Protein 4TWL (pdb70)

Sequence (475 aa):
DEFSYIDGNPNGPENWGNLKPEWETCGKGMEQSPIQLRDNRVIFDQTLGKLRRNYRAVDARLRNSGHDVLVDFKGNAGSLSINRVEYQLKRIHFHSPSEHEMNGERFDLEAQLVHESQDQKRAVVSILFRFGRADPFLSDLEDFIKQFSNSQKNEINAGVVDPNQLQIDDSAYYRYMGSFTAPPCTEGISWTVMRKVATVSPRQVLLLKQAVNENAINNARPLQPTNFRSVFYFEQLKSEFSYIDGNPNGPENWGNLKPEWETCGKGMEQSPIQLRDNRVIFDQTLGKLRRNYRAVDARLRNSGHDVLVDFKGNAGSLSINRVEYQLKRIHFHSPSEHEMNGERFDLEAQLVHESQDQKRAVVSILFRFGRADPFLSDLEDFIKQFSNSQKNEINAGVVDPNQLQIDDSAYYRYMGSFTAPPCTEGISWTVMRKVATVSPRQVLLLKQAVNENAINNARPLQPTNFRSVFYFEQL

Organism: Dioscorea japonica (NCBI:txid4673)

Nearest PDB structures (foldseek):
  4twl-assembly1_A  TM=1.004E+00  e=1.923E-56  Dioscorea japonica
  4x5s-assembly1_B  TM=9.244E-01  e=1.332E-27  Sulfurihydrogenibium azorense
  1kop-assembly1_A  TM=9.402E-01  e=3.321E-26  Neisseria gonorrhoeae
  5hpj-assembly1_A-2  TM=9.102E-01  e=9.899E-25  Photobacterium profundum SS9
  5tt3-assembly1_A  TM=9.065E-01  e=1.161E-22  Helicobacter pylori 26695

CATH classification: 3.10.200.10

Structure (mmCIF, N/CA/C/O backbone):
data_4TWL
#
_entry.id   4TWL
#
_cell.length_a   83.505
_cell.length_b   157.103
_cell.length_c   83.485
_cell.angle_alpha   90.00
_cell.angle_beta   90.00
_cell.angle_gamma   90.00
#
_symmetry.space_group_name_H-M   'C 2 2 21'
#
loop_
_entity.id
_entity.type
_entity.pdbx_description
1 polymer 'Dioscorin 5'
2 non-polymer 'SULFATE ION'
3 non-polymer 'ASCORBIC ACID'
4 water water
#
loop_
_atom_site.group_PDB
_atom_site.id
_atom_site.type_symbol
_atom_site.label_atom_id
_atom_site.label_alt_id
_atom_site.label_comp_id
_atom_site.label_asym_id
_atom_site.label_entity_id
_atom_site.label_seq_id
_atom_site.pdbx_PDB_ins_code
_atom_site.Cartn_x
_atom_site.Cartn_y
_atom_site.Cartn_z
_atom_site.occupancy
_atom_site.B_iso_or_equiv
_atom_site.auth_seq_id
_atom_site.auth_comp_id
_atom_site.auth_asym_id
_atom_site.auth_atom_id
_atom_site.pdbx_PDB_model_num
ATOM 1 N N . ASP A 1 3 ? -2.540 12.305 -14.772 1.00 68.66 3 ASP A N 1
ATOM 2 C CA . ASP A 1 3 ? -1.103 12.664 -14.585 1.00 76.34 3 ASP A CA 1
ATOM 3 C C . ASP A 1 3 ? -0.664 13.236 -13.192 1.00 75.12 3 ASP A C 1
ATOM 4 O O . ASP A 1 3 ? 0.397 13.853 -13.103 1.00 74.27 3 ASP A O 1
ATOM 9 N N . GLU A 1 4 ? -1.443 13.047 -12.123 1.00 67.82 4 GLU A N 1
ATOM 10 C CA . GLU A 1 4 ? -0.955 13.380 -10.783 1.00 59.66 4 GLU A CA 1
ATOM 11 C C . GLU A 1 4 ? 0.010 12.311 -10.313 1.00 51.99 4 GLU A C 1
ATOM 12 O O . GLU A 1 4 ? -0.380 11.181 -10.011 1.00 50.10 4 GLU A O 1
ATOM 18 N N . PHE A 1 5 ? 1.287 12.656 -10.234 1.00 44.17 5 PHE A N 1
ATOM 19 C CA . PHE A 1 5 ? 2.216 11.783 -9.491 1.00 39.42 5 PHE A CA 1
ATOM 20 C C . PHE A 1 5 ? 3.175 12.669 -8.777 1.00 37.63 5 PHE A C 1
ATOM 21 O O . PHE A 1 5 ? 3.340 13.830 -9.172 1.00 37.37 5 PHE A O 1
ATOM 29 N N . SER A 1 6 ? 3.744 12.175 -7.680 1.00 33.39 6 SER A N 1
ATOM 30 C CA . SER A 1 6 ? 4.563 13.043 -6.828 1.00 33.17 6 SER A CA 1
ATOM 31 C C . SER A 1 6 ? 5.952 12.373 -6.567 1.00 30.33 6 SER A C 1
ATOM 32 O O . SER A 1 6 ? 6.058 11.175 -6.630 1.00 31.40 6 SER A O 1
ATOM 35 N N . TYR A 1 7 ? 6.956 13.169 -6.241 1.00 29.23 7 TYR A N 1
ATOM 36 C CA . TYR A 1 7 ? 8.275 12.691 -5.834 1.00 30.36 7 TYR A CA 1
ATOM 37 C C . TYR A 1 7 ? 8.459 12.695 -4.318 1.00 36.17 7 TYR A C 1
ATOM 38 O O . TYR A 1 7 ? 9.575 12.445 -3.828 1.00 30.97 7 TYR A O 1
ATOM 47 N N . ILE A 1 8 ? 7.352 12.869 -3.572 1.00 33.04 8 ILE A N 1
ATOM 48 C CA . ILE A 1 8 ? 7.402 12.917 -2.103 1.00 38.03 8 ILE A CA 1
ATOM 49 C C . ILE A 1 8 ? 7.219 11.538 -1.517 1.00 36.31 8 ILE A C 1
ATOM 50 O O . ILE A 1 8 ? 6.130 10.967 -1.601 1.00 36.26 8 ILE A O 1
ATOM 55 N N . ASP A 1 9 ? 8.315 10.990 -0.992 1.00 34.87 9 ASP A N 1
ATOM 56 C CA . ASP A 1 9 ? 8.367 9.650 -0.396 1.00 43.12 9 ASP A CA 1
ATOM 57 C C . ASP A 1 9 ? 7.367 9.637 0.711 1.00 44.70 9 ASP A C 1
ATOM 58 O O . ASP A 1 9 ? 7.225 10.609 1.406 1.00 48.52 9 ASP A O 1
ATOM 63 N N . GLY A 1 10 ? 6.645 8.561 0.874 1.00 42.54 10 GLY A N 1
ATOM 64 C CA . GLY A 1 10 ? 5.657 8.539 1.942 1.00 48.37 10 GLY A CA 1
ATOM 65 C C . GLY A 1 10 ? 4.298 9.055 1.557 1.00 52.68 10 GLY A C 1
ATOM 66 O O . GLY A 1 10 ? 3.323 8.616 2.135 1.00 57.80 10 GLY A O 1
ATOM 67 N N . ASN A 1 11 ? 4.198 9.965 0.585 1.00 54.78 11 ASN A N 1
ATOM 68 C CA . ASN A 1 11 ? 2.866 10.404 0.136 1.00 49.99 11 ASN A CA 1
ATOM 69 C C . ASN A 1 11 ? 2.162 9.349 -0.684 1.00 47.69 11 ASN A C 1
ATOM 70 O O . ASN A 1 11 ? 2.821 8.475 -1.248 1.00 47.54 11 ASN A O 1
ATOM 75 N N . PRO A 1 12 ? 0.799 9.391 -0.705 1.00 50.81 12 PRO A N 1
ATOM 76 C CA . PRO A 1 12 ? -0.029 8.398 -1.414 1.00 43.27 12 PRO A CA 1
ATOM 77 C C . PRO A 1 12 ? 0.293 8.243 -2.912 1.00 36.58 12 PRO A C 1
ATOM 78 O O . PRO A 1 12 ? 0.157 7.139 -3.441 1.00 39.46 12 PRO A O 1
ATOM 82 N N . ASN A 1 13 ? 0.653 9.352 -3.549 1.00 35.99 13 ASN A N 1
ATOM 83 C CA . ASN A 1 13 ? 1.035 9.480 -4.962 1.00 39.68 13 ASN A CA 1
ATOM 84 C C . ASN A 1 13 ? 2.579 9.444 -5.224 1.00 40.74 13 ASN A C 1
ATOM 85 O O . ASN A 1 13 ? 3.071 9.873 -6.297 1.00 35.85 13 ASN A O 1
ATOM 90 N N . GLY A 1 14 ? 3.338 9.041 -4.220 1.00 39.30 14 GLY A N 1
ATOM 91 C CA . GLY A 1 14 ? 4.796 9.175 -4.280 1.00 37.39 14 GLY A CA 1
ATOM 92 C C . GLY A 1 14 ? 5.391 7.936 -4.931 1.00 31.21 14 GLY A C 1
ATOM 93 O O . GLY A 1 14 ? 4.666 6.968 -5.181 1.00 32.44 14 GLY A O 1
ATOM 94 N N . PRO A 1 15 ? 6.742 7.927 -5.131 1.00 33.45 15 PRO A N 1
ATOM 95 C CA . PRO A 1 15 ? 7.350 7.033 -6.096 1.00 31.38 15 PRO A CA 1
ATOM 96 C C . PRO A 1 15 ? 7.131 5.604 -5.804 1.00 31.06 15 PRO A C 1
ATOM 97 O O . PRO A 1 15 ? 6.886 4.836 -6.741 1.00 32.88 15 PRO A O 1
ATOM 101 N N . GLU A 1 16 ? 7.153 5.221 -4.537 1.00 32.81 16 GLU A N 1
ATOM 102 C CA . GLU A 1 16 ? 6.824 3.843 -4.142 1.00 39.22 16 GLU A CA 1
ATOM 103 C C . GLU A 1 16 ? 5.386 3.381 -4.545 1.00 34.44 16 GLU A C 1
ATOM 104 O O . GLU A 1 16 ? 5.132 2.173 -4.768 1.00 35.09 16 GLU A O 1
ATOM 110 N N . ASN A 1 17 ? 4.479 4.341 -4.713 1.00 33.36 17 ASN A N 1
ATOM 111 C CA . ASN A 1 17 ? 3.064 4.037 -5.043 1.00 35.80 17 ASN A CA 1
ATOM 112 C C . ASN A 1 17 ? 2.657 4.257 -6.504 1.00 36.64 17 ASN A C 1
ATOM 113 O O . ASN A 1 17 ? 1.513 3.950 -6.881 1.00 41.84 17 ASN A O 1
ATOM 118 N N . TRP A 1 18 ? 3.556 4.822 -7.314 1.00 38.62 18 TRP A N 1
ATOM 119 C CA . TRP A 1 18 ? 3.248 5.145 -8.715 1.00 31.79 18 TRP A CA 1
ATOM 120 C C . TRP A 1 18 ? 2.509 4.063 -9.374 1.00 31.80 18 TRP A C 1
ATOM 121 O O . TRP A 1 18 ? 1.511 4.300 -10.050 1.00 32.57 18 TRP A O 1
ATOM 132 N N . GLY A 1 19 ? 3.013 2.864 -9.217 1.00 32.10 19 GLY A N 1
ATOM 133 C CA . GLY A 1 19 ? 2.504 1.741 -9.937 1.00 32.24 19 GLY A CA 1
ATOM 134 C C . GLY A 1 19 ? 1.085 1.299 -9.490 1.00 37.44 19 GLY A C 1
ATOM 135 O O . GLY A 1 19 ? 0.464 0.528 -10.198 1.00 32.02 19 GLY A O 1
ATOM 136 N N . ASN A 1 20 ? 0.591 1.768 -8.347 1.00 34.16 20 ASN A N 1
ATOM 137 C CA . ASN A 1 20 ? -0.789 1.480 -7.933 1.00 36.53 20 ASN A CA 1
ATOM 138 C C . ASN A 1 20 ? -1.722 2.631 -8.220 1.00 40.13 20 ASN A C 1
ATOM 139 O O . ASN A 1 20 ? -2.916 2.515 -7.941 1.00 43.64 20 ASN A O 1
ATOM 144 N N . LEU A 1 21 ? -1.230 3.737 -8.797 1.00 35.77 21 LEU A N 1
ATOM 145 C CA . LEU A 1 21 ? -2.106 4.883 -9.017 1.00 37.99 21 LEU A CA 1
ATOM 146 C C . LEU A 1 21 ? -3.171 4.673 -10.139 1.00 42.83 21 LEU A C 1
ATOM 147 O O . LEU A 1 21 ? -4.301 5.126 -9.996 1.00 39.24 21 LEU A O 1
ATOM 152 N N . LYS A 1 22 ? -2.835 3.989 -11.222 1.00 34.85 22 LYS A N 1
ATOM 153 C CA . LYS A 1 22 ? -3.783 3.796 -12.277 1.00 36.85 22 LYS A CA 1
ATOM 154 C C . LYS A 1 22 ? -3.183 2.699 -13.082 1.00 38.41 22 LYS A C 1
ATOM 155 O O . LYS A 1 22 ? -1.974 2.540 -13.033 1.00 39.51 22 LYS A O 1
ATOM 161 N N . PRO A 1 23 ? -4.011 1.878 -13.755 1.00 37.60 23 PRO A N 1
ATOM 162 C CA . PRO A 1 23 ? -3.604 0.712 -14.503 1.00 32.08 23 PRO A CA 1
ATOM 163 C C . PRO A 1 23 ? -2.548 0.984 -15.524 1.00 31.05 23 PRO A C 1
ATOM 164 O O . PRO A 1 23 ? -1.719 0.116 -15.774 1.00 35.56 23 PRO A O 1
ATOM 168 N N . GLU A 1 24 ? -2.573 2.157 -16.141 1.00 31.27 24 GLU A N 1
ATOM 169 C CA . GLU A 1 24 ? -1.598 2.481 -17.172 1.00 33.45 24 GLU A CA 1
ATOM 170 C C . GLU A 1 24 ? -0.125 2.586 -16.613 1.00 36.08 24 GLU A C 1
ATOM 171 O O . GLU A 1 24 ? 0.812 2.622 -17.374 1.00 31.04 24 GLU A O 1
ATOM 177 N N . TRP A 1 25 ? 0.029 2.619 -15.293 1.00 33.65 25 TRP A N 1
ATOM 178 C CA . TRP A 1 25 ? 1.296 2.926 -14.642 1.00 34.12 25 TRP A CA 1
ATOM 179 C C . TRP A 1 25 ? 1.861 1.706 -13.913 1.00 34.36 25 TRP A C 1
ATOM 180 O O . TRP A 1 25 ? 2.865 1.808 -13.134 1.00 30.77 25 TRP A O 1
ATOM 191 N N . GLU A 1 26 ? 1.256 0.545 -14.189 1.00 31.20 26 GLU A N 1
ATOM 192 C CA . GLU A 1 26 ? 1.570 -0.659 -13.430 1.00 35.16 26 GLU A CA 1
ATOM 193 C C . GLU A 1 26 ? 3.039 -1.124 -13.536 1.00 32.74 26 GLU A C 1
ATOM 194 O O . GLU A 1 26 ? 3.599 -1.670 -12.566 1.00 31.60 26 GLU A O 1
ATOM 200 N N . THR A 1 27 ? 3.642 -0.977 -14.701 1.00 32.01 27 THR A N 1
ATOM 201 C CA . THR A 1 27 ? 5.028 -1.420 -14.878 1.00 31.77 27 THR A CA 1
ATOM 202 C C . THR A 1 27 ? 5.986 -0.665 -13.894 1.00 32.22 27 THR A C 1
ATOM 203 O O . THR A 1 27 ? 7.074 -1.183 -13.537 1.00 34.67 27 THR A O 1
ATOM 207 N N . CYS A 1 28 ? 5.587 0.525 -13.472 1.00 30.52 28 CYS A N 1
ATOM 208 C CA . CYS A 1 28 ? 6.368 1.285 -12.526 1.00 33.91 28 CYS A CA 1
ATOM 209 C C . CYS A 1 28 ? 6.577 0.440 -11.269 1.00 39.77 28 CYS A C 1
ATOM 210 O O . CYS A 1 28 ? 7.634 0.478 -10.653 1.00 31.82 28 CYS A O 1
ATOM 213 N N . GLY A 1 29 ? 5.528 -0.268 -10.864 1.00 35.18 29 GLY A N 1
ATOM 214 C CA . GLY A 1 29 ? 5.586 -1.123 -9.695 1.00 38.26 29 GLY A CA 1
ATOM 215 C C . GLY A 1 29 ? 6.034 -2.527 -10.023 1.00 35.13 29 GLY A C 1
ATOM 216 O O . GLY A 1 29 ? 6.679 -3.145 -9.222 1.00 38.89 29 GLY A O 1
ATOM 217 N N . LYS A 1 30 ? 5.699 -3.077 -11.180 1.00 34.87 30 LYS A N 1
ATOM 218 C CA . LYS A 1 30 ? 5.978 -4.485 -11.374 1.00 37.49 30 LYS A CA 1
ATOM 219 C C . LYS A 1 30 ? 7.136 -4.775 -12.303 1.00 35.45 30 LYS A C 1
ATOM 220 O O . LYS A 1 30 ? 7.546 -5.902 -12.369 1.00 32.88 30 LYS A O 1
ATOM 226 N N . GLY A 1 31 ? 7.586 -3.823 -13.101 1.00 32.63 31 GLY A N 1
ATOM 227 C CA . GLY A 1 31 ? 8.653 -4.146 -14.094 1.00 29.09 31 GLY A CA 1
ATOM 228 C C . GLY A 1 31 ? 9.941 -4.496 -13.353 1.00 31.78 31 GLY A C 1
ATOM 229 O O . GLY A 1 31 ? 10.179 -4.075 -12.214 1.00 26.79 31 GLY A O 1
ATOM 230 N N . MET A 1 32 ? 10.794 -5.257 -14.002 1.00 35.71 32 MET A N 1
ATOM 231 C CA . MET A 1 32 ? 12.037 -5.638 -13.398 1.00 39.15 32 MET A CA 1
ATOM 232 C C . MET A 1 32 ? 13.257 -5.066 -14.086 1.00 36.68 32 MET A C 1
ATOM 233 O O . MET A 1 32 ? 14.374 -5.395 -13.683 1.00 35.93 32 MET A O 1
ATOM 238 N N . GLU A 1 33 ? 13.055 -4.211 -15.103 1.00 32.78 33 GLU A N 1
ATOM 239 C CA . GLU A 1 33 ? 14.164 -3.429 -15.710 1.00 30.02 33 GLU A CA 1
ATOM 240 C C . GLU A 1 33 ? 13.896 -1.949 -15.639 1.00 25.44 33 GLU A C 1
ATOM 241 O O . GLU A 1 33 ? 13.863 -1.229 -16.632 1.00 25.93 33 GLU A O 1
ATOM 247 N N . GLN A 1 34 ? 13.637 -1.499 -14.435 1.00 26.04 34 GLN A N 1
ATOM 248 C CA . GLN A 1 34 ? 13.278 -0.122 -14.228 1.00 26.10 34 GLN A CA 1
ATOM 249 C C . GLN A 1 34 ? 14.582 0.739 -14.141 1.00 25.37 34 GLN A C 1
ATOM 250 O O . GLN A 1 34 ? 15.657 0.248 -13.737 1.00 22.54 34 GLN A O 1
ATOM 256 N N . SER A 1 35 ? 14.455 2.016 -14.502 1.00 23.59 35 SER A N 1
ATOM 257 C CA . SER A 1 35 ? 15.521 3.026 -14.297 1.00 22.27 35 SER A CA 1
ATOM 258 C C . SER A 1 35 ? 15.048 4.093 -13.306 1.00 24.36 35 SER A C 1
ATOM 259 O O . SER A 1 35 ? 13.813 4.261 -13.090 1.00 22.70 35 SER A O 1
ATOM 262 N N . PRO A 1 36 ? 15.958 4.842 -12.682 1.00 22.78 36 PRO A N 1
ATOM 263 C CA . PRO A 1 36 ? 17.417 4.750 -12.799 1.00 22.88 36 PRO A CA 1
ATOM 264 C C . PRO A 1 36 ? 18.014 3.599 -11.917 1.00 23.24 36 PRO A C 1
ATOM 265 O O . PRO A 1 36 ? 17.309 3.012 -11.079 1.00 21.10 36 PRO A O 1
ATOM 269 N N . ILE A 1 37 ? 19.288 3.268 -12.187 1.00 21.97 37 ILE A N 1
ATOM 270 C CA . ILE A 1 37 ? 20.051 2.329 -11.360 1.00 21.55 37 ILE A CA 1
ATOM 271 C C . ILE A 1 37 ? 21.359 2.958 -10.920 1.00 23.57 37 ILE A C 1
ATOM 272 O O . ILE A 1 37 ? 21.778 4.015 -11.428 1.00 22.52 37 ILE A O 1
ATOM 277 N N . GLN A 1 38 ? 22.027 2.211 -10.030 1.00 24.81 38 GLN A N 1
ATOM 278 C CA . GLN A 1 38 ? 23.350 2.470 -9.569 1.00 23.59 38 GLN A CA 1
ATOM 279 C C . GLN A 1 38 ? 24.282 2.052 -10.663 1.00 23.67 38 GLN A C 1
ATOM 280 O O . GLN A 1 38 ? 24.126 0.979 -11.227 1.00 22.07 38 GLN A O 1
ATOM 286 N N . LEU A 1 39 ? 25.230 2.889 -11.033 1.00 23.58 39 LEU A N 1
ATOM 287 C CA . LEU A 1 39 ? 26.261 2.439 -11.987 1.00 25.31 39 LEU A CA 1
ATOM 288 C C . LEU A 1 39 ? 27.579 2.210 -11.233 1.00 27.35 39 LEU A C 1
ATOM 289 O O . LEU A 1 39 ? 28.155 3.150 -10.703 1.00 24.61 39 LEU A O 1
ATOM 294 N N . ARG A 1 40 ? 28.076 0.978 -11.234 1.00 27.77 40 ARG A N 1
ATOM 295 C CA . ARG A 1 40 ? 29.268 0.603 -10.460 1.00 30.02 40 ARG A CA 1
ATOM 296 C C . ARG A 1 40 ? 30.326 0.089 -11.327 1.00 25.26 40 ARG A C 1
ATOM 297 O O . ARG A 1 40 ? 30.147 -0.912 -11.915 1.00 26.79 40 ARG A O 1
ATOM 305 N N . ASP A 1 41 ? 31.459 0.737 -11.369 1.00 28.05 41 ASP A N 1
ATOM 306 C CA . ASP A 1 41 ? 32.593 0.329 -12.175 1.00 29.04 41 ASP A CA 1
ATOM 307 C C . ASP A 1 41 ? 32.958 -1.144 -11.883 1.00 27.23 41 ASP A C 1
ATOM 308 O O . ASP A 1 41 ? 33.270 -1.892 -12.827 1.00 25.50 41 ASP A O 1
ATOM 313 N N . ASN A 1 42 ? 32.875 -1.591 -10.647 1.00 24.25 42 ASN A N 1
ATOM 314 C CA . ASN A 1 42 ? 33.279 -2.965 -10.363 1.00 29.12 42 ASN A CA 1
ATOM 315 C C . ASN A 1 42 ? 32.286 -4.063 -10.791 1.00 31.01 42 ASN A C 1
ATOM 316 O O . ASN A 1 42 ? 32.558 -5.236 -10.526 1.00 29.41 42 ASN A O 1
ATOM 321 N N . ARG A 1 43 ? 31.189 -3.701 -11.514 1.00 27.58 43 ARG A N 1
ATOM 322 C CA . ARG A 1 43 ? 30.239 -4.683 -12.022 1.00 27.02 43 ARG A CA 1
ATOM 323 C C . ARG A 1 43 ? 29.977 -4.573 -13.559 1.00 31.28 43 ARG A C 1
ATOM 324 O O . ARG A 1 43 ? 29.208 -5.310 -14.132 1.00 37.63 43 ARG A O 1
ATOM 332 N N . VAL A 1 44 ? 30.697 -3.701 -14.227 1.00 25.78 44 VAL A N 1
ATOM 333 C CA . VAL A 1 44 ? 30.505 -3.405 -15.626 1.00 26.35 44 VAL A CA 1
ATOM 334 C C . VAL A 1 44 ? 31.100 -4.548 -16.463 1.00 24.90 44 VAL A C 1
ATOM 335 O O . VAL A 1 44 ? 32.113 -5.166 -16.089 1.00 25.90 44 VAL A O 1
ATOM 339 N N . ILE A 1 45 ? 30.508 -4.803 -17.612 1.00 23.34 45 ILE A N 1
ATOM 340 C CA . ILE A 1 45 ? 31.089 -5.652 -18.647 1.00 25.16 45 ILE A CA 1
ATOM 341 C C . ILE A 1 45 ? 31.754 -4.700 -19.648 1.00 26.05 45 ILE A C 1
ATOM 342 O O . ILE A 1 45 ? 31.079 -3.758 -20.149 1.00 25.88 45 ILE A O 1
ATOM 347 N N . PHE A 1 46 ? 33.063 -4.856 -19.882 1.00 24.78 46 PHE A N 1
ATOM 348 C CA . PHE A 1 46 ? 33.749 -3.961 -20.885 1.00 29.79 46 PHE A CA 1
ATOM 349 C C . PHE A 1 46 ? 33.407 -4.368 -22.306 1.00 30.41 46 PHE A C 1
ATOM 350 O O . PHE A 1 46 ? 33.366 -5.524 -22.621 1.00 36.37 46 PHE A O 1
ATOM 358 N N . ASP A 1 47 ? 33.143 -3.419 -23.187 1.00 31.36 47 ASP A N 1
ATOM 359 C CA . ASP A 1 47 ? 32.863 -3.786 -24.573 1.00 32.70 47 ASP A CA 1
ATOM 360 C C . ASP A 1 47 ? 33.459 -2.721 -25.457 1.00 38.39 47 ASP A C 1
ATOM 361 O O . ASP A 1 47 ? 32.756 -1.735 -25.824 1.00 27.54 47 ASP A O 1
ATOM 366 N N . GLN A 1 48 ? 34.739 -2.953 -25.819 1.00 37.59 48 GLN A N 1
ATOM 367 C CA . GLN A 1 48 ? 35.540 -2.060 -26.694 1.00 42.39 48 GLN A CA 1
ATOM 368 C C . GLN A 1 48 ? 34.838 -1.873 -28.040 1.00 41.37 48 GLN A C 1
ATOM 369 O O . GLN A 1 48 ? 34.935 -0.847 -28.674 1.00 41.39 48 GLN A O 1
ATOM 375 N N . THR A 1 49 ? 34.083 -2.888 -28.415 1.00 42.35 49 THR A N 1
ATOM 376 C CA . THR A 1 49 ? 33.288 -2.918 -29.631 1.00 44.04 49 THR A CA 1
ATOM 377 C C . THR A 1 49 ? 32.162 -1.875 -29.736 1.00 45.72 49 THR A C 1
ATOM 378 O O . THR A 1 49 ? 31.663 -1.639 -30.817 1.00 44.54 49 THR A O 1
ATOM 382 N N . LEU A 1 50 ? 31.751 -1.249 -28.635 1.00 41.14 50 LEU A N 1
ATOM 383 C CA . LEU A 1 50 ? 30.679 -0.253 -28.725 1.00 42.74 50 LEU A CA 1
ATOM 384 C C . LEU A 1 50 ? 31.079 1.017 -29.459 1.00 38.84 50 LEU A C 1
ATOM 385 O O . LEU A 1 50 ? 30.256 1.640 -30.114 1.00 38.51 50 LEU A O 1
ATOM 390 N N . GLY A 1 51 ? 32.324 1.426 -29.279 1.00 36.57 51 GLY A N 1
ATOM 391 C CA . GLY A 1 51 ? 32.875 2.582 -29.955 1.00 34.45 51 GLY A CA 1
ATOM 392 C C . GLY A 1 51 ? 32.527 3.891 -29.279 1.00 36.26 51 GLY A C 1
ATOM 393 O O . GLY A 1 51 ? 31.607 3.950 -28.433 1.00 30.75 51 GLY A O 1
ATOM 394 N N . LYS A 1 52 ? 33.257 4.955 -29.633 1.00 35.52 52 LYS A N 1
ATOM 395 C CA . LYS A 1 52 ? 32.814 6.333 -29.286 1.00 39.69 52 LYS A CA 1
ATOM 396 C C . LYS A 1 52 ? 31.346 6.543 -29.641 1.00 35.38 52 LYS A C 1
ATOM 397 O O . LYS A 1 52 ? 30.880 6.101 -30.672 1.00 38.63 52 LYS A O 1
ATOM 403 N N . LEU A 1 53 ? 30.645 7.260 -28.787 1.00 33.47 53 LEU A N 1
ATOM 404 C CA . LEU A 1 53 ? 29.242 7.552 -29.028 1.00 31.65 53 LEU A CA 1
ATOM 405 C C . LEU A 1 53 ? 29.118 8.302 -30.375 1.00 32.11 53 LEU A C 1
ATOM 406 O O . LEU A 1 53 ? 29.790 9.297 -30.555 1.00 31.61 53 LEU A O 1
ATOM 411 N N . ARG A 1 54 ? 28.224 7.853 -31.257 1.00 38.37 54 ARG A N 1
ATOM 412 C CA . ARG A 1 54 ? 28.093 8.375 -32.647 1.00 37.26 54 ARG A CA 1
ATOM 413 C C . ARG A 1 54 ? 26.867 9.288 -32.756 1.00 32.95 54 ARG A C 1
ATOM 414 O O . ARG A 1 54 ? 25.736 8.854 -32.832 1.00 31.99 54 ARG A O 1
ATOM 422 N N . ARG A 1 55 ? 27.085 10.575 -32.649 1.00 30.78 55 ARG A N 1
ATOM 423 C CA . ARG A 1 55 ? 25.982 11.509 -32.732 1.00 35.74 55 ARG A CA 1
ATOM 424 C C . ARG A 1 55 ? 26.103 12.411 -33.980 1.00 38.18 55 ARG A C 1
ATOM 425 O O . ARG A 1 55 ? 27.190 12.841 -34.341 1.00 28.86 55 ARG A O 1
ATOM 433 N N . ASN A 1 56 ? 24.969 12.767 -34.569 1.00 41.62 56 ASN A N 1
ATOM 434 C CA . ASN A 1 56 ? 24.945 13.870 -35.544 1.00 44.34 56 ASN A CA 1
ATOM 435 C C . ASN A 1 56 ? 23.765 14.840 -35.289 1.00 41.15 56 ASN A C 1
ATOM 436 O O . ASN A 1 56 ? 22.692 14.704 -35.834 1.00 32.86 56 ASN A O 1
ATOM 441 N N . TYR A 1 57 ? 23.952 15.807 -34.411 1.00 39.38 57 TYR A N 1
ATOM 442 C CA . TYR A 1 57 ? 22.805 16.549 -33.939 1.00 37.21 57 TYR A CA 1
ATOM 443 C C . TYR A 1 57 ? 22.758 17.842 -34.739 1.00 39.30 57 TYR A C 1
ATOM 444 O O . TYR A 1 57 ? 23.804 18.324 -35.163 1.00 39.83 57 TYR A O 1
ATOM 453 N N . ARG A 1 58 ? 21.577 18.439 -34.829 1.00 42.98 58 ARG A N 1
ATOM 454 C CA . ARG A 1 58 ? 21.356 19.695 -35.559 1.00 51.96 58 ARG A CA 1
ATOM 455 C C . ARG A 1 58 ? 20.602 20.732 -34.704 1.00 43.09 58 ARG A C 1
ATOM 456 O O . ARG A 1 58 ? 19.599 20.429 -34.045 1.00 42.54 58 ARG A O 1
ATOM 464 N N . ALA A 1 59 ? 21.124 21.949 -34.724 1.00 40.86 59 ALA A N 1
ATOM 465 C CA . ALA A 1 59 ? 20.451 23.146 -34.190 1.00 44.00 59 ALA A CA 1
ATOM 466 C C . ALA A 1 59 ? 19.114 23.307 -34.882 1.00 46.64 59 ALA A C 1
ATOM 467 O O . ALA A 1 59 ? 19.006 23.066 -36.070 1.00 47.75 59 ALA A O 1
ATOM 469 N N . VAL A 1 60 ? 18.077 23.596 -34.120 1.00 49.23 60 VAL A N 1
ATOM 470 C CA . VAL A 1 60 ? 16.740 23.604 -34.650 1.00 49.85 60 VAL A CA 1
ATOM 471 C C . VAL A 1 60 ? 15.850 24.350 -33.711 1.00 48.71 60 VAL A C 1
ATOM 472 O O . VAL A 1 60 ? 16.165 24.559 -32.527 1.00 46.47 60 VAL A O 1
ATOM 476 N N . ASP A 1 61 ? 14.752 24.789 -34.287 1.00 41.66 61 ASP A N 1
ATOM 477 C CA . ASP A 1 61 ? 13.655 25.392 -33.576 1.00 46.28 61 ASP A CA 1
ATOM 478 C C . ASP A 1 61 ? 13.108 24.552 -32.406 1.00 39.34 61 ASP A C 1
ATOM 479 O O . ASP A 1 61 ? 12.744 23.413 -32.585 1.00 38.50 61 ASP A O 1
ATOM 484 N N . ALA A 1 62 ? 12.930 25.152 -31.237 1.00 42.04 62 ALA A N 1
ATOM 485 C CA . ALA A 1 62 ? 12.414 24.370 -30.096 1.00 47.65 62 ALA A CA 1
ATOM 486 C C . ALA A 1 62 ? 11.438 25.098 -29.210 1.00 46.06 62 ALA A C 1
ATOM 487 O O . ALA A 1 62 ? 11.443 26.340 -29.119 1.00 47.32 62 ALA A O 1
ATOM 489 N N . ARG A 1 63 ? 10.641 24.302 -28.520 1.00 46.18 63 ARG A N 1
ATOM 490 C CA . ARG A 1 63 ? 9.828 24.755 -27.394 1.00 52.57 63 ARG A CA 1
ATOM 491 C C . ARG A 1 63 ? 10.362 24.200 -26.064 1.00 52.19 63 ARG A C 1
ATOM 492 O O . ARG A 1 63 ? 10.793 23.052 -25.980 1.00 49.12 63 ARG A O 1
ATOM 500 N N . LEU A 1 64 ? 10.331 25.057 -25.059 1.00 43.58 64 LEU A N 1
ATOM 501 C CA . LEU A 1 64 ? 10.509 24.707 -23.684 1.00 46.86 64 LEU A CA 1
ATOM 502 C C . LEU A 1 64 ? 9.158 24.443 -23.096 1.00 48.41 64 LEU A C 1
ATOM 503 O O . LEU A 1 64 ? 8.248 25.283 -23.253 1.00 42.31 64 LEU A O 1
ATOM 508 N N . ARG A 1 65 ? 9.011 23.305 -22.409 1.00 41.30 65 ARG A N 1
ATOM 509 C CA . ARG A 1 65 ? 7.777 22.958 -21.700 1.00 43.35 65 ARG A CA 1
ATOM 510 C C . ARG A 1 65 ? 7.946 22.662 -20.217 1.00 45.39 65 ARG A C 1
ATOM 511 O O . ARG A 1 65 ? 8.859 21.929 -19.804 1.00 41.19 65 ARG A O 1
ATOM 519 N N . ASN A 1 66 ? 7.049 23.221 -19.416 1.00 42.93 66 ASN A N 1
ATOM 520 C CA . ASN A 1 66 ? 6.954 22.872 -18.028 1.00 38.75 66 ASN A CA 1
ATOM 521 C C . ASN A 1 66 ? 5.790 21.919 -17.843 1.00 43.35 66 ASN A C 1
ATOM 522 O O . ASN A 1 66 ? 4.645 22.323 -17.973 1.00 39.17 66 ASN A O 1
ATOM 527 N N . SER A 1 67 ? 6.107 20.639 -17.590 1.00 36.84 67 SER A N 1
ATOM 528 C CA . SER A 1 67 ? 5.123 19.589 -17.412 1.00 36.05 67 SER A CA 1
ATOM 529 C C . SER A 1 67 ? 4.508 19.693 -16.036 1.00 33.32 67 SER A C 1
ATOM 530 O O . SER A 1 67 ? 3.645 18.950 -15.726 1.00 33.97 67 SER A O 1
ATOM 533 N N . GLY A 1 68 ? 5.022 20.547 -15.172 1.00 37.22 68 GLY A N 1
ATOM 534 C CA . GLY A 1 68 ? 4.608 20.541 -13.782 1.00 40.73 68 GLY A CA 1
ATOM 535 C C . GLY A 1 68 ? 5.569 19.718 -12.921 1.00 42.68 68 GLY A C 1
ATOM 536 O O . GLY A 1 68 ? 5.789 20.040 -11.769 1.00 42.16 68 GLY A O 1
ATOM 537 N N . HIS A 1 69 ? 6.121 18.647 -13.469 1.00 40.43 69 HIS A N 1
ATOM 538 C CA . HIS A 1 69 ? 7.103 17.863 -12.711 1.00 43.10 69 HIS A CA 1
ATOM 539 C C . HIS A 1 69 ? 8.553 17.885 -13.248 1.00 38.39 69 HIS A C 1
ATOM 540 O O . HIS A 1 69 ? 9.492 17.405 -12.569 1.00 33.50 69 HIS A O 1
ATOM 547 N N . ASP A 1 70 ? 8.732 18.458 -14.432 1.00 37.79 70 ASP A N 1
ATOM 548 C CA . ASP A 1 70 ? 10.037 18.734 -15.007 1.00 32.35 70 ASP A CA 1
ATOM 549 C C . ASP A 1 70 ? 9.931 19.811 -16.077 1.00 35.61 70 ASP A C 1
ATOM 550 O O . ASP A 1 70 ? 8.842 20.143 -16.589 1.00 33.56 70 ASP A O 1
ATOM 555 N N . VAL A 1 71 ? 11.082 20.365 -16.393 1.00 32.47 71 VAL A N 1
ATOM 556 C CA . VAL A 1 71 ? 11.254 21.141 -17.519 1.00 33.54 71 VAL A CA 1
ATOM 557 C C . VAL A 1 71 ? 11.966 20.326 -18.549 1.00 34.42 71 VAL A C 1
ATOM 558 O O . VAL A 1 71 ? 12.999 19.697 -18.248 1.00 31.85 71 VAL A O 1
ATOM 562 N N . LEU A 1 72 ? 11.454 20.399 -19.776 1.00 31.18 72 LEU A N 1
ATOM 563 C CA . LEU A 1 72 ? 12.070 19.806 -20.923 1.00 32.64 72 LEU A CA 1
ATOM 564 C C . LEU A 1 72 ? 12.220 20.725 -22.104 1.00 36.57 72 LEU A C 1
ATOM 565 O O . LEU A 1 72 ? 11.530 21.736 -22.248 1.00 38.47 72 LEU A O 1
ATOM 570 N N . VAL A 1 73 ? 13.132 20.356 -22.975 1.00 37.43 73 VAL A N 1
ATOM 571 C CA . VAL A 1 73 ? 13.263 20.960 -24.289 1.00 38.21 73 VAL A CA 1
ATOM 572 C C . VAL A 1 73 ? 12.565 20.029 -25.247 1.00 42.37 73 VAL A C 1
ATOM 573 O O . VAL A 1 73 ? 12.784 18.822 -25.209 1.00 40.69 73 VAL A O 1
ATOM 577 N N . ASP A 1 74 ? 11.681 20.592 -26.076 1.00 43.24 74 ASP A N 1
ATOM 578 C CA . ASP A 1 74 ? 10.918 19.832 -27.085 1.00 42.92 74 ASP A CA 1
ATOM 579 C C . ASP A 1 74 ? 11.263 20.402 -28.477 1.00 46.71 74 ASP A C 1
ATOM 580 O O . ASP A 1 74 ? 10.939 21.556 -28.795 1.00 42.22 74 ASP A O 1
ATOM 585 N N . PHE A 1 75 ? 11.964 19.621 -29.286 1.00 44.76 75 PHE A N 1
ATOM 586 C CA . PHE A 1 75 ? 12.425 20.133 -30.585 1.00 45.86 75 PHE A CA 1
ATOM 587 C C . PHE A 1 75 ? 11.317 20.099 -31.661 1.00 49.95 75 PHE A C 1
ATOM 588 O O . PHE A 1 75 ? 10.619 19.109 -31.800 1.00 41.97 75 PHE A O 1
ATOM 596 N N . LYS A 1 76 ? 11.189 21.172 -32.446 1.00 55.16 76 LYS A N 1
ATOM 597 C CA . LYS A 1 76 ? 10.149 21.219 -33.493 1.00 56.26 76 LYS A CA 1
ATOM 598 C C . LYS A 1 76 ? 10.693 20.636 -34.780 1.00 55.07 76 LYS A C 1
ATOM 599 O O . LYS A 1 76 ? 10.165 19.672 -35.295 1.00 56.84 76 LYS A O 1
ATOM 605 N N . GLY A 1 77 ? 11.779 21.183 -35.286 1.00 59.72 77 GLY A N 1
ATOM 606 C CA . GLY A 1 77 ? 12.442 20.549 -36.429 1.00 59.77 77 GLY A CA 1
ATOM 607 C C . GLY A 1 77 ? 13.180 19.253 -36.132 1.00 54.34 77 GLY A C 1
ATOM 608 O O . GLY A 1 77 ? 13.147 18.726 -35.029 1.00 57.70 77 GLY A O 1
ATOM 609 N N . ASN A 1 78 ? 13.828 18.732 -37.152 1.00 54.56 78 ASN A N 1
ATOM 610 C CA . ASN A 1 78 ? 14.668 17.561 -37.040 1.00 50.58 78 ASN A CA 1
ATOM 611 C C . ASN A 1 78 ? 15.998 17.971 -36.376 1.00 51.68 78 ASN A C 1
ATOM 612 O O . ASN A 1 78 ? 16.814 18.709 -36.945 1.00 49.66 78 ASN A O 1
ATOM 617 N N . ALA A 1 79 ? 16.207 17.515 -35.138 1.00 48.52 79 ALA A N 1
ATOM 618 C CA . ALA A 1 79 ? 17.390 17.905 -34.360 1.00 44.91 79 ALA A CA 1
ATOM 619 C C . ALA A 1 79 ? 18.581 16.965 -34.543 1.00 45.49 79 ALA A C 1
ATOM 620 O O . ALA A 1 79 ? 19.568 17.020 -33.764 1.00 42.14 79 ALA A O 1
ATOM 622 N N . GLY A 1 80 ? 18.521 16.117 -35.566 1.00 40.13 80 GLY A N 1
ATOM 623 C CA . GLY A 1 80 ? 19.607 15.193 -35.843 1.00 38.28 80 GLY A CA 1
ATOM 624 C C . GLY A 1 80 ? 19.370 13.893 -35.104 1.00 41.43 80 GLY A C 1
ATOM 625 O O . GLY A 1 80 ? 18.235 13.591 -34.695 1.00 39.20 80 GLY A O 1
ATOM 626 N N . SER A 1 81 ? 20.408 13.087 -34.944 1.00 33.33 81 SER A N 1
ATOM 627 C CA . SER A 1 81 ? 20.133 11.722 -34.585 1.00 37.32 81 SER A CA 1
ATOM 628 C C . SER A 1 81 ? 21.308 11.096 -33.868 1.00 36.62 81 SER A C 1
ATOM 629 O O . SER A 1 81 ? 22.384 11.649 -33.868 1.00 36.40 81 SER A O 1
ATOM 632 N N . LEU A 1 82 ? 21.069 9.930 -33.286 1.00 34.73 82 LEU A N 1
ATOM 633 C CA . LEU A 1 82 ? 22.093 9.174 -32.567 1.00 34.77 82 LEU A CA 1
ATOM 634 C C . LEU A 1 82 ? 22.136 7.842 -33.290 1.00 31.49 82 LEU A C 1
ATOM 635 O O . LEU A 1 82 ? 21.101 7.257 -33.616 1.00 33.85 82 LEU A O 1
ATOM 640 N N . SER A 1 83 ? 23.322 7.340 -33.505 1.00 35.16 83 SER A N 1
ATOM 641 C CA . SER A 1 83 ? 23.498 6.051 -34.124 1.00 36.61 83 SER A CA 1
ATOM 642 C C . SER A 1 83 ? 24.006 5.000 -33.142 1.00 37.84 83 SER A C 1
ATOM 643 O O . SER A 1 83 ? 25.043 5.233 -32.491 1.00 39.36 83 SER A O 1
ATOM 646 N N . ILE A 1 84 ? 23.259 3.896 -32.983 1.00 35.80 84 ILE A N 1
ATOM 647 C CA . ILE A 1 84 ? 23.657 2.718 -32.185 1.00 40.03 84 ILE A CA 1
ATOM 648 C C . ILE A 1 84 ? 23.476 1.460 -33.045 1.00 45.66 84 ILE A C 1
ATOM 649 O O . ILE A 1 84 ? 22.336 1.133 -33.376 1.00 47.63 84 ILE A O 1
ATOM 654 N N . ASN A 1 85 ? 24.575 0.785 -33.418 1.00 47.15 85 ASN A N 1
ATOM 655 C CA . ASN A 1 85 ? 24.502 -0.429 -34.232 1.00 51.50 85 ASN A CA 1
ATOM 656 C C . ASN A 1 85 ? 23.940 -0.099 -35.620 1.00 52.65 85 ASN A C 1
ATOM 657 O O . ASN A 1 85 ? 23.118 -0.827 -36.169 1.00 56.86 85 ASN A O 1
ATOM 662 N N . ARG A 1 86 ? 24.356 1.036 -36.150 1.00 56.22 86 ARG A N 1
ATOM 663 C CA . ARG A 1 86 ? 23.811 1.577 -37.391 1.00 66.73 86 ARG A CA 1
ATOM 664 C C . ARG A 1 86 ? 22.280 1.813 -37.395 1.00 66.76 86 ARG A C 1
ATOM 665 O O . ARG A 1 86 ? 21.741 2.290 -38.393 1.00 70.68 86 ARG A O 1
ATOM 673 N N . VAL A 1 87 ? 21.579 1.500 -36.301 1.00 61.49 87 VAL A N 1
ATOM 674 C CA . VAL A 1 87 ? 20.201 1.979 -36.135 1.00 54.19 87 VAL A CA 1
ATOM 675 C C . VAL A 1 87 ? 20.244 3.476 -35.738 1.00 55.78 87 VAL A C 1
ATOM 676 O O . VAL A 1 87 ? 21.114 3.942 -34.955 1.00 48.24 87 VAL A O 1
ATOM 680 N N . GLU A 1 88 ? 19.327 4.246 -36.300 1.00 49.90 88 GLU A N 1
ATOM 681 C CA . GLU A 1 88 ? 19.372 5.682 -36.159 1.00 49.80 88 GLU A CA 1
ATOM 682 C C . GLU A 1 88 ? 18.185 6.111 -35.283 1.00 41.46 88 GLU A C 1
ATOM 683 O O . GLU A 1 88 ? 17.100 5.608 -35.412 1.00 40.12 88 GLU A O 1
ATOM 689 N N . TYR A 1 89 ? 18.443 6.963 -34.322 1.00 32.45 89 TYR A N 1
ATOM 690 C CA . TYR A 1 89 ? 17.407 7.384 -33.358 1.00 34.95 89 TYR A CA 1
ATOM 691 C C . TYR A 1 89 ? 17.358 8.860 -33.422 1.00 31.27 89 TYR A C 1
ATOM 692 O O . TYR A 1 89 ? 18.377 9.492 -33.220 1.00 35.36 89 TYR A O 1
ATOM 701 N N . GLN A 1 90 ? 16.210 9.447 -33.725 1.00 35.11 90 GLN A N 1
ATOM 702 C CA . GLN A 1 90 ? 16.118 10.914 -33.779 1.00 33.71 90 GLN A CA 1
ATOM 703 C C . GLN A 1 90 ? 15.998 11.511 -32.408 1.00 29.69 90 GLN A C 1
ATOM 704 O O . GLN A 1 90 ? 15.122 11.096 -31.606 1.00 29.91 90 GLN A O 1
ATOM 710 N N . LEU A 1 91 ? 16.707 12.597 -32.196 1.00 29.55 91 LEU A N 1
ATOM 711 C CA . LEU A 1 91 ? 16.572 13.366 -30.975 1.00 30.94 91 LEU A CA 1
ATOM 712 C C . LEU A 1 91 ? 15.266 14.109 -30.922 1.00 34.50 91 LEU A C 1
ATOM 713 O O . LEU A 1 91 ? 15.055 14.982 -31.718 1.00 36.48 91 LEU A O 1
ATOM 718 N N . LYS A 1 92 ? 14.431 13.836 -29.925 1.00 33.97 92 LYS A N 1
ATOM 719 C CA . LYS A 1 92 ? 13.094 14.466 -29.796 1.00 30.72 92 LYS A CA 1
ATOM 720 C C . LYS A 1 92 ? 13.027 15.485 -28.657 1.00 37.62 92 LYS A C 1
ATOM 721 O O . LYS A 1 92 ? 12.508 16.591 -28.858 1.00 32.50 92 LYS A O 1
ATOM 727 N N . ARG A 1 93 ? 13.579 15.135 -27.470 1.00 32.36 93 ARG A N 1
ATOM 728 C CA . ARG A 1 93 ? 13.343 15.911 -26.261 1.00 31.04 93 ARG A CA 1
ATOM 729 C C . ARG A 1 93 ? 14.553 15.819 -25.323 1.00 31.00 93 ARG A C 1
ATOM 730 O O . ARG A 1 93 ? 15.322 14.875 -25.404 1.00 31.57 93 ARG A O 1
ATOM 738 N N . ILE A 1 94 ? 14.663 16.771 -24.410 1.00 32.36 94 ILE A N 1
ATOM 739 C CA . ILE A 1 94 ? 15.629 16.709 -23.283 1.00 33.19 94 ILE A CA 1
ATOM 740 C C . ILE A 1 94 ? 14.901 17.093 -22.013 1.00 33.72 94 ILE A C 1
ATOM 741 O O . ILE A 1 94 ? 14.442 18.228 -21.918 1.00 30.96 94 ILE A O 1
ATOM 746 N N . HIS A 1 95 ? 14.806 16.136 -21.071 1.00 26.82 95 HIS A N 1
ATOM 747 C CA . HIS A 1 95 ? 14.315 16.327 -19.736 1.00 26.98 95 HIS A CA 1
ATOM 748 C C . HIS A 1 95 ? 15.378 16.691 -18.689 1.00 28.58 95 HIS A C 1
ATOM 749 O O . HIS A 1 95 ? 16.513 16.236 -18.770 1.00 28.21 95 HIS A O 1
ATOM 756 N N . PHE A 1 96 ? 15.022 17.510 -17.709 1.00 26.64 96 PHE A N 1
ATOM 757 C CA . PHE A 1 96 ? 15.986 17.903 -16.646 1.00 28.10 96 PHE A CA 1
ATOM 758 C C . PHE A 1 96 ? 15.540 17.421 -15.290 1.00 25.30 96 PHE A C 1
ATOM 759 O O . PHE A 1 96 ? 14.356 17.515 -14.929 1.00 27.68 96 PHE A O 1
ATOM 767 N N . HIS A 1 97 ? 16.470 16.827 -14.554 1.00 22.52 97 HIS A N 1
ATOM 768 C CA . HIS A 1 97 ? 16.155 16.278 -13.243 1.00 22.76 97 HIS A CA 1
ATOM 769 C C . HIS A 1 97 ? 17.177 16.809 -12.276 1.00 23.53 97 HIS A C 1
ATOM 770 O O . HIS A 1 97 ? 18.403 16.783 -12.603 1.00 23.90 97 HIS A O 1
ATOM 777 N N . SER A 1 98 ? 16.736 17.292 -11.098 1.00 24.50 98 SER A N 1
ATOM 778 C CA . SER A 1 98 ? 17.658 17.685 -10.063 1.00 25.26 98 SER A CA 1
ATOM 779 C C . SER A 1 98 ? 17.073 17.198 -8.768 1.00 27.41 98 SER A C 1
ATOM 780 O O . SER A 1 98 ? 15.858 17.375 -8.537 1.00 27.52 98 SER A O 1
ATOM 783 N N . PRO A 1 99 ? 17.853 16.504 -7.926 1.00 25.97 99 PRO A N 1
ATOM 784 C CA . PRO A 1 99 ? 19.185 16.015 -8.218 1.00 26.25 99 PRO A CA 1
ATOM 785 C C . PRO A 1 99 ? 19.191 14.919 -9.312 1.00 28.64 99 PRO A C 1
ATOM 786 O O . PRO A 1 99 ? 18.116 14.540 -9.876 1.00 23.14 99 PRO A O 1
ATOM 790 N N . SER A 1 100 ? 20.349 14.340 -9.558 1.00 24.13 100 SER A N 1
ATOM 791 C CA . SER A 1 100 ? 20.430 13.278 -10.544 1.00 21.13 100 SER A CA 1
ATOM 792 C C . SER A 1 100 ? 19.583 12.110 -10.159 1.00 22.07 100 SER A C 1
ATOM 793 O O . SER A 1 100 ? 19.268 11.942 -9.042 1.00 21.75 100 SER A O 1
ATOM 796 N N . GLU A 1 101 ? 19.244 11.266 -11.142 1.00 23.32 101 GLU A N 1
ATOM 797 C CA . GLU A 1 101 ? 18.501 10.055 -10.894 1.00 21.95 101 GLU A CA 1
ATOM 798 C C . GLU A 1 101 ? 19.509 8.890 -10.877 1.00 23.74 101 GLU A C 1
ATOM 799 O O . GLU A 1 101 ? 19.462 8.102 -9.974 1.00 24.69 101 GLU A O 1
ATOM 805 N N . HIS A 1 102 ? 20.374 8.795 -11.870 1.00 22.43 102 HIS A N 1
ATOM 806 C CA . HIS A 1 102 ? 21.483 7.827 -11.841 1.00 25.34 102 HIS A CA 1
ATOM 807 C C . HIS A 1 102 ? 22.503 8.239 -10.811 1.00 23.46 102 HIS A C 1
ATOM 808 O O . HIS A 1 102 ? 22.622 9.423 -10.504 1.00 22.20 102 HIS A O 1
ATOM 815 N N . GLU A 1 103 ? 23.133 7.224 -10.228 1.00 22.25 103 GLU A N 1
ATOM 816 C CA . GLU A 1 103 ? 24.350 7.381 -9.418 1.00 20.69 103 GLU A CA 1
ATOM 817 C C . GLU A 1 103 ? 25.549 6.699 -10.078 1.00 22.87 103 GLU A C 1
ATOM 818 O O . GLU A 1 103 ? 25.386 5.799 -10.821 1.00 22.05 103 GLU A O 1
ATOM 824 N N . MET A 1 104 ? 26.760 7.149 -9.772 1.00 22.32 104 MET A N 1
ATOM 825 C CA . MET A 1 104 ? 27.977 6.505 -10.281 1.00 24.51 104 MET A CA 1
ATOM 826 C C . MET A 1 104 ? 28.832 6.227 -9.076 1.00 21.92 104 MET A C 1
ATOM 827 O O . MET A 1 104 ? 29.215 7.146 -8.340 1.00 20.79 104 MET A O 1
ATOM 832 N N . ASN A 1 105 ? 29.099 4.948 -8.851 1.00 25.10 105 ASN A N 1
ATOM 833 C CA . ASN A 1 105 ? 29.818 4.505 -7.672 1.00 28.31 105 ASN A CA 1
ATOM 834 C C . ASN A 1 105 ? 29.263 5.097 -6.373 1.00 30.53 105 ASN A C 1
ATOM 835 O O . ASN A 1 105 ? 30.011 5.529 -5.507 1.00 28.92 105 ASN A O 1
ATOM 840 N N . GLY A 1 106 ? 27.950 5.153 -6.226 1.00 28.05 106 GLY A N 1
ATOM 841 C CA . GLY A 1 106 ? 27.379 5.705 -4.962 1.00 26.55 106 GLY A CA 1
ATOM 842 C C . GLY A 1 106 ? 27.270 7.228 -4.934 1.00 24.92 106 GLY A C 1
ATOM 843 O O . GLY A 1 106 ? 26.797 7.755 -3.982 1.00 27.24 106 GLY A O 1
ATOM 844 N N . GLU A 1 107 ? 27.734 7.957 -5.934 1.00 24.17 107 GLU A N 1
ATOM 845 C CA . GLU A 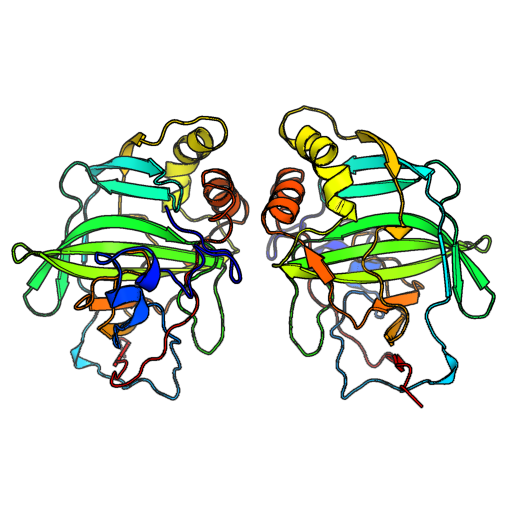1 107 ? 27.668 9.421 -5.885 1.00 27.13 107 GLU A CA 1
ATOM 846 C C . GLU A 1 107 ? 26.382 9.917 -6.675 1.00 23.85 107 GLU A C 1
ATOM 847 O O . GLU A 1 107 ? 26.122 9.456 -7.752 1.00 21.30 107 GLU A O 1
ATOM 853 N N . ARG A 1 108 ? 25.631 10.833 -6.097 1.00 24.10 108 ARG A N 1
ATOM 854 C CA . ARG A 1 108 ? 24.433 11.429 -6.710 1.00 27.25 108 ARG A CA 1
ATOM 855 C C . ARG A 1 108 ? 24.909 12.801 -7.135 1.00 27.64 108 ARG A C 1
ATOM 856 O O . ARG A 1 108 ? 25.698 13.446 -6.449 1.00 25.69 108 ARG A O 1
ATOM 864 N N . PHE A 1 109 ? 24.484 13.226 -8.298 1.00 26.69 109 PHE A N 1
ATOM 865 C CA . PHE A 1 109 ? 24.969 14.480 -8.846 1.00 23.47 109 PHE A CA 1
ATOM 866 C C . PHE A 1 109 ? 23.920 15.510 -8.744 1.00 22.68 109 PHE A C 1
ATOM 867 O O . PHE A 1 109 ? 22.759 15.245 -8.358 1.00 20.77 109 PHE A O 1
ATOM 875 N N . ASP A 1 110 ? 24.285 16.706 -9.136 1.00 26.23 110 ASP A N 1
ATOM 876 C CA . ASP A 1 110 ? 23.411 17.881 -8.902 1.00 26.13 110 ASP A CA 1
ATOM 877 C C . ASP A 1 110 ? 22.347 18.088 -9.956 1.00 26.63 110 ASP A C 1
ATOM 878 O O . ASP A 1 110 ? 21.310 18.685 -9.661 1.00 28.78 110 ASP A O 1
ATOM 883 N N . LEU A 1 111 ? 22.597 17.601 -11.153 1.00 25.73 111 LEU A N 1
ATOM 884 C CA . LEU A 1 111 ? 21.602 17.651 -12.235 1.00 25.71 111 LEU A CA 1
ATOM 885 C C . LEU A 1 111 ? 21.854 16.503 -13.178 1.00 25.98 111 LEU A C 1
ATOM 886 O O . LEU A 1 111 ? 23.012 15.986 -13.287 1.00 23.65 111 LEU A O 1
ATOM 891 N N . GLU A 1 112 ? 20.778 16.027 -13.802 1.00 24.50 112 GLU A N 1
ATOM 892 C CA . GLU A 1 112 ? 20.893 15.093 -14.932 1.00 24.14 112 GLU A CA 1
ATOM 893 C C . GLU A 1 112 ? 20.023 15.534 -16.109 1.00 25.98 112 GLU A C 1
ATOM 894 O O . GLU A 1 112 ? 18.839 15.804 -15.940 1.00 25.90 112 GLU A O 1
ATOM 900 N N . ALA A 1 113 ? 20.602 15.554 -17.291 1.00 25.99 113 ALA A N 1
ATOM 901 C CA . ALA A 1 113 ? 19.859 15.865 -18.505 1.00 26.28 113 ALA A CA 1
ATOM 902 C C . ALA A 1 113 ? 19.708 14.592 -19.302 1.00 26.89 113 ALA A C 1
ATOM 903 O O . ALA A 1 113 ? 20.665 13.833 -19.478 1.00 24.38 113 ALA A O 1
ATOM 905 N N . GLN A 1 114 ? 18.490 14.323 -19.750 1.00 22.74 114 GLN A N 1
ATOM 906 C CA . GLN A 1 114 ? 18.172 13.095 -20.461 1.00 23.74 114 GLN A CA 1
ATOM 907 C C . GLN A 1 114 ? 17.643 13.403 -21.886 1.00 24.51 114 GLN A C 1
ATOM 908 O O . GLN A 1 114 ? 16.536 13.946 -22.071 1.00 25.08 114 GLN A O 1
ATOM 914 N N . LEU A 1 115 ? 18.425 13.002 -22.869 1.00 25.43 115 LEU A N 1
ATOM 915 C CA . LEU A 1 115 ? 18.137 13.227 -24.266 1.00 26.52 115 LEU A CA 1
ATOM 916 C C . LEU A 1 115 ? 17.390 12.020 -24.729 1.00 26.80 115 LEU A C 1
ATOM 917 O O . LEU A 1 115 ? 17.955 10.917 -24.806 1.00 26.08 115 LEU A O 1
ATOM 922 N N . VAL A 1 116 ? 16.105 12.210 -25.015 1.00 24.30 116 VAL A N 1
ATOM 923 C CA . VAL A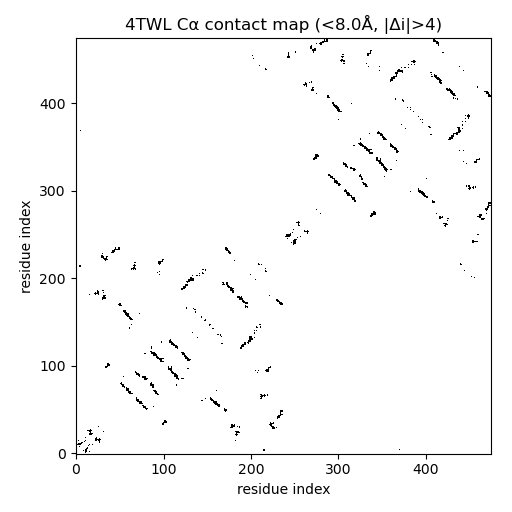 1 116 ? 15.266 11.098 -25.446 1.00 24.76 116 VAL A CA 1
ATOM 924 C C . VAL A 1 116 ? 15.265 11.050 -26.971 1.00 31.47 116 VAL A C 1
ATOM 925 O O . VAL A 1 116 ? 14.924 12.063 -27.647 1.00 31.26 116 VAL A O 1
ATOM 929 N N . HIS A 1 117 ? 15.550 9.875 -27.520 1.00 32.01 117 HIS A N 1
ATOM 930 C CA . HIS A 1 117 ? 15.526 9.678 -28.969 1.00 29.92 117 HIS A CA 1
ATOM 931 C C . HIS A 1 117 ? 14.586 8.523 -29.356 1.00 33.06 117 HIS A C 1
ATOM 932 O O . HIS A 1 117 ? 14.307 7.630 -28.543 1.00 27.88 117 HIS A O 1
ATOM 939 N N . GLU A 1 118 ? 14.192 8.482 -30.638 1.00 34.97 118 GLU A N 1
ATOM 940 C CA . GLU A 1 118 ? 13.192 7.524 -31.146 1.00 39.27 118 GLU A CA 1
ATOM 941 C C . GLU A 1 118 ? 13.600 7.124 -32.569 1.00 39.30 118 GLU A C 1
ATOM 942 O O . GLU A 1 118 ? 13.830 7.994 -33.391 1.00 38.33 118 GLU A O 1
ATOM 948 N N . SER A 1 119 ? 13.680 5.828 -32.839 1.00 38.19 119 SER A N 1
ATOM 949 C CA . SER A 1 119 ? 13.926 5.318 -34.180 1.00 44.33 119 SER A CA 1
ATOM 950 C C . SER A 1 119 ? 12.626 5.292 -35.006 1.00 45.85 119 SER A C 1
ATOM 951 O O . SER A 1 119 ? 11.498 5.579 -34.487 1.00 37.52 119 SER A O 1
ATOM 954 N N . GLN A 1 120 ? 12.793 5.021 -36.305 1.00 50.13 120 GLN A N 1
ATOM 955 C CA . GLN A 1 120 ? 11.638 5.012 -37.234 1.00 53.69 120 GLN A CA 1
ATOM 956 C C . GLN A 1 120 ? 10.877 3.789 -36.781 1.00 53.84 120 GLN A C 1
ATOM 957 O O . GLN A 1 120 ? 9.693 3.842 -36.587 1.00 54.99 120 GLN A O 1
ATOM 963 N N . ASP A 1 121 ? 11.607 2.717 -36.505 1.00 61.35 121 ASP A N 1
ATOM 964 C CA . ASP A 1 121 ? 11.042 1.553 -35.841 1.00 64.00 121 ASP A CA 1
ATOM 965 C C . ASP A 1 121 ? 10.385 1.833 -34.471 1.00 63.62 121 ASP A C 1
ATOM 966 O O . ASP A 1 121 ? 9.811 0.922 -33.870 1.00 63.56 121 ASP A O 1
ATOM 971 N N . GLN A 1 122 ? 10.493 3.065 -33.959 1.00 59.44 122 GLN A N 1
ATOM 972 C CA . GLN A 1 122 ? 9.940 3.441 -32.635 1.00 56.18 122 GLN A CA 1
ATOM 973 C C . GLN A 1 122 ? 10.672 2.795 -31.452 1.00 46.14 122 GLN A C 1
ATOM 974 O O . GLN A 1 122 ? 10.118 2.674 -30.386 1.00 43.97 122 GLN A O 1
ATOM 980 N N . LYS A 1 123 ? 11.913 2.371 -31.621 1.00 40.36 123 LYS A N 1
ATOM 981 C CA . LYS A 1 123 ? 12.687 2.011 -30.451 1.00 41.24 123 LYS A CA 1
ATOM 982 C C . LYS A 1 123 ? 13.245 3.287 -29.824 1.00 37.85 123 LYS A C 1
ATOM 983 O O . LYS A 1 123 ? 13.479 4.304 -30.504 1.00 44.45 123 LYS A O 1
ATOM 989 N N . ARG A 1 124 ? 13.460 3.220 -28.534 1.00 31.52 124 ARG A N 1
ATOM 990 C CA . ARG A 1 124 ? 13.829 4.365 -27.769 1.00 31.19 124 ARG A CA 1
ATOM 991 C C . ARG A 1 124 ? 15.245 4.245 -27.206 1.00 32.17 124 ARG A C 1
ATOM 992 O O . ARG A 1 124 ? 15.642 3.199 -26.711 1.00 27.32 124 ARG A O 1
ATOM 1000 N N . ALA A 1 125 ? 15.956 5.364 -27.221 1.00 31.89 125 ALA A N 1
ATOM 1001 C CA . ALA A 1 125 ? 17.266 5.443 -26.579 1.00 31.68 125 ALA A CA 1
ATOM 1002 C C . ALA A 1 125 ? 17.405 6.760 -25.920 1.00 30.43 125 ALA A C 1
ATOM 1003 O O . ALA A 1 125 ? 17.083 7.782 -26.509 1.00 29.81 125 ALA A O 1
ATOM 1005 N N . VAL A 1 126 ? 17.954 6.718 -24.714 1.00 25.31 126 VAL A N 1
ATOM 1006 C CA . VAL A 1 126 ? 18.143 7.894 -23.891 1.00 23.32 126 VAL A CA 1
ATOM 1007 C C . VAL A 1 126 ? 19.623 8.002 -23.616 1.00 24.44 126 VAL A C 1
ATOM 1008 O O . VAL A 1 126 ? 20.275 7.022 -23.179 1.00 24.23 126 VAL A O 1
ATOM 1012 N N . VAL A 1 127 ? 20.128 9.186 -23.833 1.00 24.08 127 VAL A N 1
ATOM 1013 C CA . VAL A 1 127 ? 21.490 9.541 -23.467 1.00 28.74 127 VAL A CA 1
ATOM 1014 C C . VAL A 1 127 ? 21.374 10.493 -22.315 1.00 30.03 127 VAL A C 1
ATOM 1015 O O . VAL A 1 127 ? 20.654 11.502 -22.408 1.00 29.56 127 VAL A O 1
ATOM 1019 N N . SER A 1 128 ? 22.062 10.132 -21.238 1.00 24.90 128 SER A N 1
ATOM 1020 C CA . SER A 1 128 ? 22.062 10.905 -20.010 1.00 25.50 128 SER A CA 1
ATOM 1021 C C . SER A 1 128 ? 23.436 11.612 -19.747 1.00 25.84 128 SER A C 1
ATOM 1022 O O . SER A 1 128 ? 24.527 11.028 -19.948 1.00 25.15 128 SER A O 1
ATOM 1025 N N . ILE A 1 129 ? 23.365 12.876 -19.331 1.00 23.22 129 ILE A N 1
ATOM 1026 C CA . ILE A 1 129 ? 24.508 13.640 -18.891 1.00 26.73 129 ILE A CA 1
ATOM 1027 C C . ILE A 1 129 ? 24.318 14.008 -17.425 1.00 27.12 129 ILE A C 1
ATOM 1028 O O . ILE A 1 129 ? 23.233 14.476 -17.050 1.00 26.71 129 ILE A O 1
ATOM 1033 N N . LEU A 1 130 ? 25.365 13.768 -16.622 1.00 24.35 130 LEU A N 1
ATOM 1034 C CA . LEU A 1 130 ? 25.398 14.049 -15.171 1.00 22.72 130 LEU A CA 1
ATOM 1035 C C . LEU A 1 130 ? 26.237 15.279 -14.891 1.00 21.88 130 LEU A C 1
ATOM 1036 O O . LEU A 1 130 ? 27.278 15.486 -15.568 1.00 26.03 130 LEU A O 1
ATOM 1041 N N . PHE A 1 131 ? 25.761 16.163 -14.000 1.00 24.07 131 PHE A N 1
ATOM 1042 C CA . PHE A 1 131 ? 26.430 17.426 -13.740 1.00 25.33 131 PHE A CA 1
ATOM 1043 C C . PHE A 1 131 ? 26.759 17.601 -12.252 1.00 29.92 131 PHE A C 1
ATOM 1044 O O . PHE A 1 131 ? 25.925 17.253 -11.398 1.00 31.10 131 PHE A O 1
ATOM 1052 N N . ARG A 1 132 ? 27.904 18.251 -11.963 1.00 28.23 132 ARG A N 1
ATOM 1053 C CA . ARG A 1 132 ? 28.180 18.795 -10.638 1.00 31.53 132 ARG A CA 1
ATOM 1054 C C . ARG A 1 132 ? 28.188 20.330 -10.724 1.00 30.79 132 ARG A C 1
ATOM 1055 O O . ARG A 1 132 ? 28.490 20.914 -11.756 1.00 31.25 132 ARG A O 1
ATOM 1063 N N . PHE A 1 133 ? 27.847 20.962 -9.638 1.00 29.15 133 PHE A N 1
ATOM 1064 C CA . PHE A 1 133 ? 27.965 22.404 -9.530 1.00 30.93 133 PHE A CA 1
ATOM 1065 C C . PHE A 1 133 ? 29.393 22.872 -9.861 1.00 33.31 133 PHE A C 1
ATOM 1066 O O . PHE A 1 133 ? 30.371 22.262 -9.455 1.00 32.17 133 PHE A O 1
ATOM 1074 N N . GLY A 1 134 ? 29.486 23.918 -10.673 1.00 36.68 134 GLY A N 1
ATOM 1075 C CA . GLY A 1 134 ? 30.761 24.462 -11.169 1.00 37.51 134 GLY A CA 1
ATOM 1076 C C . GLY A 1 134 ? 30.352 25.601 -12.063 1.00 40.04 134 GLY A C 1
ATOM 1077 O O . GLY A 1 134 ? 29.272 26.235 -11.846 1.00 40.18 134 GLY A O 1
ATOM 1078 N N . ARG A 1 135 ? 31.178 25.816 -13.076 1.00 41.36 135 ARG A N 1
ATOM 1079 C CA . ARG A 1 135 ? 30.903 26.697 -14.233 1.00 43.61 135 ARG A CA 1
ATOM 1080 C C . ARG A 1 135 ? 29.560 26.424 -14.958 1.00 42.34 135 ARG A C 1
ATOM 1081 O O . ARG A 1 135 ? 29.163 25.256 -15.268 1.00 34.67 135 ARG A O 1
ATOM 1089 N N . ALA A 1 136 ? 28.905 27.520 -15.327 1.00 37.80 136 ALA A N 1
ATOM 1090 C CA . ALA A 1 136 ? 27.630 27.433 -16.036 1.00 38.08 136 ALA A CA 1
ATOM 1091 C C . ALA A 1 136 ? 27.705 26.493 -17.249 1.00 36.63 136 ALA A C 1
ATOM 1092 O O . ALA A 1 136 ? 28.716 26.385 -17.923 1.00 37.90 136 ALA A O 1
ATOM 1094 N N . ASP A 1 137 ? 26.598 25.808 -17.510 1.00 36.30 137 ASP A N 1
ATOM 1095 C CA . ASP A 1 137 ? 26.437 24.995 -18.711 1.00 35.91 137 ASP A CA 1
ATOM 1096 C C . ASP A 1 137 ? 26.055 25.896 -19.886 1.00 36.71 137 ASP A C 1
ATOM 1097 O O . ASP A 1 137 ? 25.028 26.498 -19.857 1.00 30.59 137 ASP A O 1
ATOM 1102 N N . PRO A 1 138 ? 26.824 25.866 -20.972 1.00 40.54 138 PRO A N 1
ATOM 1103 C CA . PRO A 1 138 ? 26.536 26.739 -22.132 1.00 40.64 138 PRO A CA 1
ATOM 1104 C C . PRO A 1 138 ? 25.137 26.511 -22.681 1.00 40.23 138 PRO A C 1
ATOM 1105 O O . PRO A 1 138 ? 24.410 27.470 -22.923 1.00 43.60 138 PRO A O 1
ATOM 1109 N N . PHE A 1 139 ? 24.701 25.252 -22.734 1.00 39.72 139 PHE A N 1
ATOM 1110 C CA . PHE A 1 139 ? 23.360 24.946 -23.188 1.00 35.15 139 PHE A CA 1
ATOM 1111 C C . PHE A 1 139 ? 22.253 25.645 -22.403 1.00 41.27 139 PHE A C 1
ATOM 1112 O O . PHE A 1 139 ? 21.427 26.342 -22.983 1.00 43.75 139 PHE A O 1
ATOM 1120 N N . LEU A 1 140 ? 22.199 25.434 -21.085 1.00 37.18 140 LEU A N 1
ATOM 1121 C CA . LEU A 1 140 ? 21.228 26.129 -20.264 1.00 36.48 140 LEU A CA 1
ATOM 1122 C C . LEU A 1 140 ? 21.394 27.672 -20.269 1.00 38.91 140 LEU A C 1
ATOM 1123 O O . LEU A 1 140 ? 20.422 28.344 -20.047 1.00 36.55 140 LEU A O 1
ATOM 1128 N N . SER A 1 141 ? 22.606 28.212 -20.448 1.00 40.55 141 SER A N 1
ATOM 1129 C CA . SER A 1 141 ? 22.782 29.669 -20.500 1.00 46.44 141 SER A CA 1
ATOM 1130 C C . SER A 1 141 ? 21.877 30.287 -21.530 1.00 46.82 141 SER A C 1
ATOM 1131 O O . SER A 1 141 ? 21.285 31.316 -21.277 1.00 58.56 141 SER A O 1
ATOM 1134 N N . ASP A 1 142 ? 21.790 29.650 -22.690 1.00 45.83 142 ASP A N 1
ATOM 1135 C CA . ASP A 1 142 ? 21.033 30.176 -23.800 1.00 49.37 142 ASP A CA 1
ATOM 1136 C C . ASP A 1 142 ? 19.552 30.000 -23.579 1.00 47.85 142 ASP A C 1
ATOM 1137 O O . ASP A 1 142 ? 18.773 30.483 -24.373 1.00 45.21 142 ASP A O 1
ATOM 1142 N N . LEU A 1 143 ? 19.156 29.309 -22.515 1.00 42.24 143 LEU A N 1
ATOM 1143 C CA . LEU A 1 143 ? 17.774 29.134 -22.217 1.00 44.27 143 LEU A CA 1
ATOM 1144 C C . LEU A 1 143 ? 17.316 29.763 -20.913 1.00 39.33 143 LEU A C 1
ATOM 1145 O O . LEU A 1 143 ? 16.141 29.704 -20.587 1.00 40.90 143 LEU A O 1
ATOM 1150 N N . GLU A 1 144 ? 18.215 30.378 -20.173 1.00 41.37 144 GLU A N 1
ATOM 1151 C CA . GLU A 1 144 ? 17.853 30.850 -18.844 1.00 46.14 144 GLU A CA 1
ATOM 1152 C C . GLU A 1 144 ? 16.691 31.821 -18.858 1.00 48.55 144 GLU A C 1
ATOM 1153 O O . GLU A 1 144 ? 15.799 31.771 -17.994 1.00 44.57 144 GLU A O 1
ATOM 1159 N N . ASP A 1 145 ? 16.660 32.716 -19.837 1.00 51.68 145 ASP A N 1
ATOM 1160 C CA . ASP A 1 145 ? 15.660 33.764 -19.742 1.00 53.39 145 ASP A CA 1
ATOM 1161 C C . ASP A 1 145 ? 14.307 33.209 -20.121 1.00 50.04 145 ASP A C 1
ATOM 1162 O O . ASP A 1 145 ? 13.290 33.666 -19.599 1.00 48.10 145 ASP A O 1
ATOM 1167 N N . PHE A 1 146 ? 14.298 32.163 -20.945 1.00 45.02 146 PHE A N 1
ATOM 1168 C CA . PHE A 1 146 ? 13.048 31.473 -21.236 1.00 45.10 146 PHE A CA 1
ATOM 1169 C C . PHE A 1 146 ? 12.572 30.663 -20.015 1.00 46.76 146 PHE A C 1
ATOM 1170 O O . PHE A 1 146 ? 11.362 30.573 -19.724 1.00 43.67 146 PHE A O 1
ATOM 1178 N N . ILE A 1 147 ? 13.523 30.039 -19.313 1.00 46.05 147 ILE A N 1
ATOM 1179 C CA . ILE A 1 147 ? 13.189 29.201 -18.174 1.00 39.70 147 ILE A CA 1
ATOM 1180 C C . ILE A 1 147 ? 12.578 30.086 -17.088 1.00 39.36 147 ILE A C 1
ATOM 1181 O O . ILE A 1 147 ? 11.619 29.720 -16.468 1.00 36.73 147 ILE A O 1
ATOM 1186 N N . LYS A 1 148 ? 13.190 31.231 -16.833 1.00 46.87 148 LYS A N 1
ATOM 1187 C CA . LYS A 1 148 ? 12.656 32.238 -15.895 1.00 48.27 148 LYS A CA 1
ATOM 1188 C C . LYS A 1 148 ? 11.169 32.546 -16.012 1.00 47.15 148 LYS A C 1
ATOM 1189 O O . LYS A 1 148 ? 10.495 32.776 -14.982 1.00 52.88 148 LYS A O 1
ATOM 1195 N N . GLN A 1 149 ? 10.687 32.594 -17.254 1.00 46.84 149 GLN A N 1
ATOM 1196 C CA . GLN A 1 149 ? 9.304 32.963 -17.591 1.00 49.78 149 GLN A CA 1
ATOM 1197 C C . GLN A 1 149 ? 8.258 32.007 -17.026 1.00 54.03 149 GLN A C 1
ATOM 1198 O O . GLN A 1 149 ? 7.106 32.376 -16.849 1.00 59.55 149 GLN A O 1
ATOM 1204 N N . PHE A 1 150 ? 8.639 30.758 -16.777 1.00 53.85 150 PHE A N 1
ATOM 1205 C CA . PHE A 1 150 ? 7.738 29.837 -16.071 1.00 50.16 150 PHE A CA 1
ATOM 1206 C C . PHE A 1 150 ? 7.477 30.328 -14.655 1.00 49.10 150 PHE A C 1
ATOM 1207 O O . PHE A 1 150 ? 6.484 29.976 -14.052 1.00 57.49 150 PHE A O 1
ATOM 1215 N N . SER A 1 151 ? 8.407 31.107 -14.124 1.00 54.64 151 SER A N 1
ATOM 1216 C CA . SER A 1 151 ? 8.335 31.569 -12.755 1.00 61.77 151 SER A CA 1
ATOM 1217 C C . SER A 1 151 ? 7.766 32.979 -12.631 1.00 64.26 151 SER A C 1
ATOM 1218 O O . SER A 1 151 ? 7.103 33.273 -11.646 1.00 66.99 151 SER A O 1
ATOM 1221 N N . ASN A 1 152 ? 8.060 33.833 -13.614 1.00 65.57 152 ASN A N 1
ATOM 1222 C CA . ASN A 1 152 ? 7.559 35.208 -13.669 1.00 68.84 152 ASN A CA 1
ATOM 1223 C C . ASN A 1 152 ? 6.267 35.322 -14.446 1.00 72.96 152 ASN A C 1
ATOM 1224 O O . ASN A 1 152 ? 5.866 36.428 -14.778 1.00 62.35 152 ASN A O 1
ATOM 1229 N N . SER A 1 153 ? 5.635 34.190 -14.766 1.00 76.99 153 SER A N 1
ATOM 1230 C CA . SER A 1 153 ? 4.390 34.223 -15.506 1.00 75.36 153 SER A CA 1
ATOM 1231 C C . SER A 1 153 ? 3.572 32.957 -15.347 1.00 71.06 153 SER A C 1
ATOM 1232 O O . SER A 1 153 ? 3.955 31.993 -14.682 1.00 63.22 153 SER A O 1
ATOM 1235 N N . GLN A 1 154 ? 2.434 33.016 -16.023 1.00 76.72 154 GLN A N 1
ATOM 1236 C CA . GLN A 1 154 ? 1.365 32.028 -15.991 1.00 74.89 154 GLN A CA 1
ATOM 1237 C C . GLN A 1 154 ? 1.637 30.851 -16.969 1.00 69.76 154 GLN A C 1
ATOM 1238 O O . GLN A 1 154 ? 1.036 29.775 -16.854 1.00 72.55 154 GLN A O 1
ATOM 1244 N N . LYS A 1 155 ? 2.572 31.059 -17.901 1.00 64.98 155 LYS A N 1
ATOM 1245 C CA . LYS A 1 155 ? 2.748 30.181 -19.065 1.00 69.13 155 LYS A CA 1
ATOM 1246 C C . LYS A 1 155 ? 3.504 28.892 -18.770 1.00 64.74 155 LYS A C 1
ATOM 1247 O O . LYS A 1 155 ? 4.378 28.862 -17.911 1.00 58.90 155 LYS A O 1
ATOM 1253 N N . ASN A 1 156 ? 3.183 27.875 -19.561 1.00 61.43 156 ASN A N 1
ATOM 1254 C CA . ASN A 1 156 ? 3.710 26.499 -19.448 1.00 64.29 156 ASN A CA 1
ATOM 1255 C C . ASN A 1 156 ? 4.280 25.935 -20.777 1.00 56.40 156 ASN A C 1
ATOM 1256 O O . ASN A 1 156 ? 4.695 24.786 -20.852 1.00 53.31 156 ASN A O 1
ATOM 1261 N N . GLU A 1 157 ? 4.312 26.754 -21.818 1.00 55.19 157 GLU A N 1
ATOM 1262 C CA . GLU A 1 157 ? 5.167 26.521 -22.973 1.00 53.76 157 GLU A CA 1
ATOM 1263 C C . GLU A 1 157 ? 5.739 27.859 -23.396 1.00 56.59 157 GLU A C 1
ATOM 1264 O O . GLU A 1 157 ? 5.226 28.931 -23.036 1.00 61.12 157 GLU A O 1
ATOM 1270 N N . ILE A 1 158 ? 6.868 27.806 -24.071 1.00 52.11 158 ILE A N 1
ATOM 1271 C CA . ILE A 1 158 ? 7.550 28.998 -24.509 1.00 47.76 158 ILE A CA 1
ATOM 1272 C C . ILE A 1 158 ? 8.302 28.591 -25.728 1.00 54.49 158 ILE A C 1
ATOM 1273 O O . ILE A 1 158 ? 8.883 27.495 -25.741 1.00 48.61 158 ILE A O 1
ATOM 1278 N N . ASN A 1 159 ? 8.312 29.438 -26.764 1.00 56.32 159 ASN A N 1
ATOM 1279 C CA . ASN A 1 159 ? 9.115 29.117 -27.933 1.00 53.42 159 ASN A CA 1
ATOM 1280 C C . ASN A 1 159 ? 10.473 29.569 -27.588 1.00 55.38 159 ASN A C 1
ATOM 1281 O O . ASN A 1 159 ? 10.647 30.632 -27.033 1.00 57.25 159 ASN A O 1
ATOM 1286 N N . ALA A 1 160 ? 11.443 28.710 -27.802 1.00 54.19 160 ALA A N 1
ATOM 1287 C CA . ALA A 1 160 ? 12.776 29.031 -27.383 1.00 52.17 160 ALA A CA 1
ATOM 1288 C C . ALA A 1 160 ? 13.581 29.351 -28.608 1.00 48.56 160 ALA A C 1
ATOM 1289 O O . ALA A 1 160 ? 14.772 29.606 -28.509 1.00 45.14 160 ALA A O 1
ATOM 1291 N N . GLY A 1 161 ? 12.916 29.348 -29.762 1.00 51.18 161 GLY A N 1
ATOM 1292 C CA . GLY A 1 161 ? 13.575 29.613 -31.016 1.00 50.22 161 GLY A CA 1
ATOM 1293 C C . GLY A 1 161 ? 14.482 28.470 -31.364 1.00 50.75 161 GLY A C 1
ATOM 1294 O O . GLY A 1 161 ? 14.126 27.276 -31.186 1.00 45.50 161 GLY A O 1
ATOM 1295 N N . VAL A 1 162 ? 15.655 28.821 -31.862 1.00 47.64 162 VAL A N 1
ATOM 1296 C CA . VAL A 1 162 ? 16.571 27.808 -32.296 1.00 46.28 162 VAL A CA 1
ATOM 1297 C C . VAL A 1 162 ? 17.500 27.407 -31.145 1.00 46.19 162 VAL A C 1
ATOM 1298 O O . VAL A 1 162 ? 18.217 28.218 -30.546 1.00 40.91 162 VAL A O 1
ATOM 1302 N N . VAL A 1 163 ? 17.458 26.117 -30.852 1.00 49.74 163 VAL A N 1
ATOM 1303 C CA . VAL A 1 163 ? 18.195 25.544 -29.748 1.00 44.85 163 VAL A CA 1
ATOM 1304 C C . VAL A 1 163 ? 19.205 24.599 -30.363 1.00 42.43 163 VAL A C 1
ATOM 1305 O O . VAL A 1 163 ? 18.837 23.711 -31.120 1.00 36.93 163 VAL A O 1
ATOM 1309 N N . ASP A 1 164 ? 20.476 24.814 -30.036 1.00 40.94 164 ASP A N 1
ATOM 1310 C CA . ASP A 1 164 ? 21.587 23.986 -30.492 1.00 40.90 164 ASP A CA 1
ATOM 1311 C C . ASP A 1 164 ? 22.031 22.831 -29.499 1.00 43.56 164 ASP A C 1
ATOM 1312 O O . ASP A 1 164 ? 22.686 23.113 -28.505 1.00 40.80 164 ASP A O 1
ATOM 1317 N N . PRO A 1 165 ? 21.718 21.548 -29.817 1.00 46.18 165 PRO A N 1
ATOM 1318 C CA . PRO A 1 165 ? 22.141 20.423 -28.953 1.00 46.28 165 PRO A CA 1
ATOM 1319 C C . PRO A 1 165 ? 23.647 20.186 -28.948 1.00 46.85 165 PRO A C 1
ATOM 1320 O O . PRO A 1 165 ? 24.166 19.579 -27.995 1.00 43.63 165 PRO A O 1
ATOM 1324 N N . ASN A 1 166 ? 24.360 20.731 -29.922 1.00 42.34 166 ASN A N 1
ATOM 1325 C CA . ASN A 1 166 ? 25.821 20.650 -29.903 1.00 39.30 166 ASN A CA 1
ATOM 1326 C C . ASN A 1 166 ? 26.420 21.602 -28.879 1.00 38.83 166 ASN A C 1
ATOM 1327 O O . ASN A 1 166 ? 27.595 21.627 -28.684 1.00 38.82 166 ASN A O 1
ATOM 1332 N N . GLN A 1 167 ? 25.627 22.419 -28.209 1.00 44.32 167 GLN A N 1
ATOM 1333 C CA . GLN A 1 167 ? 26.123 23.060 -26.976 1.00 41.56 167 GLN A CA 1
ATOM 1334 C C . GLN A 1 167 ? 26.158 22.095 -25.736 1.00 41.21 167 GLN A C 1
ATOM 1335 O O . GLN A 1 167 ? 26.579 22.506 -24.649 1.00 36.69 167 GLN A O 1
ATOM 1341 N N . LEU A 1 168 ? 25.651 20.865 -25.854 1.00 40.11 168 LEU A N 1
ATOM 1342 C CA . LEU A 1 168 ? 25.558 19.992 -24.666 1.00 33.97 168 LEU A CA 1
ATOM 1343 C C . LEU A 1 168 ? 26.945 19.512 -24.252 1.00 30.88 168 LEU A C 1
ATOM 1344 O O . LEU A 1 168 ? 27.771 19.243 -25.107 1.00 31.24 168 LEU A O 1
ATOM 1349 N N . GLN A 1 169 ? 27.222 19.384 -22.952 1.00 29.98 169 GLN A N 1
ATOM 1350 C CA . GLN A 1 169 ? 28.528 18.862 -22.516 1.00 30.96 169 GLN A CA 1
ATOM 1351 C C . GLN A 1 169 ? 28.588 17.326 -22.644 1.00 33.30 169 GLN A C 1
ATOM 1352 O O . GLN A 1 169 ? 28.428 16.606 -21.689 1.00 33.95 169 GLN A O 1
ATOM 1358 N N . ILE A 1 170 ? 28.779 16.828 -23.849 1.00 33.35 170 ILE A N 1
ATOM 1359 C CA . ILE A 1 170 ? 28.834 15.393 -24.079 1.00 33.33 170 ILE A CA 1
ATOM 1360 C C . ILE A 1 170 ? 30.236 15.044 -24.494 1.00 34.44 170 ILE A C 1
ATOM 1361 O O . ILE A 1 170 ? 30.664 15.522 -25.500 1.00 34.69 170 ILE A O 1
ATOM 1366 N N . ASP A 1 171 ? 30.922 14.203 -23.725 1.00 32.75 171 ASP A N 1
ATOM 1367 C CA . ASP A 1 171 ? 32.204 13.639 -24.107 1.00 32.35 171 ASP A CA 1
ATOM 1368 C C . ASP A 1 171 ? 31.921 12.250 -24.609 1.00 29.39 171 ASP A C 1
ATOM 1369 O O . ASP A 1 171 ? 31.536 11.371 -23.828 1.00 30.94 171 ASP A O 1
ATOM 1374 N N . ASP A 1 172 ? 32.054 12.044 -25.906 1.00 28.57 172 ASP A N 1
ATOM 1375 C CA . ASP A 1 172 ? 31.663 10.783 -26.523 1.00 30.79 172 ASP A CA 1
ATOM 1376 C C . ASP A 1 172 ? 32.592 9.564 -26.226 1.00 30.35 172 ASP A C 1
ATOM 1377 O O . ASP A 1 172 ? 32.259 8.464 -26.642 1.00 29.27 172 ASP A O 1
ATOM 1382 N N . SER A 1 173 ? 33.730 9.763 -25.532 1.00 28.79 173 SER A N 1
ATOM 1383 C CA . SER A 1 173 ? 34.767 8.723 -25.396 1.00 28.88 173 SER A CA 1
ATOM 1384 C C . SER A 1 173 ? 34.532 7.618 -24.344 1.00 30.02 173 SER A C 1
ATOM 1385 O O . SER A 1 173 ? 35.324 6.638 -24.273 1.00 25.12 173 SER A O 1
ATOM 1388 N N . ALA A 1 174 ? 33.467 7.733 -23.527 1.00 26.89 174 ALA A N 1
ATOM 1389 C CA . ALA A 1 174 ? 33.294 6.794 -22.385 1.00 27.28 174 ALA A CA 1
ATOM 1390 C C . ALA A 1 174 ? 31.848 6.858 -21.865 1.00 25.16 174 ALA A C 1
ATOM 1391 O O . ALA A 1 174 ? 31.380 7.943 -21.568 1.00 25.09 174 ALA A O 1
ATOM 1393 N N . TYR A 1 175 ? 31.186 5.702 -21.714 1.00 22.91 175 TYR A N 1
ATOM 1394 C CA . TYR A 1 175 ? 29.863 5.682 -21.193 1.00 24.17 175 TYR A CA 1
ATOM 1395 C C . TYR A 1 175 ? 29.509 4.324 -20.749 1.00 26.33 175 TYR A C 1
ATOM 1396 O O . TYR A 1 175 ? 30.187 3.310 -21.143 1.00 25.70 175 TYR A O 1
ATOM 1405 N N . TYR A 1 176 ? 28.444 4.325 -19.927 1.00 24.45 176 TYR A N 1
ATOM 1406 C CA . TYR A 1 176 ? 27.744 3.141 -19.540 1.00 23.24 176 TYR A CA 1
ATOM 1407 C C . TYR A 1 176 ? 26.600 2.890 -20.502 1.00 26.28 176 TYR A C 1
ATOM 1408 O O . TYR A 1 176 ? 26.032 3.831 -21.071 1.00 22.85 176 TYR A O 1
ATOM 1417 N N . ARG A 1 177 ? 26.215 1.619 -20.621 1.00 24.54 177 ARG A N 1
ATOM 1418 C CA . ARG A 1 177 ? 25.119 1.213 -21.504 1.00 26.26 177 ARG A CA 1
ATOM 1419 C C . ARG A 1 177 ? 24.385 0.040 -20.873 1.00 25.31 177 ARG A C 1
ATOM 1420 O O . ARG A 1 177 ? 24.993 -0.930 -20.517 1.00 24.22 177 ARG A O 1
ATOM 1428 N N . TYR A 1 178 ? 23.061 0.145 -20.794 1.00 23.77 178 TYR A N 1
ATOM 1429 C CA . TYR A 1 178 ? 22.196 -0.893 -20.202 1.00 23.94 178 TYR A CA 1
ATOM 1430 C C . TYR A 1 178 ? 20.739 -0.700 -20.671 1.00 23.90 178 TYR A C 1
ATOM 1431 O O . TYR A 1 178 ? 20.368 0.329 -21.306 1.00 21.06 178 TYR A O 1
ATOM 1440 N N . MET A 1 179 ? 19.923 -1.700 -20.390 1.00 23.92 179 MET A N 1
ATOM 1441 C CA . MET A 1 179 ? 18.499 -1.647 -20.746 1.00 24.99 179 MET A CA 1
ATOM 1442 C C . MET A 1 179 ? 17.657 -1.286 -19.533 1.00 23.96 179 MET A C 1
ATOM 1443 O O . MET A 1 179 ? 17.820 -1.855 -18.460 1.00 21.52 179 MET A O 1
ATOM 1448 N N . GLY A 1 180 ? 16.736 -0.330 -19.727 1.00 23.12 180 GLY A N 1
ATOM 1449 C CA . GLY A 1 180 ? 16.001 0.226 -18.632 1.00 25.66 180 GLY A CA 1
ATOM 1450 C C . GLY A 1 180 ? 14.607 0.662 -19.030 1.00 25.12 180 GLY A C 1
ATOM 1451 O O . GLY A 1 180 ? 13.991 0.049 -19.881 1.00 24.92 180 GLY A O 1
ATOM 1452 N N . SER A 1 181 ? 14.194 1.774 -18.452 1.00 25.44 181 SER A N 1
ATOM 1453 C CA . SER A 1 181 ? 12.809 2.272 -18.507 1.00 26.31 181 SER A CA 1
ATOM 1454 C C . SER A 1 181 ? 12.784 3.797 -18.466 1.00 27.84 181 SER A C 1
ATOM 1455 O O . SER A 1 181 ? 13.757 4.455 -18.084 1.00 25.59 181 SER A O 1
ATOM 1458 N N . PHE A 1 182 ? 11.649 4.389 -18.813 1.00 24.60 182 PHE A N 1
ATOM 1459 C CA . PHE A 1 182 ? 11.440 5.746 -18.502 1.00 21.43 182 PHE A CA 1
ATOM 1460 C C . PHE A 1 182 ? 11.508 5.876 -17.007 1.00 21.07 182 PHE A C 1
ATOM 1461 O O . PHE A 1 182 ? 11.117 4.935 -16.289 1.00 23.84 182 PHE A O 1
ATOM 1469 N N . THR A 1 183 ? 11.884 7.049 -16.518 1.00 21.48 183 THR A N 1
ATOM 1470 C CA . THR A 1 183 ? 12.029 7.255 -15.092 1.00 24.37 183 THR A CA 1
ATOM 1471 C C . THR A 1 183 ? 10.820 7.972 -14.451 1.00 27.91 183 THR A C 1
ATOM 1472 O O . THR A 1 183 ? 10.816 8.253 -13.242 1.00 27.05 183 THR A O 1
ATOM 1476 N N . ALA A 1 184 ? 9.776 8.187 -15.252 1.00 24.19 184 ALA A N 1
ATOM 1477 C CA . ALA A 1 184 ? 8.501 8.672 -14.752 1.00 25.97 184 ALA A CA 1
ATOM 1478 C C . ALA A 1 184 ? 7.366 7.875 -15.383 1.00 24.50 184 ALA A C 1
ATOM 1479 O O . ALA A 1 184 ? 7.562 7.242 -16.444 1.00 24.73 184 ALA A O 1
ATOM 1481 N N . PRO A 1 185 ? 6.149 7.945 -14.791 1.00 26.27 185 PRO A N 1
ATOM 1482 C CA . PRO A 1 185 ? 5.113 7.112 -15.366 1.00 26.22 185 PRO A CA 1
ATOM 1483 C C . PRO A 1 185 ? 4.897 7.453 -16.819 1.00 22.34 185 PRO A C 1
ATOM 1484 O O . PRO A 1 185 ? 5.093 8.593 -17.202 1.00 25.08 185 PRO A O 1
ATOM 1488 N N . PRO A 1 186 ? 4.653 6.478 -17.673 1.00 25.00 186 PRO A N 1
ATOM 1489 C CA . PRO A 1 186 ? 4.293 5.105 -17.360 1.00 24.68 186 PRO A CA 1
ATOM 1490 C C . PRO A 1 186 ? 5.432 4.082 -17.152 1.00 23.57 186 PRO A C 1
ATOM 1491 O O . PRO A 1 186 ? 5.209 2.840 -17.007 1.00 22.31 186 PRO A O 1
ATOM 1495 N N . CYS A 1 187 ? 6.653 4.564 -17.052 1.00 28.86 187 CYS A N 1
ATOM 1496 C CA . CYS A 1 187 ? 7.787 3.685 -16.665 1.00 25.19 187 CYS A CA 1
ATOM 1497 C C . CYS A 1 187 ? 7.963 2.553 -17.613 1.00 24.69 187 CYS A C 1
ATOM 1498 O O . CYS A 1 187 ? 8.402 1.459 -17.219 1.00 25.42 187 CYS A O 1
ATOM 1501 N N . THR A 1 188 ? 7.663 2.805 -18.875 1.00 23.51 188 THR A N 1
ATOM 1502 C CA . THR A 1 188 ? 7.791 1.752 -19.898 1.00 25.00 188 THR A CA 1
ATOM 1503 C C . THR A 1 188 ? 9.260 1.284 -20.072 1.00 28.14 188 THR A C 1
ATOM 1504 O O . THR A 1 188 ? 10.160 2.123 -20.112 1.00 27.62 188 THR A O 1
ATOM 1508 N N . GLU A 1 189 ? 9.446 -0.028 -20.268 1.00 26.40 189 GLU A N 1
ATOM 1509 C CA . GLU A 1 189 ? 10.719 -0.679 -20.417 1.00 29.31 189 GLU A CA 1
ATOM 1510 C C . GLU A 1 189 ? 11.124 -0.768 -21.910 1.00 28.80 189 GLU A C 1
ATOM 1511 O O . GLU A 1 189 ? 10.507 -0.173 -22.759 1.00 30.87 189 GLU A O 1
ATOM 1517 N N . GLY A 1 190 ? 12.141 -1.509 -22.236 1.00 30.35 190 GLY A N 1
ATOM 1518 C CA . GLY A 1 190 ? 12.698 -1.485 -23.607 1.00 30.99 190 GLY A CA 1
ATOM 1519 C C . GLY A 1 190 ? 13.517 -0.255 -23.989 1.00 28.49 190 GLY A C 1
ATOM 1520 O O . GLY A 1 190 ? 13.834 -0.082 -25.125 1.00 27.85 190 GLY A O 1
ATOM 1521 N N . ILE A 1 191 ? 13.895 0.594 -23.043 1.00 27.93 191 ILE A N 1
ATOM 1522 C CA . ILE A 1 191 ? 14.642 1.782 -23.363 1.00 25.95 191 ILE A CA 1
ATOM 1523 C C . ILE A 1 191 ? 16.171 1.500 -23.220 1.00 28.69 191 ILE A C 1
ATOM 1524 O O . ILE A 1 191 ? 16.639 1.083 -22.168 1.00 24.37 191 ILE A O 1
ATOM 1529 N N . SER A 1 192 ? 16.944 1.792 -24.244 1.00 27.70 192 SER A N 1
ATOM 1530 C CA . SER A 1 192 ? 18.393 1.659 -24.137 1.00 24.81 192 SER A CA 1
ATOM 1531 C C . SER A 1 192 ? 18.862 2.912 -23.504 1.00 24.91 192 SER A C 1
ATOM 1532 O O . SER A 1 192 ? 18.509 4.029 -23.927 1.00 24.43 192 SER A O 1
ATOM 1535 N N . TRP A 1 193 ? 19.607 2.754 -22.412 1.00 25.60 193 TRP A N 1
ATOM 1536 C CA . TRP A 1 193 ? 20.214 3.894 -21.750 1.00 22.03 193 TRP A CA 1
ATOM 1537 C C . TRP A 1 193 ? 21.714 3.937 -22.041 1.00 22.98 193 TRP A C 1
ATOM 1538 O O . TRP A 1 193 ? 22.390 2.888 -21.968 1.00 22.80 193 TRP A O 1
ATOM 1549 N N . THR A 1 194 ? 22.208 5.134 -22.312 1.00 21.17 194 THR A N 1
ATOM 1550 C CA . THR A 1 194 ? 23.627 5.484 -22.369 1.00 22.94 194 THR A CA 1
ATOM 1551 C C . THR A 1 194 ? 23.831 6.588 -21.347 1.00 22.80 194 THR A C 1
ATOM 1552 O O . THR A 1 194 ? 23.085 7.602 -21.376 1.00 27.69 194 THR A O 1
ATOM 1556 N N . VAL A 1 195 ? 24.721 6.376 -20.366 1.00 19.51 195 VAL A N 1
ATOM 1557 C CA . VAL A 1 195 ? 25.016 7.387 -19.403 1.00 20.15 195 VAL A CA 1
ATOM 1558 C C . VAL A 1 195 ? 26.488 7.749 -19.533 1.00 26.24 195 VAL A C 1
ATOM 1559 O O . VAL A 1 195 ? 27.394 6.891 -19.429 1.00 22.11 195 VAL A O 1
ATOM 1563 N N . MET A 1 196 ? 26.721 9.034 -19.770 1.00 24.65 196 MET A N 1
ATOM 1564 C CA . MET A 1 196 ? 28.030 9.484 -20.154 1.00 24.32 196 MET A CA 1
ATOM 1565 C C . MET A 1 196 ? 28.958 9.436 -18.914 1.00 22.85 196 MET A C 1
ATOM 1566 O O . MET A 1 196 ? 28.610 9.896 -17.858 1.00 28.13 196 MET A O 1
ATOM 1571 N N . ARG A 1 197 ? 30.166 8.928 -19.057 1.00 23.33 197 ARG A N 1
ATOM 1572 C CA . ARG A 1 197 ? 31.108 8.884 -17.911 1.00 26.41 197 ARG A CA 1
ATOM 1573 C C . ARG A 1 197 ? 31.573 10.229 -17.461 1.00 27.49 197 ARG A C 1
ATOM 1574 O O . ARG A 1 197 ? 31.690 10.490 -16.262 1.00 26.32 197 ARG A O 1
ATOM 1582 N N . LYS A 1 198 ? 31.865 11.086 -18.407 1.00 27.41 198 LYS A N 1
ATOM 1583 C CA . LYS A 1 198 ? 32.378 12.437 -18.079 1.00 29.42 198 LYS A CA 1
ATOM 1584 C C . LYS A 1 198 ? 31.290 13.344 -17.471 1.00 27.90 198 LYS A C 1
ATOM 1585 O O . LYS A 1 198 ? 30.263 13.557 -18.048 1.00 24.33 198 LYS A O 1
ATOM 1591 N N . VAL A 1 199 ? 31.560 13.895 -16.300 1.00 28.42 199 VAL A N 1
ATOM 1592 C CA . VAL A 1 199 ? 30.602 14.634 -15.570 1.00 29.63 199 VAL A CA 1
ATOM 1593 C C . VAL A 1 199 ? 30.716 16.061 -16.026 1.00 33.19 199 VAL A C 1
ATOM 1594 O O . VAL A 1 199 ? 31.803 16.558 -16.091 1.00 33.42 199 VAL A O 1
ATOM 1598 N N . ALA A 1 200 ? 29.599 16.715 -16.321 1.00 31.36 200 ALA A N 1
ATOM 1599 C CA . ALA A 1 200 ? 29.586 18.105 -16.796 1.00 28.51 200 ALA A CA 1
ATOM 1600 C C . ALA A 1 200 ? 29.407 19.023 -15.583 1.00 29.38 200 ALA A C 1
ATOM 1601 O O . ALA A 1 200 ? 29.275 18.516 -14.457 1.00 27.06 200 ALA A O 1
ATOM 1603 N N . THR A 1 201 ? 29.439 20.350 -15.816 1.00 26.63 201 THR A N 1
ATOM 1604 C CA . THR A 1 201 ? 29.137 21.347 -14.867 1.00 27.89 201 THR A CA 1
ATOM 1605 C C . THR A 1 201 ? 27.935 22.232 -15.228 1.00 27.64 201 THR A C 1
ATOM 1606 O O . THR A 1 201 ? 27.602 22.458 -16.369 1.00 32.14 201 THR A O 1
ATOM 1610 N N . VAL A 1 202 ? 27.293 22.716 -14.195 1.00 28.56 202 VAL A N 1
ATOM 1611 C CA . VAL A 1 202 ? 26.101 23.566 -14.282 1.00 33.51 202 VAL A CA 1
ATOM 1612 C C . VAL A 1 202 ? 26.235 24.490 -13.066 1.00 35.78 202 VAL A C 1
ATOM 1613 O O . VAL A 1 202 ? 26.832 24.100 -12.034 1.00 31.75 202 VAL A O 1
ATOM 1617 N N . SER A 1 203 ? 25.717 25.719 -13.152 1.00 36.93 203 SER A N 1
ATOM 1618 C CA . SER A 1 203 ? 25.809 26.610 -12.023 1.00 33.74 203 SER A CA 1
ATOM 1619 C C . SER A 1 203 ? 24.600 26.426 -11.123 1.00 31.84 203 SER A C 1
ATOM 1620 O O . SER A 1 203 ? 23.520 26.042 -11.583 1.00 32.59 203 SER A O 1
ATOM 1623 N N . PRO A 1 204 ? 24.741 26.765 -9.850 1.00 30.83 204 PRO A N 1
ATOM 1624 C CA . PRO A 1 204 ? 23.630 26.714 -8.933 1.00 32.76 204 PRO A CA 1
ATOM 1625 C C . PRO A 1 204 ? 22.442 27.555 -9.346 1.00 31.48 204 PRO A C 1
ATOM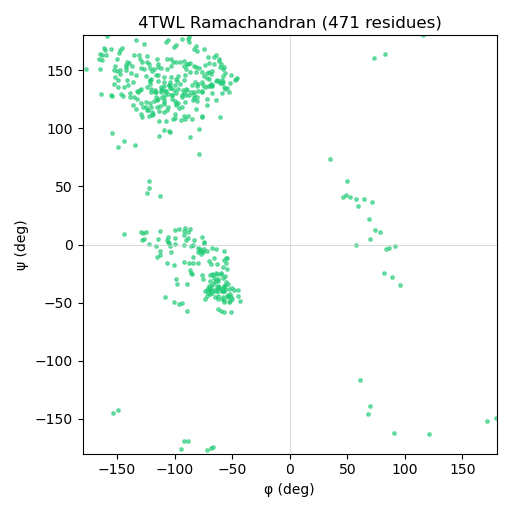 1626 O O . PRO A 1 204 ? 21.272 27.209 -9.119 1.00 29.73 204 PRO A O 1
ATOM 1630 N N . ARG A 1 205 ? 22.757 28.692 -9.919 1.00 31.72 205 ARG A N 1
ATOM 1631 C CA . ARG A 1 205 ? 21.758 29.578 -10.435 1.00 35.85 205 ARG A CA 1
ATOM 1632 C C . ARG A 1 205 ? 20.868 28.853 -11.483 1.00 29.64 205 ARG A C 1
ATOM 1633 O O . ARG A 1 205 ? 19.617 28.893 -11.439 1.00 32.63 205 ARG A O 1
ATOM 1641 N N . GLN A 1 206 ? 21.511 28.169 -12.407 1.00 31.91 206 GLN A N 1
ATOM 1642 C CA . GLN A 1 206 ? 20.784 27.382 -13.424 1.00 32.64 206 GLN A CA 1
ATOM 1643 C C . GLN A 1 206 ? 19.879 26.307 -12.890 1.00 31.49 206 GLN A C 1
ATOM 1644 O O . GLN A 1 206 ? 18.787 26.146 -13.406 1.00 27.16 206 GLN A O 1
ATOM 1650 N N . VAL A 1 207 ? 20.296 25.603 -11.827 1.00 33.38 207 VAL A N 1
ATOM 1651 C CA . VAL A 1 207 ? 19.451 24.559 -11.260 1.00 31.78 207 VAL A CA 1
ATOM 1652 C C . VAL A 1 207 ? 18.314 25.238 -10.515 1.00 32.38 207 VAL A C 1
ATOM 1653 O O . VAL A 1 207 ? 17.179 24.759 -10.503 1.00 30.32 207 VAL A O 1
ATOM 1657 N N . LEU A 1 208 ? 18.626 26.330 -9.815 1.00 35.72 208 LEU A N 1
ATOM 1658 C CA . LEU A 1 208 ? 17.586 27.023 -9.046 1.00 36.69 208 LEU A CA 1
ATOM 1659 C C . LEU A 1 208 ? 16.455 27.473 -10.018 1.00 35.76 208 LEU A C 1
ATOM 1660 O O . LEU A 1 208 ? 15.259 27.266 -9.751 1.00 32.10 208 LEU A O 1
ATOM 1665 N N . LEU A 1 209 ? 16.854 28.071 -11.140 1.00 38.34 209 LEU A N 1
ATOM 1666 C CA . LEU A 1 209 ? 15.892 28.485 -12.175 1.00 35.91 209 LEU A CA 1
ATOM 1667 C C . LEU A 1 209 ? 15.035 27.293 -12.530 1.00 34.66 209 LEU A C 1
ATOM 1668 O O . LEU A 1 209 ? 13.818 27.382 -12.514 1.00 35.86 209 LEU A O 1
ATOM 1673 N N . LEU A 1 210 ? 15.643 26.155 -12.811 1.00 31.09 210 LEU A N 1
ATOM 1674 C CA . LEU A 1 210 ? 14.831 24.966 -13.126 1.00 29.40 210 LEU A CA 1
ATOM 1675 C C . LEU A 1 210 ? 13.873 24.574 -12.039 1.00 30.25 210 LEU A C 1
ATOM 1676 O O . LEU A 1 210 ? 12.699 24.271 -12.313 1.00 32.99 210 LEU A O 1
ATOM 1681 N N . LYS A 1 211 ? 14.332 24.567 -10.795 1.00 34.87 211 LYS A N 1
ATOM 1682 C CA . LYS A 1 211 ? 13.492 24.115 -9.693 1.00 30.45 211 LYS A CA 1
ATOM 1683 C C . LYS A 1 211 ? 12.343 25.095 -9.413 1.00 36.91 211 LYS A C 1
ATOM 1684 O O . LYS A 1 211 ? 11.274 24.688 -8.916 1.00 31.41 211 LYS A O 1
ATOM 1690 N N . GLN A 1 212 ? 12.599 26.378 -9.663 1.00 33.31 212 GLN A N 1
ATOM 1691 C CA . GLN A 1 212 ? 11.548 27.396 -9.579 1.00 43.91 212 GLN A CA 1
ATOM 1692 C C . GLN A 1 212 ? 10.356 27.149 -10.484 1.00 38.95 212 GLN A C 1
ATOM 1693 O O . GLN A 1 212 ? 9.314 27.694 -10.291 1.00 43.53 212 GLN A O 1
ATOM 1699 N N . ALA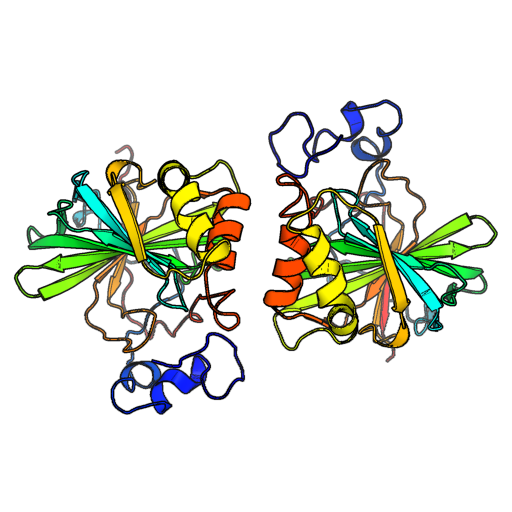 A 1 213 ? 10.533 26.343 -11.480 1.00 39.86 213 ALA A N 1
ATOM 1700 C CA . ALA A 1 213 ? 9.585 26.232 -12.536 1.00 37.80 213 ALA A CA 1
ATOM 1701 C C . ALA A 1 213 ? 8.489 25.236 -12.236 1.00 45.43 213 ALA A C 1
ATOM 1702 O O . ALA A 1 213 ? 7.409 25.329 -12.828 1.00 43.91 213 ALA A O 1
ATOM 1704 N N . VAL A 1 214 ? 8.723 24.291 -11.317 1.00 37.70 214 VAL A N 1
ATOM 1705 C CA . VAL A 1 214 ? 7.888 23.085 -11.320 1.00 34.47 214 VAL A CA 1
ATOM 1706 C C . VAL A 1 214 ? 6.969 23.153 -10.156 1.00 33.90 214 VAL A C 1
ATOM 1707 O O . VAL A 1 214 ? 7.090 24.032 -9.347 1.00 36.59 214 VAL A O 1
ATOM 1711 N N . ASN A 1 215 ? 6.066 22.204 -10.056 1.00 37.77 215 ASN A N 1
ATOM 1712 C CA . ASN A 1 215 ? 5.209 22.090 -8.893 1.00 39.15 215 ASN A CA 1
ATOM 1713 C C . ASN A 1 215 ? 6.027 21.780 -7.671 1.00 42.32 215 ASN A C 1
ATOM 1714 O O . ASN A 1 215 ? 7.189 21.362 -7.753 1.00 44.82 215 ASN A O 1
ATOM 1719 N N . GLU A 1 216 ? 5.396 22.013 -6.540 1.00 37.88 216 GLU A N 1
ATOM 1720 C CA . GLU A 1 216 ? 6.006 21.896 -5.243 1.00 42.00 216 GLU A CA 1
ATOM 1721 C C . GLU A 1 216 ? 6.397 20.469 -4.965 1.00 39.09 216 GLU A C 1
ATOM 1722 O O . GLU A 1 216 ? 7.407 20.230 -4.319 1.00 42.86 216 GLU A O 1
ATOM 1728 N N . ASN A 1 217 ? 5.566 19.518 -5.373 1.00 34.91 217 ASN A N 1
ATOM 1729 C CA . ASN A 1 217 ? 5.869 18.125 -5.103 1.00 35.66 217 ASN A CA 1
ATOM 1730 C C . ASN A 1 217 ? 6.995 17.550 -6.005 1.00 32.81 217 ASN A C 1
ATOM 1731 O O . ASN A 1 217 ? 7.292 16.376 -5.939 1.00 40.02 217 ASN A O 1
ATOM 1736 N N . ALA A 1 218 ? 7.562 18.391 -6.851 1.00 30.75 218 ALA A N 1
ATOM 1737 C CA . ALA A 1 218 ? 8.538 18.005 -7.825 1.00 33.77 218 ALA A CA 1
ATOM 1738 C C . ALA A 1 218 ? 9.778 18.873 -7.795 1.00 30.01 218 ALA A C 1
ATOM 1739 O O . ALA A 1 218 ? 10.599 18.815 -8.731 1.00 31.45 218 ALA A O 1
ATOM 1741 N N . ILE A 1 219 ? 9.920 19.704 -6.765 1.00 30.53 219 ILE A N 1
ATOM 1742 C CA . ILE A 1 219 ? 11.127 20.530 -6.613 1.00 32.00 219 ILE A CA 1
ATOM 1743 C C . ILE A 1 219 ? 12.413 19.677 -6.643 1.00 26.08 219 ILE A C 1
ATOM 1744 O O . ILE A 1 219 ? 13.404 20.068 -7.254 1.00 24.14 219 ILE A O 1
ATOM 1749 N N . ASN A 1 220 ? 12.404 18.567 -5.933 1.00 25.69 220 ASN A N 1
ATOM 1750 C CA . ASN A 1 220 ? 13.324 17.492 -6.262 1.00 27.99 220 ASN A CA 1
ATOM 1751 C C . ASN A 1 220 ? 12.579 16.470 -7.092 1.00 25.81 220 ASN A C 1
ATOM 1752 O O . ASN A 1 220 ? 11.606 15.918 -6.638 1.00 30.95 220 ASN A O 1
ATOM 1757 N N . ASN A 1 221 ? 13.027 16.217 -8.310 1.00 26.20 221 ASN A N 1
ATOM 1758 C CA . ASN A 1 221 ? 12.296 15.344 -9.260 1.00 28.23 221 ASN A CA 1
ATOM 1759 C C . ASN A 1 221 ? 13.133 14.170 -9.784 1.00 29.00 221 ASN A C 1
ATOM 1760 O O . ASN A 1 221 ? 13.071 13.806 -10.951 1.00 25.52 221 ASN A O 1
ATOM 1765 N N . ALA A 1 222 ? 13.844 13.522 -8.863 1.00 27.22 222 ALA A N 1
ATOM 1766 C CA . ALA A 1 222 ? 14.557 12.327 -9.175 1.00 27.46 222 ALA A CA 1
ATOM 1767 C C . ALA A 1 222 ? 13.770 11.146 -8.655 1.00 23.15 222 ALA A C 1
ATOM 1768 O O . ALA A 1 222 ? 13.418 11.079 -7.483 1.00 30.87 222 ALA A O 1
ATOM 1770 N N . ARG A 1 223 ? 13.540 10.175 -9.493 1.00 23.61 223 ARG A N 1
ATOM 1771 C CA . ARG A 1 223 ? 13.053 8.899 -9.026 1.00 25.20 223 ARG A CA 1
ATOM 1772 C C . ARG A 1 223 ? 14.144 8.181 -8.189 1.00 26.15 223 ARG A C 1
ATOM 1773 O O . ARG A 1 223 ? 15.277 8.089 -8.661 1.00 23.21 223 ARG A O 1
ATOM 1781 N N . PRO A 1 224 ? 13.764 7.566 -7.054 1.00 27.12 224 PRO A N 1
ATOM 1782 C CA . PRO A 1 224 ? 14.711 6.736 -6.331 1.00 26.40 224 PRO A CA 1
ATOM 1783 C C . PRO A 1 224 ? 15.284 5.611 -7.192 1.00 24.40 224 PRO A C 1
ATOM 1784 O O . PRO A 1 224 ? 14.711 5.182 -8.162 1.00 23.80 224 PRO A O 1
ATOM 1788 N N . LEU A 1 225 ? 16.490 5.203 -6.846 1.00 23.86 225 LEU A N 1
ATOM 1789 C CA . LEU A 1 225 ? 17.209 4.149 -7.545 1.00 21.47 225 LEU A CA 1
ATOM 1790 C C . LEU A 1 225 ? 16.394 2.873 -7.467 1.00 21.53 225 LEU A C 1
ATOM 1791 O O . LEU A 1 225 ? 15.817 2.601 -6.447 1.00 23.19 225 LEU A O 1
ATOM 1796 N N . GLN A 1 226 ? 16.335 2.134 -8.554 1.00 21.99 226 GLN A N 1
ATOM 1797 C CA . GLN A 1 226 ? 15.549 0.928 -8.669 1.00 21.96 226 GLN A CA 1
ATOM 1798 C C . GLN A 1 226 ? 16.490 -0.273 -8.660 1.00 24.47 226 GLN A C 1
ATOM 1799 O O . GLN A 1 226 ? 17.665 -0.147 -9.018 1.00 28.23 226 GLN A O 1
ATOM 1805 N N . PRO A 1 227 ? 15.958 -1.466 -8.343 1.00 27.99 227 PRO A N 1
ATOM 1806 C CA . PRO A 1 227 ? 16.871 -2.598 -8.266 1.00 27.23 227 PRO A CA 1
ATOM 1807 C C . PRO A 1 227 ? 17.414 -2.982 -9.647 1.00 26.69 227 PRO A C 1
ATOM 1808 O O . PRO A 1 227 ? 16.709 -3.002 -10.650 1.00 24.68 227 PRO A O 1
ATOM 1812 N N . THR A 1 228 ? 18.704 -3.253 -9.697 1.00 25.61 228 THR A N 1
ATOM 1813 C CA . THR A 1 228 ? 19.376 -3.700 -10.886 1.00 22.20 228 THR A CA 1
ATOM 1814 C C . THR A 1 228 ? 18.860 -5.008 -11.326 1.00 24.98 228 THR A C 1
ATOM 1815 O O . THR A 1 228 ? 18.744 -5.223 -12.508 1.00 23.97 228 THR A O 1
ATOM 1819 N N . ASN A 1 229 ? 18.517 -5.900 -10.370 1.00 27.02 229 ASN A N 1
ATOM 1820 C CA . ASN A 1 229 ? 18.038 -7.213 -10.737 1.00 26.91 229 ASN A CA 1
ATOM 1821 C C . ASN A 1 229 ? 18.904 -8.027 -11.705 1.00 26.63 229 ASN A C 1
ATOM 1822 O O . ASN A 1 229 ? 18.391 -8.752 -12.566 1.00 25.36 229 ASN A O 1
ATOM 1827 N N . PHE A 1 230 ? 20.220 -7.983 -11.516 1.00 28.98 230 PHE A N 1
ATOM 1828 C CA . PHE A 1 230 ? 21.107 -8.839 -12.260 1.00 30.74 230 PHE A CA 1
ATOM 1829 C C . PHE A 1 230 ? 21.245 -8.513 -13.732 1.00 33.02 230 PHE A C 1
ATOM 1830 O O . PHE A 1 230 ? 21.940 -9.251 -14.403 1.00 34.77 230 PHE A O 1
ATOM 1838 N N . ARG A 1 231 ? 20.634 -7.415 -14.219 1.00 30.54 231 ARG A N 1
ATOM 1839 C CA . ARG A 1 231 ? 20.704 -7.088 -15.630 1.00 28.21 231 ARG A CA 1
ATOM 1840 C C . ARG A 1 231 ? 22.174 -6.649 -15.882 1.00 25.89 231 ARG A C 1
ATOM 1841 O O . ARG A 1 231 ? 22.879 -6.223 -14.998 1.00 25.33 231 ARG A O 1
ATOM 1849 N N . SER A 1 232 ? 22.611 -6.760 -17.099 1.00 30.17 232 SER A N 1
ATOM 1850 C CA . SER A 1 232 ? 23.986 -6.379 -17.413 1.00 29.54 232 SER A CA 1
ATOM 1851 C C . SER A 1 232 ? 24.120 -4.875 -17.598 1.00 27.93 232 SER A C 1
ATOM 1852 O O . SER A 1 232 ? 23.169 -4.164 -18.020 1.00 26.34 232 SER A O 1
ATOM 1855 N N . VAL A 1 233 ? 25.300 -4.388 -17.229 1.00 23.92 233 VAL A N 1
ATOM 1856 C CA . VAL A 1 233 ? 25.681 -3.000 -17.498 1.00 26.29 233 VAL A CA 1
ATOM 1857 C C . VAL A 1 233 ? 27.005 -3.020 -18.267 1.00 26.04 233 VAL A C 1
ATOM 1858 O O . VAL A 1 233 ? 28.007 -3.526 -17.723 1.00 22.68 233 VAL A O 1
ATOM 1862 N N . PHE A 1 234 ? 26.985 -2.493 -19.494 1.00 24.09 234 PHE A N 1
ATOM 1863 C CA . PHE A 1 234 ? 28.167 -2.413 -20.334 1.00 26.27 234 PHE A CA 1
ATOM 1864 C C . PHE A 1 234 ? 28.871 -1.120 -20.143 1.00 28.56 234 PHE A C 1
ATOM 1865 O O . PHE A 1 234 ? 28.299 -0.143 -19.651 1.00 25.08 234 PHE A O 1
ATOM 1873 N N . TYR A 1 235 ? 30.147 -1.110 -20.489 1.00 26.51 235 TYR A N 1
ATOM 1874 C CA . TYR A 1 235 ? 30.946 0.108 -20.340 1.00 24.76 235 TYR A CA 1
ATOM 1875 C C . TYR A 1 235 ? 31.896 0.156 -21.485 1.00 26.13 235 TYR A C 1
ATOM 1876 O O . TYR A 1 235 ? 32.476 -0.889 -21.870 1.00 29.75 235 TYR A O 1
ATOM 1885 N N . PHE A 1 236 ? 31.998 1.339 -22.065 1.00 24.10 236 PHE A N 1
ATOM 1886 C CA . PHE A 1 236 ? 32.986 1.643 -23.135 1.00 28.30 236 PHE A CA 1
ATOM 1887 C C . PHE A 1 236 ? 33.845 2.779 -22.667 1.00 26.64 236 PHE A C 1
ATOM 1888 O O . PHE A 1 236 ? 33.339 3.711 -22.055 1.00 23.19 236 PHE A O 1
ATOM 1896 N N . GLU A 1 237 ? 35.129 2.724 -22.979 1.00 29.30 237 GLU A N 1
ATOM 1897 C CA . GLU A 1 237 ? 36.036 3.808 -22.731 1.00 31.88 237 GLU A CA 1
ATOM 1898 C C . GLU A 1 237 ? 37.185 3.700 -23.732 1.00 36.38 237 GLU A C 1
ATOM 1899 O O . GLU A 1 237 ? 37.842 2.644 -23.846 1.00 30.80 237 GLU A O 1
ATOM 1905 N N . GLN A 1 238 ? 37.426 4.812 -24.426 1.00 34.50 238 GLN A N 1
ATOM 1906 C CA . GLN A 1 238 ? 38.409 4.867 -25.498 1.00 36.68 238 GLN A CA 1
ATOM 1907 C C . GLN A 1 238 ? 39.744 5.088 -24.838 1.00 28.97 238 GLN A C 1
ATOM 1908 O O . GLN A 1 238 ? 39.875 5.938 -23.996 1.00 28.84 238 GLN A O 1
ATOM 1914 N N . LEU A 1 239 ? 40.708 4.281 -25.169 1.00 34.66 239 LEU A N 1
ATOM 1915 C CA . LEU A 1 239 ? 42.029 4.405 -24.578 1.00 40.85 239 LEU A CA 1
ATOM 1916 C C . LEU A 1 239 ? 42.811 5.401 -25.469 1.00 48.15 239 LEU A C 1
ATOM 1917 O O . LEU A 1 239 ? 42.467 5.594 -26.637 1.00 44.70 239 LEU A O 1
ATOM 1922 N N . LYS A 1 240 ? 43.814 6.067 -24.905 1.00 44.71 240 LYS A N 1
ATOM 1923 C CA . LYS A 1 240 ? 44.779 6.767 -25.728 1.00 52.87 240 LYS A CA 1
ATOM 1924 C C . LYS A 1 240 ? 45.441 5.808 -26.740 1.00 53.31 240 LYS A C 1
ATOM 1925 O O . LYS A 1 240 ? 45.869 6.234 -27.770 1.00 40.64 240 LYS A O 1
ATOM 1931 N N . SER A 1 241 ? 45.513 4.519 -26.401 1.00 61.92 241 SER A N 1
ATOM 1932 C CA . SER A 1 241 ? 45.826 3.415 -27.324 1.00 59.97 241 SER A CA 1
ATOM 1933 C C . SER A 1 241 ? 47.109 2.782 -26.845 1.00 61.36 241 SER A C 1
ATOM 1934 O O . SER A 1 241 ? 47.095 1.584 -26.554 1.00 51.39 241 SER A O 1
ATOM 1937 N N . GLU B 1 4 ? 30.537 41.627 -0.846 1.00 74.50 4 GLU B N 1
ATOM 1938 C CA . GLU B 1 4 ? 31.902 41.496 -0.197 1.00 70.13 4 GLU B CA 1
ATOM 1939 C C . GLU B 1 4 ? 32.569 40.114 -0.290 1.00 67.11 4 GLU B C 1
ATOM 1940 O O . GLU B 1 4 ? 33.780 40.052 -0.492 1.00 61.93 4 GLU B O 1
ATOM 1946 N N . PHE B 1 5 ? 31.796 39.016 -0.161 1.00 61.22 5 PHE B N 1
ATOM 1947 C CA . PHE B 1 5 ? 32.360 37.647 -0.180 1.00 50.56 5 PHE B CA 1
ATOM 1948 C C . PHE B 1 5 ? 31.477 36.597 -0.902 1.00 45.27 5 PHE B C 1
ATOM 1949 O O . PHE B 1 5 ? 30.258 36.752 -1.048 1.00 46.67 5 PHE B O 1
ATOM 1957 N N . SER B 1 6 ? 32.135 35.571 -1.434 1.00 42.67 6 SER B N 1
ATOM 1958 C CA . SER B 1 6 ? 31.472 34.575 -2.272 1.00 46.81 6 SER B CA 1
ATOM 1959 C C . SER B 1 6 ? 31.646 33.147 -1.772 1.00 42.28 6 SER B C 1
ATOM 1960 O O . SER B 1 6 ? 32.617 32.838 -1.116 1.00 41.44 6 SER B O 1
ATOM 1963 N N . TYR B 1 7 ? 30.731 32.271 -2.164 1.00 46.25 7 TYR B N 1
ATOM 1964 C CA . TYR B 1 7 ? 30.826 30.822 -1.870 1.00 38.95 7 TYR B CA 1
ATOM 1965 C C . TYR B 1 7 ? 31.204 30.047 -3.085 1.00 46.00 7 TYR B C 1
ATOM 1966 O O . TYR B 1 7 ? 31.355 28.832 -3.030 1.00 42.83 7 TYR B O 1
ATOM 1975 N N . ILE B 1 8 ? 31.441 30.747 -4.181 1.00 44.76 8 ILE B N 1
ATOM 1976 C CA . ILE B 1 8 ? 31.909 30.052 -5.367 1.00 49.84 8 ILE B CA 1
ATOM 1977 C C . ILE B 1 8 ? 33.410 29.781 -5.329 1.00 49.34 8 ILE B C 1
ATOM 1978 O O . ILE B 1 8 ? 34.226 30.720 -5.321 1.00 55.30 8 ILE B O 1
ATOM 1983 N N . ASP B 1 9 ? 33.769 28.496 -5.322 1.00 50.79 9 ASP B N 1
ATOM 1984 C CA . ASP B 1 9 ? 35.162 28.061 -5.264 1.00 51.06 9 ASP B CA 1
ATOM 1985 C C . ASP B 1 9 ? 35.753 28.449 -6.574 1.00 50.95 9 ASP B C 1
ATOM 1986 O O . ASP B 1 9 ? 35.063 28.434 -7.571 1.00 48.29 9 ASP B O 1
ATOM 1991 N N . GLY B 1 10 ? 37.031 28.793 -6.560 1.00 58.57 10 GLY B N 1
ATOM 1992 C CA . GLY B 1 10 ? 37.738 29.214 -7.767 1.00 58.59 10 GLY B CA 1
ATOM 1993 C C . GLY B 1 10 ? 37.626 30.679 -8.116 1.00 57.64 10 GLY B C 1
ATOM 1994 O O . GLY B 1 10 ? 38.220 31.116 -9.095 1.00 68.68 10 GLY B O 1
ATOM 1995 N N . ASN B 1 11 ? 36.868 31.454 -7.353 1.00 57.78 11 ASN B N 1
ATOM 1996 C CA . ASN B 1 11 ? 36.718 32.885 -7.657 1.00 57.81 11 ASN B CA 1
ATOM 1997 C C . ASN B 1 11 ? 37.607 33.711 -6.715 1.00 60.40 11 ASN B C 1
ATOM 1998 O O . ASN B 1 11 ? 37.954 33.227 -5.624 1.00 50.85 11 ASN B O 1
ATOM 2003 N N . PRO B 1 12 ? 37.974 34.959 -7.117 1.00 59.73 12 PRO B N 1
ATOM 2004 C CA . PRO B 1 12 ? 38.783 35.801 -6.213 1.00 57.19 12 PRO B CA 1
ATOM 2005 C C . PRO B 1 12 ? 38.203 35.893 -4.798 1.00 55.56 12 PRO B C 1
ATOM 2006 O O . PRO B 1 12 ? 38.963 35.721 -3.849 1.00 66.38 12 PRO B O 1
ATOM 2010 N N . ASN B 1 13 ? 36.895 36.146 -4.657 1.00 44.94 13 ASN B N 1
ATOM 2011 C CA . ASN B 1 13 ? 36.240 36.256 -3.341 1.00 44.26 13 ASN B CA 1
ATOM 2012 C C . ASN B 1 13 ? 35.728 34.945 -2.702 1.00 46.46 13 ASN B C 1
ATOM 2013 O O . ASN B 1 13 ? 34.940 34.989 -1.726 1.00 41.67 13 ASN B O 1
ATOM 2018 N N . GLY B 1 14 ? 36.151 33.810 -3.246 1.00 43.38 14 GLY B N 1
ATOM 2019 C CA . GLY B 1 14 ? 35.648 32.509 -2.825 1.00 50.16 14 GLY B CA 1
ATOM 2020 C C . GLY B 1 14 ? 36.190 32.043 -1.476 1.00 50.43 14 GLY B C 1
ATOM 2021 O O . GLY B 1 14 ? 37.181 32.583 -0.967 1.00 44.43 14 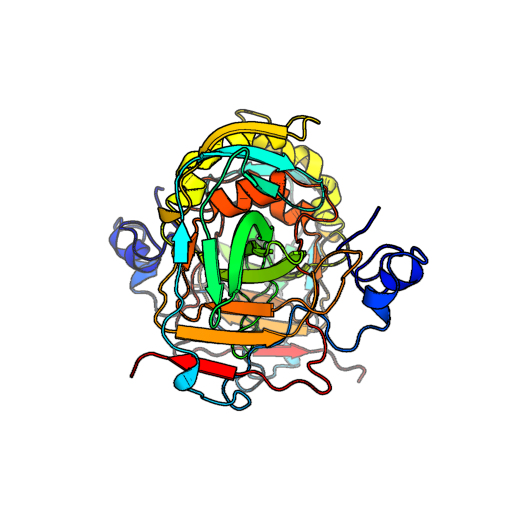GLY B O 1
ATOM 2022 N N . PRO B 1 15 ? 35.584 30.975 -0.931 1.00 53.56 15 PRO B N 1
ATOM 2023 C CA . PRO B 1 15 ? 35.898 30.584 0.443 1.00 45.25 15 PRO B CA 1
ATOM 2024 C C . PRO B 1 15 ? 37.387 30.450 0.729 1.00 44.98 15 PRO B C 1
ATOM 2025 O O . PRO B 1 15 ? 37.859 30.924 1.750 1.00 34.70 15 PRO B O 1
ATOM 2029 N N . GLU B 1 16 ? 38.120 29.808 -0.173 1.00 44.97 16 GLU B N 1
ATOM 2030 C CA . GLU B 1 16 ? 39.513 29.527 0.043 1.00 49.44 16 GLU B CA 1
ATOM 2031 C C . GLU B 1 16 ? 40.419 30.789 0.067 1.00 50.69 16 GLU B C 1
ATOM 2032 O O . GLU B 1 16 ? 41.626 30.635 0.313 1.00 47.27 16 GLU B O 1
ATOM 2038 N N . ASN B 1 17 ? 39.851 31.994 -0.169 1.00 43.87 17 ASN B N 1
ATOM 2039 C CA . ASN B 1 17 ? 40.595 33.283 -0.138 1.00 47.66 17 ASN B CA 1
ATOM 2040 C C . ASN B 1 17 ? 40.088 34.313 0.825 1.00 52.73 17 ASN B C 1
ATOM 2041 O O . ASN B 1 17 ? 40.595 35.446 0.863 1.00 46.56 17 ASN B O 1
ATOM 2046 N N . TRP B 1 18 ? 39.030 33.976 1.557 1.00 53.15 18 TRP B N 1
ATOM 2047 C CA . TRP B 1 18 ? 38.417 34.955 2.421 1.00 53.61 18 TRP B CA 1
ATOM 2048 C C . TRP B 1 18 ? 39.435 35.681 3.330 1.00 55.36 18 TRP B C 1
ATOM 2049 O O . TRP B 1 18 ? 39.275 36.877 3.628 1.00 50.51 18 TRP B O 1
ATOM 2060 N N . GLY B 1 19 ? 40.435 34.942 3.812 1.00 54.42 19 GLY B N 1
ATOM 2061 C CA . GLY B 1 19 ? 41.444 35.504 4.723 1.00 61.75 19 GLY B CA 1
ATOM 2062 C C . GLY B 1 19 ? 42.313 36.585 4.093 1.00 61.41 19 GLY B C 1
ATOM 2063 O O . GLY B 1 19 ? 42.717 37.503 4.800 1.00 71.49 19 GLY B O 1
ATOM 2064 N N . ASN B 1 20 ? 42.566 36.460 2.777 1.00 63.28 20 ASN B N 1
ATOM 2065 C CA . ASN B 1 20 ? 43.292 37.450 1.939 1.00 59.88 20 ASN B CA 1
ATOM 2066 C C . ASN B 1 20 ? 42.517 38.738 1.693 1.00 60.66 20 ASN B C 1
ATOM 2067 O O . ASN B 1 20 ? 43.092 39.818 1.610 1.00 69.81 20 ASN B O 1
ATOM 2072 N N . LEU B 1 21 ? 41.201 38.628 1.551 1.00 60.69 21 LEU B N 1
ATOM 2073 C CA . LEU B 1 21 ? 40.341 39.756 1.156 1.00 58.24 21 LEU B CA 1
ATOM 2074 C C . LEU B 1 21 ? 40.413 41.051 2.026 1.00 64.29 21 LEU B C 1
ATOM 2075 O O . LEU B 1 21 ? 39.864 42.093 1.646 1.00 54.01 21 LEU B O 1
ATOM 2080 N N . LYS B 1 22 ? 41.061 40.970 3.186 1.00 66.14 22 LYS B N 1
ATOM 2081 C CA . LYS B 1 22 ? 41.021 42.023 4.186 1.00 66.95 22 LYS B CA 1
ATOM 2082 C C . LYS B 1 22 ? 41.916 41.634 5.341 1.00 67.53 22 LYS B C 1
ATOM 2083 O O . LYS B 1 22 ? 42.072 40.447 5.637 1.00 73.70 22 LYS B O 1
ATOM 2089 N N . PRO B 1 23 ? 42.474 42.634 6.033 1.00 65.34 23 PRO B N 1
ATOM 2090 C CA . PRO B 1 23 ? 43.117 42.320 7.295 1.00 63.40 23 PRO B CA 1
ATOM 2091 C C . PRO B 1 23 ? 42.128 41.794 8.357 1.00 57.66 23 PRO B C 1
ATOM 2092 O O . PRO B 1 23 ? 42.438 40.825 9.037 1.00 56.02 23 PRO B O 1
ATOM 2096 N N . GLU B 1 24 ? 40.934 42.381 8.418 1.00 56.93 24 GLU B N 1
ATOM 2097 C CA . GLU B 1 24 ? 39.904 42.086 9.439 1.00 64.03 24 GLU B CA 1
ATOM 2098 C C . GLU B 1 24 ? 39.339 40.629 9.392 1.00 67.02 24 GLU B C 1
ATOM 2099 O O . GLU B 1 24 ? 38.506 40.245 10.256 1.00 58.76 24 GLU B O 1
ATOM 2105 N N . TRP B 1 25 ? 39.789 39.868 8.388 1.00 56.67 25 TRP B N 1
ATOM 2106 C CA . TRP B 1 25 ? 39.208 38.605 7.970 1.00 59.55 25 TRP B CA 1
ATOM 2107 C C . TRP B 1 25 ? 40.248 37.508 7.905 1.00 60.37 25 TRP B C 1
ATOM 2108 O O . TRP B 1 25 ? 39.956 36.446 7.384 1.00 61.29 25 TRP B O 1
ATOM 2119 N N . GLU B 1 26 ? 41.463 37.731 8.403 1.00 55.16 26 GLU B N 1
ATOM 2120 C CA . GLU B 1 26 ? 42.510 36.730 8.174 1.00 57.89 26 GLU B CA 1
ATOM 2121 C C . GLU B 1 26 ? 42.470 35.485 9.096 1.00 48.99 26 GLU B C 1
ATOM 2122 O O . GLU B 1 26 ? 43.139 34.483 8.783 1.00 43.94 26 GLU B O 1
ATOM 2128 N N . THR B 1 27 ? 41.724 35.544 10.210 1.00 50.02 27 THR B N 1
ATOM 2129 C CA . THR B 1 27 ? 41.446 34.309 11.037 1.00 49.81 27 THR B CA 1
ATOM 2130 C C . THR B 1 27 ? 40.765 33.251 10.119 1.00 49.55 27 THR B C 1
ATOM 2131 O O . THR B 1 27 ? 41.085 32.054 10.191 1.00 48.74 27 THR B O 1
ATOM 2135 N N . CYS B 1 28 ? 39.921 33.714 9.172 1.00 47.68 28 CYS B N 1
ATOM 2136 C CA . CYS B 1 28 ? 39.350 32.799 8.170 1.00 45.59 28 CYS B CA 1
ATOM 2137 C C . CYS B 1 28 ? 40.427 31.952 7.555 1.00 45.31 28 CYS B C 1
ATOM 2138 O O . CYS B 1 28 ? 40.196 30.780 7.290 1.00 41.31 28 CYS B O 1
ATOM 2141 N N . GLY B 1 29 ? 41.593 32.535 7.297 1.00 43.56 29 GLY B N 1
ATOM 2142 C CA . GLY B 1 29 ? 42.634 31.838 6.518 1.00 41.23 29 GLY B CA 1
ATOM 2143 C C . GLY B 1 29 ? 43.682 31.208 7.408 1.00 48.43 29 GLY B C 1
ATOM 2144 O O . GLY B 1 29 ? 44.307 30.205 7.045 1.00 43.19 29 GLY B O 1
ATOM 2145 N N . LYS B 1 30 ? 43.927 31.779 8.575 1.00 48.98 30 LYS B N 1
ATOM 2146 C CA . LYS B 1 30 ? 44.972 31.168 9.394 1.00 54.70 30 LYS B CA 1
ATOM 2147 C C . LYS B 1 30 ? 44.481 30.576 10.706 1.00 46.77 30 LYS B C 1
ATOM 2148 O O . LYS B 1 30 ? 45.210 29.864 11.315 1.00 49.26 30 LYS B O 1
ATOM 2154 N N . GLY B 1 31 ? 43.246 30.827 11.113 1.00 48.59 31 GLY B N 1
ATOM 2155 C CA . GLY B 1 31 ? 42.695 30.106 12.241 1.00 49.18 31 GLY B CA 1
ATOM 2156 C C . GLY B 1 31 ? 42.968 28.601 12.110 1.00 50.29 31 GLY B C 1
ATOM 2157 O O . GLY B 1 31 ? 42.970 28.067 11.005 1.00 46.44 31 GLY B O 1
ATOM 2158 N N . MET B 1 32 ? 43.253 27.941 13.234 1.00 44.51 32 MET B N 1
ATOM 2159 C CA . MET B 1 32 ? 43.295 26.473 13.299 1.00 48.07 32 MET B CA 1
ATOM 2160 C C . MET B 1 32 ? 42.054 25.862 14.001 1.00 40.10 32 MET B C 1
ATOM 2161 O O . MET B 1 32 ? 41.955 24.637 14.135 1.00 33.36 32 MET B O 1
ATOM 2166 N N . GLU B 1 33 ? 41.122 26.720 14.422 1.00 33.26 33 GLU B N 1
ATOM 2167 C CA . GLU B 1 33 ? 39.892 26.304 15.092 1.00 35.06 33 GLU B CA 1
ATOM 2168 C C . GLU B 1 33 ? 38.666 26.797 14.338 1.00 33.65 33 GLU B C 1
ATOM 2169 O O . GLU B 1 33 ? 37.712 27.329 14.914 1.00 37.84 33 GLU B O 1
ATOM 2175 N N . GLN B 1 34 ? 38.696 26.551 13.038 1.00 34.40 34 GLN B N 1
ATOM 2176 C CA . GLN B 1 34 ? 37.670 27.030 12.114 1.00 32.99 34 GLN B CA 1
ATOM 2177 C C . GLN B 1 34 ? 36.552 26.015 11.972 1.00 29.39 34 GLN B C 1
ATOM 2178 O O . GLN B 1 34 ? 36.784 24.798 12.110 1.00 29.92 34 GLN B O 1
ATOM 2184 N N . SER B 1 35 ? 35.358 26.542 11.696 1.00 31.66 35 SER B N 1
ATOM 2185 C CA . SER B 1 35 ? 34.126 25.787 11.479 1.00 30.51 35 SER B CA 1
ATOM 2186 C C . SER B 1 35 ? 33.596 26.065 10.077 1.00 33.36 35 SER B C 1
ATOM 2187 O O . SER B 1 35 ? 33.803 27.165 9.583 1.00 35.03 35 SER B O 1
ATOM 2190 N N . PRO B 1 36 ? 32.897 25.117 9.403 1.00 34.04 36 PRO B N 1
ATOM 2191 C CA . PRO B 1 36 ? 32.458 23.817 9.931 1.00 31.28 36 PRO B CA 1
ATOM 2192 C C . PRO B 1 36 ? 33.524 22.744 9.876 1.00 30.36 36 PRO B C 1
ATOM 2193 O O . PRO B 1 36 ? 34.534 22.942 9.236 1.00 28.03 36 PRO B O 1
ATOM 2197 N N . ILE B 1 37 ? 33.250 21.617 10.562 1.00 32.38 37 ILE B N 1
ATOM 2198 C CA . ILE B 1 37 ? 34.094 20.399 10.551 1.00 29.55 37 ILE B CA 1
ATOM 2199 C C . ILE B 1 37 ? 33.251 19.134 10.295 1.00 30.53 37 ILE B C 1
ATOM 2200 O O . ILE B 1 37 ? 32.027 19.134 10.386 1.00 31.19 37 ILE B O 1
ATOM 2205 N N . GLN B 1 38 ? 33.956 18.090 9.922 1.00 28.20 38 GLN B N 1
ATOM 2206 C CA . GLN B 1 38 ? 33.466 16.731 9.846 1.00 28.25 38 GLN B CA 1
ATOM 2207 C C . GLN B 1 38 ? 33.185 16.265 11.226 1.00 27.31 38 GLN B C 1
ATOM 2208 O O . GLN B 1 38 ? 33.994 16.464 12.108 1.00 29.55 38 GLN B O 1
ATOM 2214 N N . LEU B 1 39 ? 32.006 15.716 11.443 1.00 26.38 39 LEU B N 1
ATOM 2215 C CA . LEU B 1 39 ? 31.688 15.058 12.683 1.00 24.69 39 LEU B CA 1
ATOM 2216 C C . LEU B 1 39 ? 31.711 13.540 12.460 1.00 29.93 39 LEU B C 1
ATOM 2217 O O . LEU B 1 39 ? 30.707 12.900 12.046 1.00 29.50 39 LEU B O 1
ATOM 2222 N N . ARG B 1 40 ? 32.852 12.936 12.815 1.00 27.15 40 ARG B N 1
ATOM 2223 C CA . ARG B 1 40 ? 33.164 11.535 12.533 1.00 27.89 40 ARG B CA 1
ATOM 2224 C C . ARG B 1 40 ? 33.084 10.731 13.803 1.00 27.46 40 ARG B C 1
ATOM 2225 O O . ARG B 1 40 ? 33.939 10.819 14.668 1.00 25.20 40 ARG B O 1
ATOM 2233 N N . ASP B 1 41 ? 32.031 9.940 13.928 1.00 27.36 41 ASP B N 1
ATOM 2234 C CA . ASP B 1 41 ? 31.778 9.178 15.130 1.00 25.95 41 ASP B CA 1
ATOM 2235 C C . ASP B 1 41 ? 32.976 8.323 15.612 1.00 25.40 41 ASP B C 1
ATOM 2236 O O . ASP B 1 41 ? 33.222 8.247 16.804 1.00 29.06 41 ASP B O 1
ATOM 2241 N N . ASN B 1 42 ? 33.672 7.645 14.708 1.00 27.32 42 ASN B N 1
ATOM 2242 C CA . ASN B 1 42 ? 34.851 6.872 15.063 1.00 28.60 42 ASN B CA 1
ATOM 2243 C C . ASN B 1 42 ? 35.898 7.741 15.796 1.00 27.87 42 ASN B C 1
ATOM 2244 O O . ASN B 1 42 ? 36.816 7.188 16.353 1.00 30.08 42 ASN B O 1
ATOM 2249 N N . ARG B 1 43 ? 35.804 9.067 15.746 1.00 26.85 43 ARG B N 1
ATOM 2250 C CA . ARG B 1 43 ? 36.859 9.961 16.315 1.00 30.80 43 ARG B CA 1
ATOM 2251 C C . ARG B 1 43 ? 36.401 10.735 17.510 1.00 31.48 43 ARG B C 1
ATOM 2252 O O . ARG B 1 43 ? 37.160 11.425 18.113 1.00 31.36 43 ARG B O 1
ATOM 2260 N N . VAL B 1 44 ? 35.133 10.634 17.850 1.00 27.05 44 VAL B N 1
ATOM 2261 C CA . VAL B 1 44 ? 34.532 11.528 18.845 1.00 26.79 44 VAL B CA 1
ATOM 2262 C C . VAL B 1 44 ? 34.791 10.879 20.221 1.00 29.01 44 VAL B C 1
ATOM 2263 O O . VAL B 1 44 ? 34.879 9.649 20.300 1.00 26.98 44 VAL B O 1
ATOM 2267 N N . ILE B 1 45 ? 34.947 11.693 21.260 1.00 27.13 45 ILE B N 1
ATOM 2268 C CA . ILE B 1 45 ? 35.102 11.271 22.641 1.00 26.48 45 ILE B CA 1
ATOM 2269 C C . ILE B 1 45 ? 33.770 11.379 23.333 1.00 29.91 45 ILE B C 1
ATOM 2270 O O . ILE B 1 45 ? 33.209 12.476 23.473 1.00 31.24 45 ILE B O 1
ATOM 2275 N N . PHE B 1 46 ? 33.284 10.261 23.869 1.00 29.08 46 PHE B N 1
ATOM 2276 C CA . PHE B 1 46 ? 31.997 10.223 24.508 1.00 28.77 46 PHE B CA 1
ATOM 2277 C C . PHE B 1 46 ? 32.133 10.665 25.966 1.00 33.16 46 PHE B C 1
ATOM 2278 O O . PHE B 1 46 ? 33.038 10.204 26.647 1.00 34.15 46 PHE B O 1
ATOM 2286 N N . ASP B 1 47 ? 31.197 11.490 26.434 1.00 31.26 47 ASP B N 1
ATOM 2287 C CA . ASP B 1 47 ? 31.314 12.214 27.668 1.00 34.44 47 ASP B CA 1
ATOM 2288 C C . ASP B 1 47 ? 29.940 12.536 28.221 1.00 38.38 47 ASP B C 1
ATOM 2289 O O . ASP B 1 47 ? 29.302 13.550 27.857 1.00 35.95 47 ASP B O 1
ATOM 2294 N N . GLN B 1 48 ? 29.465 11.698 29.124 1.00 38.88 48 GLN B N 1
ATOM 2295 C CA . GLN B 1 48 ? 28.120 11.906 29.686 1.00 42.43 48 GLN B CA 1
ATOM 2296 C C . GLN B 1 48 ? 28.075 13.012 30.745 1.00 42.83 48 GLN B C 1
ATOM 2297 O O . GLN B 1 48 ? 27.014 13.311 31.257 1.00 44.74 48 GLN B O 1
ATOM 2303 N N . THR B 1 49 ? 29.210 13.607 31.107 1.00 41.11 49 THR B N 1
ATOM 2304 C CA . THR B 1 49 ? 29.130 14.705 32.050 1.00 42.07 49 THR B CA 1
ATOM 2305 C C . THR B 1 49 ? 28.814 16.005 31.374 1.00 46.44 49 THR B C 1
ATOM 2306 O O . THR B 1 49 ? 28.681 16.987 32.057 1.00 48.51 49 THR B O 1
ATOM 2310 N N . LEU B 1 50 ? 28.658 16.043 30.051 1.00 47.35 50 LEU B N 1
ATOM 2311 C CA . LEU B 1 50 ? 28.088 17.251 29.424 1.00 41.50 50 LEU B CA 1
ATOM 2312 C C . LEU B 1 50 ? 26.622 17.465 29.806 1.00 39.31 50 LEU B C 1
ATOM 2313 O O . LEU B 1 50 ? 26.188 18.574 29.891 1.00 36.54 50 LEU B O 1
ATOM 2318 N N . GLY B 1 51 ? 25.847 16.401 29.987 1.00 38.22 51 GLY B N 1
ATOM 2319 C CA . GLY B 1 51 ? 24.439 16.523 30.341 1.00 41.91 51 GLY B CA 1
ATOM 2320 C C . GLY B 1 51 ? 23.468 16.983 29.258 1.00 43.24 51 GLY B C 1
ATOM 2321 O O . GLY B 1 51 ? 23.877 17.596 28.268 1.00 45.67 51 GLY B O 1
ATOM 2322 N N . LYS B 1 52 ? 22.168 16.722 29.451 1.00 42.05 52 LYS B N 1
ATOM 2323 C CA . LYS B 1 52 ? 21.176 17.117 28.439 1.00 43.41 52 LYS B CA 1
ATOM 2324 C C . LYS B 1 52 ? 21.312 18.611 28.199 1.00 42.81 52 LYS B C 1
ATOM 2325 O O . LYS B 1 52 ? 21.611 19.375 29.118 1.00 41.68 52 LYS B O 1
ATOM 2331 N N . LEU B 1 53 ? 21.045 19.043 26.978 1.00 37.43 53 LEU B N 1
ATOM 2332 C CA . LEU B 1 53 ? 21.251 20.430 26.647 1.00 40.88 53 LEU B CA 1
ATOM 2333 C C . LEU B 1 53 ? 20.150 21.208 27.393 1.00 42.65 53 LEU B C 1
ATOM 2334 O O . LEU B 1 53 ? 19.004 20.764 27.443 1.00 43.78 53 LEU B O 1
ATOM 2339 N N . ARG B 1 54 ? 20.499 22.327 28.008 1.00 43.75 54 ARG B N 1
ATOM 2340 C CA . ARG B 1 54 ? 19.537 23.046 28.872 1.00 50.11 54 ARG B CA 1
ATOM 2341 C C . ARG B 1 54 ? 19.231 24.375 28.218 1.00 43.20 54 ARG B C 1
ATOM 2342 O O . ARG B 1 54 ? 20.132 25.222 28.073 1.00 45.25 54 ARG B O 1
ATOM 2350 N N . ARG B 1 55 ? 17.973 24.529 27.806 1.00 38.37 55 ARG B N 1
ATOM 2351 C CA . ARG B 1 55 ? 17.498 25.668 27.009 1.00 44.70 55 ARG B CA 1
ATOM 2352 C C . ARG B 1 55 ? 16.202 26.153 27.637 1.00 44.96 55 ARG B C 1
ATOM 2353 O O . ARG B 1 55 ? 15.384 25.339 28.087 1.00 42.05 55 ARG B O 1
ATOM 2361 N N . ASN B 1 56 ? 15.987 27.455 27.580 1.00 47.80 56 ASN B N 1
ATOM 2362 C CA . ASN B 1 56 ? 14.793 28.057 28.127 1.00 50.33 56 ASN B CA 1
ATOM 2363 C C . ASN B 1 56 ? 14.528 29.263 27.252 1.00 51.15 56 ASN B C 1
ATOM 2364 O O . ASN B 1 56 ? 14.992 30.363 27.549 1.00 49.77 56 ASN B O 1
ATOM 2369 N N . TYR B 1 57 ? 13.859 29.026 26.125 1.00 46.27 57 TYR B N 1
ATOM 2370 C CA . TYR B 1 57 ? 13.612 30.067 25.130 1.00 49.26 57 TYR B CA 1
ATOM 2371 C C . TYR B 1 57 ? 12.192 30.569 25.189 1.00 50.93 57 TYR B C 1
ATOM 2372 O O . TYR B 1 57 ? 11.275 29.855 25.612 1.00 54.88 57 TYR B O 1
ATOM 2381 N N . ARG B 1 58 ? 11.995 31.764 24.644 1.00 53.52 58 ARG B N 1
ATOM 2382 C CA . ARG B 1 58 ? 10.675 32.391 24.636 1.00 55.85 58 ARG B CA 1
ATOM 2383 C C . ARG B 1 58 ? 10.445 33.111 23.340 1.00 48.14 58 ARG B C 1
ATOM 2384 O O . ARG B 1 58 ? 11.376 33.769 22.804 1.00 39.67 58 ARG B O 1
ATOM 2392 N N . ALA B 1 59 ? 9.194 32.990 22.887 1.00 53.07 59 ALA B N 1
ATOM 2393 C CA . ALA B 1 59 ? 8.630 33.764 21.767 1.00 58.82 59 ALA B CA 1
ATOM 2394 C C . ALA B 1 59 ? 8.744 35.283 21.992 1.00 62.08 59 ALA B C 1
ATOM 2395 O O . ALA B 1 59 ? 8.453 35.780 23.072 1.00 74.61 59 ALA B O 1
ATOM 2397 N N . VAL B 1 60 ? 9.190 36.010 20.976 1.00 60.26 60 VAL B N 1
ATOM 2398 C CA . VAL B 1 60 ? 9.471 37.431 21.110 1.00 58.18 60 VAL B CA 1
ATOM 2399 C C . VAL B 1 60 ? 9.469 38.021 19.707 1.00 62.03 60 VAL B C 1
ATOM 2400 O O . VAL B 1 60 ? 9.433 37.270 18.725 1.00 58.91 60 VAL B O 1
ATOM 2404 N N . ASP B 1 61 ? 9.450 39.348 19.610 1.00 61.84 61 ASP B N 1
ATOM 2405 C CA . ASP B 1 61 ? 9.457 40.036 18.316 1.00 67.91 61 ASP B CA 1
ATOM 2406 C C . ASP B 1 61 ? 10.764 39.834 17.604 1.00 55.41 61 ASP B C 1
ATOM 2407 O O . ASP B 1 61 ? 11.805 39.947 18.212 1.00 60.10 61 ASP B O 1
ATOM 2412 N N . ALA B 1 62 ? 10.717 39.567 16.311 1.00 56.51 62 ALA B N 1
ATOM 2413 C CA . ALA B 1 62 ? 11.942 39.476 15.529 1.00 55.49 62 ALA B CA 1
ATOM 2414 C C . ALA B 1 62 ? 11.802 40.166 14.192 1.00 53.71 62 ALA B C 1
ATOM 2415 O O . ALA B 1 62 ? 10.696 40.285 13.673 1.00 56.73 62 ALA B O 1
ATOM 2417 N N . ARG B 1 63 ? 12.937 40.612 13.664 1.00 47.74 63 ARG B N 1
ATOM 2418 C CA . ARG B 1 63 ? 13.081 41.050 12.285 1.00 53.71 63 ARG B CA 1
ATOM 2419 C C . ARG B 1 63 ? 13.759 39.930 11.496 1.00 56.39 63 ARG B C 1
ATOM 2420 O O . ARG B 1 63 ? 14.829 39.463 11.897 1.00 59.90 63 ARG B O 1
ATOM 2428 N N . LEU B 1 64 ? 13.181 39.528 10.363 1.00 54.92 64 LEU B N 1
ATOM 2429 C CA . LEU B 1 64 ? 13.900 38.678 9.384 1.00 53.78 64 LEU B CA 1
ATOM 2430 C C . LEU B 1 64 ? 14.825 39.549 8.538 1.00 53.22 64 LEU B C 1
ATOM 2431 O O . LEU B 1 64 ? 14.401 40.578 8.010 1.00 55.61 64 LEU B O 1
ATOM 2436 N N . ARG B 1 65 ? 16.078 39.140 8.383 1.00 48.33 65 ARG B N 1
ATOM 2437 C CA . ARG B 1 65 ? 17.015 39.875 7.575 1.00 48.71 65 ARG B CA 1
ATOM 2438 C C . ARG B 1 65 ? 17.588 39.072 6.424 1.00 51.90 65 ARG B C 1
ATOM 2439 O O . ARG B 1 65 ? 17.932 37.912 6.584 1.00 51.19 65 ARG B O 1
ATOM 2447 N N . ASN B 1 66 ? 17.790 39.713 5.289 1.00 45.74 66 ASN B N 1
ATOM 2448 C CA . ASN B 1 66 ? 18.609 39.137 4.248 1.00 45.74 66 ASN B CA 1
ATOM 2449 C C . ASN B 1 66 ? 19.889 39.915 4.249 1.00 46.62 66 ASN B C 1
ATOM 2450 O O . ASN B 1 66 ? 19.879 41.114 3.977 1.00 45.19 66 ASN B O 1
ATOM 2455 N N . SER B 1 67 ? 21.005 39.256 4.560 1.00 43.06 67 SER B N 1
ATOM 2456 C CA . SER B 1 67 ? 22.315 39.880 4.489 1.00 38.76 67 SER B CA 1
ATOM 2457 C C . SER B 1 67 ? 22.857 39.778 3.110 1.00 42.22 67 SER B C 1
ATOM 2458 O O . SER B 1 67 ? 23.989 40.174 2.874 1.00 49.37 67 SER B O 1
ATOM 2461 N N . GLY B 1 68 ? 22.116 39.149 2.204 1.00 47.99 68 GLY B N 1
ATOM 2462 C CA . GLY B 1 68 ? 22.650 38.794 0.897 1.00 46.67 68 GLY B CA 1
ATOM 2463 C C . GLY B 1 68 ? 23.485 37.524 0.809 1.00 47.75 68 GLY B C 1
ATOM 2464 O O . GLY B 1 68 ? 23.611 36.988 -0.284 1.00 43.32 68 GLY B O 1
ATOM 2465 N N . HIS B 1 69 ? 24.111 37.084 1.920 1.00 53.69 69 HIS B N 1
ATOM 2466 C CA . HIS B 1 69 ? 24.823 35.759 2.024 1.00 49.79 69 HIS B CA 1
ATOM 2467 C C . HIS B 1 69 ? 23.961 34.715 2.753 1.00 47.73 69 HIS B C 1
ATOM 2468 O O . HIS B 1 69 ? 24.268 33.527 2.698 1.00 44.85 69 HIS B O 1
ATOM 2475 N N . ASP B 1 70 ? 22.937 35.155 3.478 1.00 42.31 70 ASP B N 1
ATOM 2476 C CA . ASP B 1 70 ? 22.005 34.257 4.139 1.00 41.22 70 ASP B CA 1
ATOM 2477 C C . ASP B 1 70 ? 20.765 35.012 4.573 1.00 44.15 70 ASP B C 1
ATOM 2478 O O . ASP B 1 70 ? 20.748 36.249 4.620 1.00 43.88 70 ASP B O 1
ATOM 2483 N N . VAL B 1 71 ? 19.728 34.249 4.871 1.00 40.26 71 VAL B N 1
ATOM 2484 C CA . VAL B 1 71 ? 18.587 34.708 5.581 1.00 37.17 71 VAL B CA 1
ATOM 2485 C C . VAL B 1 71 ? 18.748 34.375 7.070 1.00 47.07 71 VAL B C 1
ATOM 2486 O O . VAL B 1 71 ? 19.211 33.269 7.419 1.00 44.08 71 VAL B O 1
ATOM 2490 N N . LEU B 1 72 ? 18.384 35.326 7.943 1.00 39.87 72 LEU B N 1
ATOM 2491 C CA . LEU B 1 72 ? 18.471 35.121 9.402 1.00 42.93 72 LEU B CA 1
ATOM 2492 C C . LEU B 1 72 ? 17.324 35.730 10.172 1.00 46.90 72 LEU B C 1
ATOM 2493 O O . LEU B 1 72 ? 16.753 36.734 9.740 1.00 50.36 72 LEU B O 1
ATOM 2498 N N . VAL B 1 73 ? 16.993 35.110 11.302 1.00 47.49 73 VAL B N 1
ATOM 2499 C CA . VAL B 1 73 ? 16.044 35.623 12.265 1.00 46.00 73 VAL B CA 1
ATOM 2500 C C . VAL B 1 73 ? 16.846 36.403 13.292 1.00 52.77 73 VAL B C 1
ATOM 2501 O O . VAL B 1 73 ? 17.894 35.942 13.759 1.00 45.69 73 VAL B O 1
ATOM 2505 N N . ASP B 1 74 ? 16.371 37.615 13.606 1.00 55.92 74 ASP B N 1
ATOM 2506 C CA . ASP B 1 74 ? 17.049 38.504 14.549 1.00 55.06 74 ASP B CA 1
ATOM 2507 C C . ASP B 1 74 ? 16.017 38.946 15.568 1.00 57.85 74 ASP B C 1
ATOM 2508 O O . ASP B 1 74 ? 15.074 39.688 15.250 1.00 53.81 74 ASP B O 1
ATOM 2513 N N . PHE B 1 75 ? 16.175 38.438 16.788 1.00 53.24 75 PHE B N 1
ATOM 2514 C CA . PHE B 1 75 ? 15.176 38.632 17.811 1.00 59.14 75 PHE B CA 1
ATOM 2515 C C . PHE B 1 75 ? 15.276 40.054 18.356 1.00 56.82 75 PHE B C 1
ATOM 2516 O O . PHE B 1 75 ? 16.362 40.553 18.641 1.00 53.62 75 PHE B O 1
ATOM 2524 N N . LYS B 1 76 ? 14.124 40.696 18.433 1.00 60.09 76 LYS B N 1
ATOM 2525 C CA . LYS B 1 76 ? 14.004 42.096 18.819 1.00 72.82 76 LYS B CA 1
ATOM 2526 C C . LYS B 1 76 ? 13.264 41.948 20.132 1.00 73.39 76 LYS B C 1
ATOM 2527 O O . LYS B 1 76 ? 12.027 41.806 20.166 1.00 70.59 76 LYS B O 1
ATOM 2533 N N . GLY B 1 77 ? 14.039 41.901 21.206 1.00 66.14 77 GLY B N 1
ATOM 2534 C CA . GLY B 1 77 ? 13.529 41.474 22.495 1.00 66.53 77 GLY B CA 1
ATOM 2535 C C . GLY B 1 77 ? 14.236 40.199 22.881 1.00 66.02 77 GLY B C 1
ATOM 2536 O O . GLY B 1 77 ? 15.069 39.712 22.132 1.00 61.94 77 GLY B O 1
ATOM 2537 N N . ASN B 1 78 ? 13.890 39.661 24.050 1.00 66.19 78 ASN B N 1
ATOM 2538 C CA . ASN B 1 78 ? 14.619 38.558 24.645 1.00 61.92 78 ASN B CA 1
ATOM 2539 C C . ASN B 1 78 ? 14.012 37.174 24.356 1.00 63.07 78 ASN B C 1
ATOM 2540 O O . ASN B 1 78 ? 12.894 36.857 24.776 1.00 55.48 78 ASN B O 1
ATOM 2545 N N . ALA B 1 79 ? 14.797 36.346 23.671 1.00 60.31 79 ALA B N 1
ATOM 2546 C CA . ALA B 1 79 ? 14.329 35.075 23.140 1.00 55.47 79 ALA B CA 1
ATOM 2547 C C . ALA B 1 79 ? 14.557 33.944 24.121 1.00 50.67 79 ALA B C 1
ATOM 2548 O O . ALA B 1 79 ? 14.018 32.866 23.962 1.00 53.85 79 ALA B O 1
ATOM 2550 N N . GLY B 1 80 ? 15.388 34.182 25.117 1.00 47.80 80 GLY B N 1
ATOM 2551 C CA . GLY B 1 80 ? 15.565 33.231 26.184 1.00 43.95 80 GLY B CA 1
ATOM 2552 C C . GLY B 1 80 ? 17.025 32.883 26.165 1.00 43.37 80 GLY B C 1
ATOM 2553 O O . GLY B 1 80 ? 17.836 33.592 25.577 1.00 40.12 80 GLY B O 1
ATOM 2554 N N . SER B 1 81 ? 17.365 31.787 26.813 1.00 44.27 81 SER B N 1
ATOM 2555 C CA . SER B 1 81 ? 18.755 31.439 26.922 1.00 44.65 81 SER B CA 1
ATOM 2556 C C . SER B 1 81 ? 19.019 29.938 26.937 1.00 43.77 81 SER B C 1
ATOM 2557 O O . SER B 1 81 ? 18.102 29.084 27.072 1.00 45.45 81 SER B O 1
ATOM 2560 N N . LEU B 1 82 ? 20.305 29.654 26.776 1.00 43.99 82 LEU B N 1
ATOM 2561 C CA . LEU B 1 82 ? 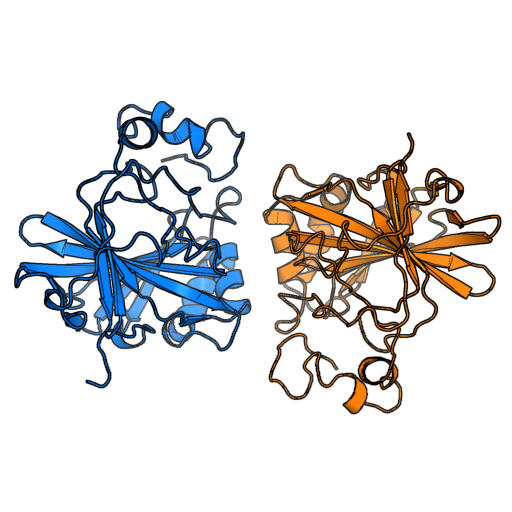20.849 28.321 26.757 1.00 44.12 82 LEU B CA 1
ATOM 2562 C C . LEU B 1 82 ? 21.816 28.299 27.884 1.00 43.45 82 LEU B C 1
ATOM 2563 O O . LEU B 1 82 ? 22.655 29.183 27.979 1.00 46.03 82 LEU B O 1
ATOM 2568 N N . SER B 1 83 ? 21.802 27.270 28.707 1.00 44.78 83 SER B N 1
ATOM 2569 C CA . SER B 1 83 ? 22.789 27.262 29.756 1.00 51.53 83 SER B CA 1
ATOM 2570 C C . SER B 1 83 ? 23.865 26.211 29.485 1.00 50.39 83 SER B C 1
ATOM 2571 O O . SER B 1 83 ? 23.528 25.071 29.200 1.00 51.17 83 SER B O 1
ATOM 2574 N N . ILE B 1 84 ? 25.148 26.594 29.531 1.00 44.23 84 ILE B N 1
ATOM 2575 C CA . ILE B 1 84 ? 26.245 25.603 29.465 1.00 42.98 84 ILE B CA 1
ATOM 2576 C C . ILE B 1 84 ? 27.140 25.697 30.698 1.00 47.77 84 ILE B C 1
ATOM 2577 O O . ILE B 1 84 ? 27.890 26.672 30.837 1.00 44.45 84 ILE B O 1
ATOM 2582 N N . ASN B 1 85 ? 27.078 24.667 31.544 1.00 53.16 85 ASN B N 1
ATOM 2583 C CA . ASN B 1 85 ? 27.759 24.617 32.841 1.00 61.88 85 ASN B CA 1
ATOM 2584 C C . ASN B 1 85 ? 27.848 25.975 33.564 1.00 67.39 85 ASN B C 1
ATOM 2585 O O . ASN B 1 85 ? 28.919 26.608 33.632 1.00 70.61 85 ASN B O 1
ATOM 2590 N N . ARG B 1 86 ? 26.718 26.438 34.096 1.00 70.68 86 ARG B N 1
ATOM 2591 C CA . ARG B 1 86 ? 26.708 27.724 34.807 1.00 84.87 86 ARG B CA 1
ATOM 2592 C C . ARG B 1 86 ? 27.399 28.823 33.948 1.00 82.24 86 ARG B C 1
ATOM 2593 O O . ARG B 1 86 ? 28.386 29.440 34.348 1.00 90.49 86 ARG B O 1
ATOM 2601 N N . VAL B 1 87 ? 26.917 28.978 32.721 1.00 72.69 87 VAL B N 1
ATOM 2602 C CA . VAL B 1 87 ? 27.043 30.224 31.946 1.00 62.67 87 VAL B CA 1
ATOM 2603 C C . VAL B 1 87 ? 25.776 30.223 31.087 1.00 60.64 87 VAL B C 1
ATOM 2604 O O . VAL B 1 87 ? 25.38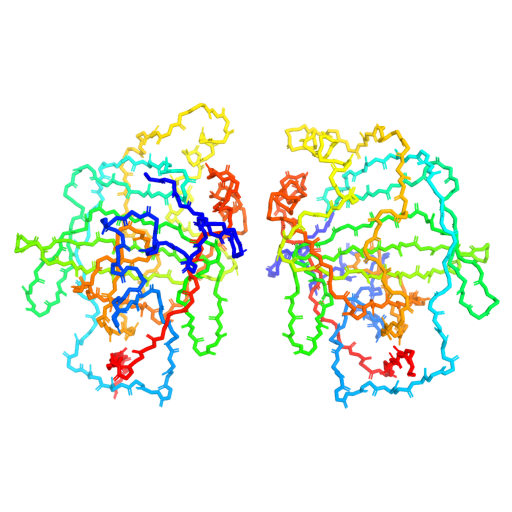5 29.206 30.505 1.00 57.80 87 VAL B O 1
ATOM 2608 N N . GLU B 1 88 ? 25.141 31.376 31.024 1.00 58.96 88 GLU B N 1
ATOM 2609 C CA . GLU B 1 88 ? 23.875 31.535 30.373 1.00 60.00 88 GLU B CA 1
ATOM 2610 C C . GLU B 1 88 ? 24.140 32.382 29.133 1.00 60.45 88 GLU B C 1
ATOM 2611 O O . GLU B 1 88 ? 24.755 33.436 29.224 1.00 58.41 88 GLU B O 1
ATOM 2617 N N . TYR B 1 89 ? 23.702 31.893 27.976 1.00 52.09 89 TYR B N 1
ATOM 2618 C CA . TYR B 1 89 ? 23.936 32.570 26.718 1.00 49.20 89 TYR B CA 1
ATOM 2619 C C . TYR B 1 89 ? 22.565 32.946 26.200 1.00 46.88 89 TYR B C 1
ATOM 2620 O O . TYR B 1 89 ? 21.697 32.090 26.064 1.00 45.05 89 TYR B O 1
ATOM 2629 N N . GLN B 1 90 ? 22.383 34.214 25.878 1.00 43.42 90 GLN B N 1
ATOM 2630 C CA . GLN B 1 90 ? 21.105 34.669 25.369 1.00 48.48 90 GLN B CA 1
ATOM 2631 C C . GLN B 1 90 ? 21.017 34.316 23.880 1.00 40.52 90 GLN B C 1
ATOM 2632 O O . GLN B 1 90 ? 21.902 34.647 23.114 1.00 36.86 90 GLN B O 1
ATOM 2638 N N . LEU B 1 91 ? 19.945 33.630 23.504 1.00 43.27 91 LEU B N 1
ATOM 2639 C CA . LEU B 1 91 ? 19.608 33.465 22.094 1.00 45.77 91 LEU B CA 1
ATOM 2640 C C . LEU B 1 91 ? 19.363 34.803 21.394 1.00 43.27 91 LEU B C 1
ATOM 2641 O O . LEU B 1 91 ? 18.366 35.450 21.640 1.00 41.38 91 LEU B O 1
ATOM 2646 N N . LYS B 1 92 ? 20.282 35.168 20.512 1.00 42.72 92 LYS B N 1
ATOM 2647 C CA . LYS B 1 92 ? 20.277 36.405 19.751 1.00 43.86 92 LYS B CA 1
ATOM 2648 C C . LYS B 1 92 ? 19.671 36.288 18.336 1.00 48.79 92 LYS B C 1
ATOM 2649 O O . LYS B 1 92 ? 18.801 37.098 17.940 1.00 43.28 92 LYS B O 1
ATOM 2655 N N . ARG B 1 93 ? 20.168 35.295 17.574 1.00 46.91 93 ARG B N 1
ATOM 2656 C CA . ARG B 1 93 ? 19.923 35.164 16.116 1.00 45.74 93 ARG B CA 1
ATOM 2657 C C . ARG B 1 93 ? 19.929 33.663 15.621 1.00 46.80 93 ARG B C 1
ATOM 2658 O O . ARG B 1 93 ? 20.601 32.817 16.226 1.00 47.10 93 ARG B O 1
ATOM 2666 N N . ILE B 1 94 ? 19.137 33.361 14.576 1.00 41.68 94 ILE B N 1
ATOM 2667 C CA . ILE B 1 94 ? 19.159 32.068 13.832 1.00 39.15 94 ILE B CA 1
ATOM 2668 C C . ILE B 1 94 ? 19.516 32.272 12.361 1.00 41.49 94 ILE B C 1
ATOM 2669 O O . ILE B 1 94 ? 18.758 32.919 11.639 1.00 44.69 94 ILE B O 1
ATOM 2674 N N . HIS B 1 95 ? 20.680 31.791 11.927 1.00 39.87 95 HIS B N 1
ATOM 2675 C CA . HIS B 1 95 ? 21.088 31.841 10.516 1.00 42.61 95 HIS B CA 1
ATOM 2676 C C . HIS B 1 95 ? 20.857 30.524 9.761 1.00 42.37 95 HIS B C 1
ATOM 2677 O O . HIS B 1 95 ? 21.142 29.484 10.291 1.00 43.55 95 HIS B O 1
ATOM 2684 N N . PHE B 1 96 ? 20.452 30.589 8.489 1.00 43.67 96 PHE B N 1
ATOM 2685 C CA . PHE B 1 96 ? 20.151 29.378 7.699 1.00 37.13 96 PHE B CA 1
ATOM 2686 C C . PHE B 1 96 ? 21.166 29.186 6.588 1.00 36.82 96 PHE B C 1
ATOM 2687 O O . PHE B 1 96 ? 21.506 30.104 5.880 1.00 32.37 96 PHE B O 1
ATOM 2695 N N . HIS B 1 97 ? 21.696 27.977 6.481 1.00 31.92 97 HIS B N 1
ATOM 2696 C CA . HIS B 1 97 ? 22.558 27.619 5.415 1.00 29.28 97 HIS B CA 1
ATOM 2697 C C . HIS B 1 97 ? 21.956 26.408 4.639 1.00 28.08 97 HIS B C 1
ATOM 2698 O O . HIS B 1 97 ? 21.456 25.471 5.244 1.00 32.27 97 HIS B O 1
ATOM 2705 N N . SER B 1 98 ? 22.066 26.412 3.320 1.00 28.18 98 SER B N 1
ATOM 2706 C CA . SER B 1 98 ? 21.699 25.246 2.469 1.00 29.23 98 SER B CA 1
ATOM 2707 C C . SER B 1 98 ? 22.769 25.114 1.388 1.00 30.03 98 SER B C 1
ATOM 2708 O O . SER B 1 98 ? 23.105 26.089 0.764 1.00 31.08 98 SER B O 1
ATOM 2711 N N . PRO B 1 99 ? 23.384 23.961 1.204 1.00 27.54 99 PRO B N 1
ATOM 2712 C CA . PRO B 1 99 ? 23.249 22.766 2.038 1.00 26.16 99 PRO B CA 1
ATOM 2713 C C . PRO B 1 99 ? 23.879 22.959 3.454 1.00 34.67 99 PRO B C 1
ATOM 2714 O O . PRO B 1 99 ? 24.380 24.059 3.797 1.00 30.18 99 PRO B O 1
ATOM 2718 N N . SER B 1 100 ? 23.908 21.895 4.261 1.00 30.16 100 SER B N 1
ATOM 2719 C CA . SER B 1 100 ? 24.525 21.986 5.579 1.00 25.96 100 SER B CA 1
ATOM 2720 C C . SER B 1 100 ? 25.987 22.317 5.492 1.00 25.09 100 SER B C 1
ATOM 2721 O O . SER B 1 100 ? 26.638 22.138 4.481 1.00 23.99 100 SER B O 1
ATOM 2724 N N . GLU B 1 101 ? 26.512 22.857 6.560 1.00 24.63 101 GLU B N 1
ATOM 2725 C CA . GLU B 1 101 ? 27.918 23.135 6.619 1.00 26.66 101 GLU B CA 1
ATOM 2726 C C . GLU B 1 101 ? 28.641 21.956 7.273 1.00 24.99 101 GLU B C 1
ATOM 2727 O O . GLU B 1 101 ? 29.644 21.452 6.766 1.00 23.98 101 GLU B O 1
ATOM 2733 N N . HIS B 1 102 ? 28.119 21.547 8.423 1.00 25.61 102 HIS B N 1
ATOM 2734 C CA . HIS B 1 102 ? 28.626 20.366 9.060 1.00 25.69 102 HIS B CA 1
ATOM 2735 C C . HIS B 1 102 ? 28.199 19.124 8.291 1.00 26.53 102 HIS B C 1
ATOM 2736 O O . HIS B 1 102 ? 27.177 19.098 7.598 1.00 25.36 102 HIS B O 1
ATOM 2743 N N . GLU B 1 103 ? 29.067 18.121 8.332 1.00 29.61 103 GLU B N 1
ATOM 2744 C CA . GLU B 1 103 ? 28.750 16.760 7.869 1.00 26.10 103 GLU B CA 1
ATOM 2745 C C . GLU B 1 103 ? 28.785 15.815 9.074 1.00 28.67 103 GLU B C 1
ATOM 2746 O O . GLU B 1 103 ? 29.455 16.098 10.062 1.00 25.15 103 GLU B O 1
ATOM 2752 N N . MET B 1 104 ? 28.025 14.732 9.004 1.00 26.94 104 MET B N 1
ATOM 2753 C CA . MET B 1 104 ? 28.007 13.700 10.025 1.00 28.45 104 MET B CA 1
ATOM 2754 C C . MET B 1 104 ? 28.359 12.399 9.328 1.00 26.64 104 MET B C 1
ATOM 2755 O O . MET B 1 104 ? 27.685 11.970 8.438 1.00 21.42 104 MET B O 1
ATOM 2760 N N . ASN B 1 105 ? 29.485 11.833 9.717 1.00 29.11 105 ASN B N 1
ATOM 2761 C CA . ASN B 1 105 ? 30.061 10.649 9.083 1.00 28.30 105 ASN B CA 1
ATOM 2762 C C . ASN B 1 105 ? 30.074 10.744 7.593 1.00 27.35 105 ASN B C 1
ATOM 2763 O O . ASN B 1 105 ? 29.755 9.782 6.912 1.00 24.99 105 ASN B O 1
ATOM 2768 N N . GLY B 1 106 ? 30.402 11.897 7.063 1.00 26.38 106 GLY B N 1
ATOM 2769 C CA . GLY B 1 106 ? 30.621 11.969 5.617 1.00 27.36 106 GLY B CA 1
ATOM 2770 C C . GLY B 1 106 ? 29.355 12.328 4.875 1.00 28.67 106 GLY B C 1
ATOM 2771 O O . GLY B 1 106 ? 29.341 12.480 3.662 1.00 30.33 106 GLY B O 1
ATOM 2772 N N . GLU B 1 107 ? 28.288 12.480 5.601 1.00 26.88 107 GLU B N 1
ATOM 2773 C CA . GLU B 1 107 ? 27.075 12.944 4.990 1.00 28.21 107 GLU B CA 1
ATOM 2774 C C . GLU B 1 107 ? 26.773 14.455 5.188 1.00 26.44 107 GLU B C 1
ATOM 2775 O O . GLU B 1 107 ? 26.865 14.997 6.311 1.00 23.58 107 GLU B O 1
ATOM 2781 N N . ARG B 1 108 ? 26.336 15.087 4.101 1.00 26.17 108 ARG B N 1
ATOM 2782 C CA . ARG B 1 108 ? 25.965 16.489 4.058 1.00 26.87 108 ARG B CA 1
ATOM 2783 C C . ARG B 1 108 ? 24.448 16.506 4.037 1.00 28.14 108 ARG B C 1
ATOM 2784 O O . ARG B 1 108 ? 23.817 15.679 3.385 1.00 26.72 108 ARG B O 1
ATOM 2792 N N . PHE B 1 109 ? 23.883 17.410 4.820 1.00 25.30 109 PHE B N 1
ATOM 2793 C CA . PHE B 1 109 ? 22.450 17.601 4.914 1.00 26.86 109 PHE B CA 1
ATOM 2794 C C . PHE B 1 109 ? 21.904 18.758 4.071 1.00 27.46 109 PHE B C 1
ATOM 2795 O O . PHE B 1 109 ? 22.644 19.526 3.431 1.00 29.56 109 PHE B O 1
ATOM 2803 N N . ASP B 1 110 ? 20.582 18.823 4.017 1.00 30.60 110 ASP B N 1
ATOM 2804 C CA . ASP B 1 110 ? 19.895 19.689 3.068 1.00 29.31 110 ASP B CA 1
ATOM 2805 C C . ASP B 1 110 ? 19.745 21.097 3.641 1.00 31.30 110 ASP B C 1
ATOM 2806 O O . ASP B 1 110 ? 19.629 22.031 2.874 1.00 31.30 110 ASP B O 1
ATOM 2811 N N . LEU B 1 111 ? 19.760 21.257 4.973 1.00 29.59 111 LEU B N 1
ATOM 2812 C CA . LEU B 1 111 ? 19.765 22.594 5.547 1.00 30.41 111 LEU B CA 1
ATOM 2813 C C . LEU B 1 111 ? 20.466 22.524 6.910 1.00 28.36 111 LEU B C 1
ATOM 2814 O O . LEU B 1 111 ? 20.470 21.479 7.591 1.00 26.35 111 LEU B O 1
ATOM 2819 N N . GLU B 1 112 ? 21.029 23.648 7.307 1.00 26.52 112 GLU B N 1
ATOM 2820 C CA . GLU B 1 112 ? 21.548 23.808 8.677 1.00 27.31 112 GLU B CA 1
ATOM 2821 C C . GLU B 1 112 ? 21.068 25.123 9.274 1.00 30.17 112 GLU B C 1
ATOM 2822 O O . GLU B 1 112 ? 21.304 26.184 8.689 1.00 31.47 112 GLU B O 1
ATOM 2828 N N . ALA B 1 113 ? 20.424 25.049 10.439 1.00 34.45 113 ALA B N 1
ATOM 2829 C CA . ALA B 1 113 ? 20.020 26.242 11.214 1.00 34.73 113 ALA B CA 1
ATOM 2830 C C . ALA B 1 113 ? 20.990 26.420 12.363 1.00 37.28 113 ALA B C 1
ATOM 2831 O O . ALA B 1 113 ? 21.189 25.495 13.168 1.00 35.34 113 ALA B O 1
ATOM 2833 N N . GLN B 1 114 ? 21.585 27.620 12.444 1.00 36.82 114 GLN B N 1
ATOM 2834 C CA . GLN B 1 114 ? 22.606 27.956 13.432 1.00 31.07 114 GLN B CA 1
ATOM 2835 C C . GLN B 1 114 ? 22.085 29.000 14.401 1.00 37.73 114 GLN B C 1
ATOM 2836 O O . GLN B 1 114 ? 21.914 30.171 14.049 1.00 40.49 114 GLN B O 1
ATOM 2842 N N . LEU B 1 115 ? 21.794 28.556 15.618 1.00 36.06 115 LEU B N 1
ATOM 2843 C CA . LEU B 1 115 ? 21.261 29.447 16.675 1.00 41.73 115 LEU B CA 1
ATOM 2844 C C . LEU B 1 115 ? 22.438 30.045 17.413 1.00 39.77 115 LEU B C 1
ATOM 2845 O O . LEU B 1 115 ? 23.189 29.321 18.093 1.00 36.61 115 LEU B O 1
ATOM 2850 N N . VAL B 1 116 ? 22.639 31.347 17.223 1.00 38.69 116 VAL B N 1
ATOM 2851 C CA . VAL B 1 116 ? 23.753 32.062 17.827 1.00 43.36 116 VAL B CA 1
ATOM 2852 C C . VAL B 1 116 ? 23.297 32.588 19.189 1.00 40.22 116 VAL B C 1
ATOM 2853 O O . VAL B 1 116 ? 22.240 33.220 19.292 1.00 40.63 116 VAL B O 1
ATOM 2857 N N . HIS B 1 117 ? 24.079 32.313 20.216 1.00 39.07 117 HIS B N 1
ATOM 2858 C CA . HIS B 1 117 ? 23.811 32.837 21.565 1.00 38.36 117 HIS B CA 1
ATOM 2859 C C . HIS B 1 117 ? 25.026 33.645 22.064 1.00 41.32 117 HIS B C 1
ATOM 2860 O O . HIS B 1 117 ? 26.175 33.412 21.614 1.00 41.46 117 HIS B O 1
ATOM 2867 N N . GLU B 1 118 ? 24.774 34.584 22.988 1.00 41.08 118 GLU B N 1
ATOM 2868 C CA . GLU B 1 118 ? 25.853 35.343 23.640 1.00 45.00 118 GLU B CA 1
ATOM 2869 C C . GLU B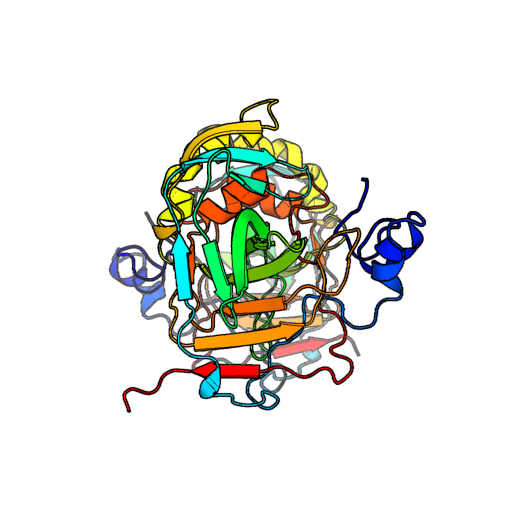 1 118 ? 25.627 35.460 25.160 1.00 42.16 118 GLU B C 1
ATOM 2870 O O . GLU B 1 118 ? 24.508 35.693 25.589 1.00 41.02 118 GLU B O 1
ATOM 2876 N N . SER B 1 119 ? 26.679 35.337 25.966 1.00 43.51 119 SER B N 1
ATOM 2877 C CA . SER B 1 119 ? 26.531 35.589 27.421 1.00 48.18 119 SER B CA 1
ATOM 2878 C C . SER B 1 119 ? 26.738 37.087 27.697 1.00 52.05 119 SER B C 1
ATOM 2879 O O . SER B 1 119 ? 27.015 37.859 26.773 1.00 55.10 119 SER B O 1
ATOM 2882 N N . GLN B 1 120 ? 26.611 37.500 28.957 1.00 62.54 120 GLN B N 1
ATOM 2883 C CA . GLN B 1 120 ? 26.867 38.919 29.343 1.00 62.80 120 GLN B CA 1
ATOM 2884 C C . GLN B 1 120 ? 28.323 39.234 29.053 1.00 57.62 120 GLN B C 1
ATOM 2885 O O . GLN B 1 120 ? 28.665 40.297 28.527 1.00 56.99 120 GLN B O 1
ATOM 2891 N N . ASP B 1 121 ? 29.169 38.259 29.355 1.00 54.68 121 ASP B N 1
ATOM 2892 C CA . ASP B 1 121 ? 30.590 38.276 28.994 1.00 55.91 121 ASP B CA 1
ATOM 2893 C C . ASP B 1 121 ? 30.834 38.502 27.492 1.00 54.72 121 ASP B C 1
ATOM 2894 O O . ASP B 1 121 ? 31.970 38.749 27.082 1.00 54.53 121 ASP B O 1
ATOM 2899 N N . GLN B 1 122 ? 29.770 38.406 26.681 1.00 51.90 122 GLN B N 1
ATOM 2900 C CA . GLN B 1 122 ? 29.842 38.259 25.203 1.00 51.70 122 GLN B CA 1
ATOM 2901 C C . GLN B 1 122 ? 30.638 37.021 24.700 1.00 46.46 122 GLN B C 1
ATOM 2902 O O . GLN B 1 122 ? 31.377 37.046 23.694 1.00 42.45 122 GLN B O 1
ATOM 2908 N N . LYS B 1 123 ? 30.441 35.937 25.430 1.00 48.02 123 LYS B N 1
ATOM 2909 C CA . LYS B 1 123 ? 30.910 34.641 25.013 1.00 48.31 123 LYS B CA 1
ATOM 2910 C C . LYS B 1 123 ? 29.860 34.141 24.043 1.00 41.53 123 LYS B C 1
ATOM 2911 O O . LYS B 1 123 ? 28.648 34.350 24.260 1.00 45.29 123 LYS B O 1
ATOM 2917 N N . ARG B 1 124 ? 30.314 33.509 22.963 1.00 42.36 124 ARG B N 1
ATOM 2918 C CA . ARG B 1 124 ? 29.409 33.038 21.898 1.00 45.88 124 ARG B CA 1
ATOM 2919 C C . ARG B 1 124 ? 29.244 31.527 21.879 1.00 43.50 124 ARG B C 1
ATOM 2920 O O . ARG B 1 124 ? 30.217 30.790 21.869 1.00 41.23 124 ARG B O 1
ATOM 2928 N N . ALA B 1 125 ? 28.009 31.075 21.809 1.00 42.45 125 ALA B N 1
ATOM 2929 C CA . ALA B 1 125 ? 27.735 29.664 21.650 1.00 43.64 125 ALA B CA 1
ATOM 2930 C C . ALA B 1 125 ? 26.687 29.417 20.555 1.00 41.99 125 ALA B C 1
ATOM 2931 O O . ALA B 1 125 ? 25.617 30.059 20.545 1.00 39.24 125 ALA B O 1
ATOM 2933 N N . VAL B 1 126 ? 26.987 28.480 19.653 1.00 37.18 126 VAL B N 1
ATOM 2934 C CA . VAL B 1 126 ? 26.079 28.143 18.523 1.00 36.64 126 VAL B CA 1
ATOM 2935 C C . VAL B 1 126 ? 25.525 26.757 18.716 1.00 35.78 126 VAL B C 1
ATOM 2936 O O . VAL B 1 126 ? 26.259 25.829 19.103 1.00 34.54 126 VAL B O 1
ATOM 2940 N N . VAL B 1 127 ? 24.225 26.623 18.481 1.00 37.75 127 VAL B N 1
ATOM 2941 C CA . VAL B 1 127 ? 23.543 25.334 18.459 1.00 35.67 127 VAL B CA 1
ATOM 2942 C C . VAL B 1 127 ? 23.060 25.184 17.006 1.00 37.58 127 VAL B C 1
ATOM 2943 O O . VAL B 1 127 ? 22.285 26.040 16.557 1.00 33.79 127 VAL B O 1
ATOM 2947 N N . SER B 1 128 ? 23.547 24.141 16.300 1.00 33.25 128 SER B N 1
ATOM 2948 C CA . SER B 1 128 ? 23.118 23.764 14.931 1.00 32.97 128 SER B CA 1
ATOM 2949 C C . SER B 1 128 ? 22.099 22.650 14.907 1.00 26.09 128 SER B C 1
ATOM 2950 O O . SER B 1 128 ? 22.211 21.650 15.627 1.00 29.34 128 SER B O 1
ATOM 2953 N N . ILE B 1 129 ? 21.150 22.790 14.026 1.00 26.27 129 ILE B N 1
ATOM 2954 C CA . ILE B 1 129 ? 20.126 21.771 13.761 1.00 27.52 129 ILE B CA 1
ATOM 2955 C C . ILE B 1 129 ? 20.438 21.424 12.340 1.00 29.13 129 ILE B C 1
ATOM 2956 O O . ILE B 1 129 ? 20.665 22.344 11.529 1.00 31.86 129 ILE B O 1
ATOM 2961 N N . LEU B 1 130 ? 20.534 20.128 12.046 1.00 27.74 130 LEU B N 1
ATOM 2962 C CA . LEU B 1 130 ? 20.710 19.637 10.694 1.00 27.56 130 LEU B CA 1
ATOM 2963 C C . LEU B 1 130 ? 19.384 19.109 10.247 1.00 26.96 130 LEU B C 1
ATOM 2964 O O . LEU B 1 130 ? 18.647 18.520 11.051 1.00 30.36 130 LEU B O 1
ATOM 2969 N N . PHE B 1 131 ? 19.070 19.300 8.961 1.00 28.62 131 PHE B N 1
ATOM 2970 C CA . PHE B 1 131 ? 17.798 18.854 8.377 1.00 27.10 131 PHE B CA 1
ATOM 2971 C C . PHE B 1 131 ? 17.951 18.013 7.161 1.00 27.96 131 PHE B C 1
ATOM 2972 O O . PHE B 1 131 ? 18.807 18.267 6.325 1.00 27.14 131 PHE B O 1
ATOM 2980 N N . ARG B 1 132 ? 16.982 17.133 6.969 1.00 29.20 132 ARG B N 1
ATOM 2981 C CA . ARG B 1 132 ? 16.853 16.346 5.755 1.00 31.08 132 ARG B CA 1
ATOM 2982 C C . ARG B 1 132 ? 15.470 16.677 5.170 1.00 32.62 132 ARG B C 1
ATOM 2983 O O . ARG B 1 132 ? 14.570 17.013 5.939 1.00 28.11 132 ARG B O 1
ATOM 2991 N N . PHE B 1 133 ? 15.302 16.572 3.852 1.00 27.44 133 PHE B N 1
ATOM 2992 C CA . PHE B 1 133 ? 14.033 16.898 3.207 1.00 31.62 133 PHE B CA 1
ATOM 2993 C C . PHE B 1 133 ? 12.979 15.939 3.697 1.00 31.53 133 PHE B C 1
ATOM 2994 O O . PHE B 1 133 ? 13.244 14.748 3.853 1.00 29.28 133 PHE B O 1
ATOM 3002 N N . GLY B 1 134 ? 11.787 16.440 3.924 1.00 32.29 134 GLY B N 1
ATOM 3003 C CA . GLY B 1 134 ? 10.752 15.632 4.590 1.00 34.60 134 GLY B CA 1
ATOM 3004 C C . GLY B 1 134 ? 9.582 16.532 4.895 1.00 36.94 134 GLY B C 1
ATOM 3005 O O . GLY B 1 134 ? 9.374 17.510 4.203 1.00 36.76 134 GLY B O 1
ATOM 3006 N N . ARG B 1 135 ? 8.812 16.233 5.923 1.00 39.75 135 ARG B N 1
ATOM 3007 C CA . ARG B 1 135 ? 7.783 17.201 6.320 1.00 43.59 135 ARG B CA 1
ATOM 3008 C C . ARG B 1 135 ? 8.336 18.567 6.659 1.00 37.74 135 ARG B C 1
ATOM 3009 O O . ARG B 1 135 ? 9.426 18.739 7.209 1.00 38.56 135 ARG B O 1
ATOM 3017 N N . ALA B 1 136 ? 7.545 19.574 6.323 1.00 41.48 136 ALA B N 1
ATOM 3018 C CA . ALA B 1 136 ? 7.937 20.965 6.464 1.00 40.78 136 ALA B CA 1
ATOM 3019 C C . ALA B 1 136 ? 8.303 21.282 7.895 1.00 38.72 136 ALA B C 1
ATOM 3020 O O . ALA B 1 136 ? 7.766 20.681 8.806 1.00 35.80 136 ALA B O 1
ATOM 3022 N N . ASP B 1 137 ? 9.197 22.255 8.072 1.00 38.78 137 ASP B N 1
ATOM 3023 C CA . ASP B 1 137 ? 9.612 22.675 9.397 1.00 40.84 137 ASP B CA 1
ATOM 3024 C C . ASP B 1 137 ? 8.579 23.683 9.921 1.00 41.39 137 ASP B C 1
ATOM 3025 O O . ASP B 1 137 ? 8.337 24.663 9.222 1.00 38.78 137 ASP B O 1
ATOM 3030 N N . PRO B 1 138 ? 7.980 23.429 11.115 1.00 44.59 138 PRO B N 1
ATOM 3031 C CA . PRO B 1 138 ? 6.956 24.318 11.687 1.00 48.08 138 PRO B CA 1
ATOM 3032 C C . PRO B 1 138 ? 7.493 25.695 12.024 1.00 49.60 138 PRO B C 1
ATOM 3033 O O . PRO B 1 138 ? 6.761 26.660 11.918 1.00 52.33 138 PRO B O 1
ATOM 3037 N N . PHE B 1 139 ? 8.769 25.790 12.378 1.00 45.45 139 PHE B N 1
ATOM 3038 C CA . PHE B 1 139 ? 9.398 27.077 12.555 1.00 48.38 139 PHE B CA 1
ATOM 3039 C C . PHE B 1 139 ? 9.427 27.912 11.275 1.00 50.29 139 PHE B C 1
ATOM 3040 O O . PHE B 1 139 ? 8.955 29.060 11.253 1.00 51.44 139 PHE B O 1
ATOM 3048 N N . LEU B 1 140 ? 9.988 27.347 10.209 1.00 45.52 140 LEU B N 1
ATOM 3049 C CA . LEU B 1 140 ? 10.067 28.057 8.952 1.00 42.62 140 LEU B CA 1
ATOM 3050 C C . LEU B 1 140 ? 8.692 28.308 8.366 1.00 39.71 140 LEU B C 1
ATOM 3051 O O . LEU B 1 140 ? 8.546 29.301 7.634 1.00 41.11 140 LEU B O 1
ATOM 3056 N N . SER B 1 141 ? 7.717 27.443 8.643 1.00 39.22 141 SER B N 1
ATOM 3057 C CA . SER B 1 141 ? 6.344 27.643 8.131 1.00 49.27 141 SER B CA 1
ATOM 3058 C C . SER B 1 141 ? 5.870 29.039 8.461 1.00 49.78 141 SER B C 1
ATOM 3059 O O . SER B 1 141 ? 5.592 29.839 7.571 1.00 55.28 141 SER B O 1
ATOM 3062 N N . ASP B 1 142 ? 5.871 29.346 9.745 1.00 53.59 142 ASP B N 1
ATOM 3063 C CA . ASP B 1 142 ? 5.426 30.650 10.224 1.00 55.66 142 ASP B CA 1
ATOM 3064 C C . ASP B 1 142 ? 6.216 31.789 9.597 1.00 50.65 142 ASP B C 1
ATOM 3065 O O . ASP B 1 142 ? 5.824 32.913 9.730 1.00 46.94 142 ASP B O 1
ATOM 3070 N N . LEU B 1 143 ? 7.342 31.513 8.945 1.00 45.17 143 LEU B N 1
ATOM 3071 C CA . LEU B 1 143 ? 8.099 32.551 8.267 1.00 46.07 143 LEU B CA 1
ATOM 3072 C C . LEU B 1 143 ? 7.976 32.593 6.749 1.00 41.45 143 LEU B C 1
ATOM 3073 O O . LEU B 1 143 ? 8.590 33.437 6.128 1.00 39.29 143 LEU B O 1
ATOM 3078 N N . GLU B 1 144 ? 7.226 31.699 6.113 1.00 49.60 144 GLU B N 1
ATOM 3079 C CA . GLU B 1 144 ? 7.398 31.578 4.642 1.00 53.13 144 GLU B CA 1
ATOM 3080 C C . GLU B 1 144 ? 7.059 32.844 3.866 1.00 54.64 144 GLU B C 1
ATOM 3081 O O . GLU B 1 144 ? 7.830 33.277 2.994 1.00 58.73 144 GLU B O 1
ATOM 3087 N N . ASP B 1 145 ? 5.944 33.466 4.223 1.00 56.76 145 ASP B N 1
ATOM 3088 C CA . ASP B 1 145 ? 5.480 34.650 3.511 1.00 51.98 145 ASP B CA 1
ATOM 3089 C C . ASP B 1 145 ? 6.379 35.858 3.735 1.00 52.40 145 ASP B C 1
ATOM 3090 O O . ASP B 1 145 ? 6.470 36.729 2.861 1.00 56.08 145 ASP B O 1
ATOM 3095 N N . PHE B 1 146 ? 7.076 35.900 4.868 1.00 47.85 146 PHE B N 1
ATOM 3096 C CA . PHE B 1 146 ? 8.100 36.910 5.071 1.00 47.97 146 PHE B CA 1
ATOM 3097 C C . PHE B 1 146 ? 9.318 36.617 4.182 1.00 51.57 146 PHE B C 1
ATOM 3098 O O . PHE B 1 146 ? 9.870 37.509 3.566 1.00 54.96 146 PHE B O 1
ATOM 3106 N N . ILE B 1 147 ? 9.730 35.356 4.075 1.00 53.82 147 ILE B N 1
ATOM 3107 C CA . ILE B 1 147 ? 10.937 35.045 3.296 1.00 47.35 147 ILE B CA 1
ATOM 3108 C C . ILE B 1 147 ? 10.642 35.284 1.793 1.00 45.45 147 ILE B C 1
ATOM 3109 O O . ILE B 1 147 ? 11.508 35.789 1.050 1.00 41.37 147 ILE B O 1
ATOM 3114 N N . LYS B 1 148 ? 9.431 34.911 1.363 1.00 44.86 148 LYS B N 1
ATOM 3115 C CA . LYS B 1 148 ? 8.955 35.176 -0.028 1.00 55.69 148 LYS B CA 1
ATOM 3116 C C . LYS B 1 148 ? 9.279 36.615 -0.470 1.00 56.69 148 LYS B C 1
ATOM 3117 O O . LYS B 1 148 ? 9.738 36.865 -1.582 1.00 47.14 148 LYS B O 1
ATOM 3123 N N . GLN B 1 149 ? 9.035 37.562 0.423 1.00 55.31 149 GLN B N 1
ATOM 3124 C CA . GLN B 1 149 ? 9.275 38.956 0.091 1.00 65.01 149 GLN B CA 1
ATOM 3125 C C . GLN B 1 149 ? 10.693 39.250 -0.376 1.00 68.12 149 GLN B C 1
ATOM 3126 O O . GLN B 1 149 ? 10.901 40.171 -1.189 1.00 59.43 149 GLN B O 1
ATOM 3132 N N . PHE B 1 150 ? 11.684 38.517 0.140 1.00 63.01 150 PHE B N 1
ATOM 3133 C CA . PHE B 1 150 ? 13.052 38.892 -0.202 1.00 59.24 150 PHE B CA 1
ATOM 3134 C C . PHE B 1 150 ? 13.307 38.661 -1.687 1.00 49.40 150 PHE B C 1
ATOM 3135 O O . PHE B 1 150 ? 14.171 39.281 -2.298 1.00 44.92 150 PHE B O 1
ATOM 3143 N N . SER B 1 151 ? 12.554 37.737 -2.244 1.00 52.54 151 SER B N 1
ATOM 3144 C CA . SER B 1 151 ? 12.898 37.154 -3.519 1.00 60.82 151 SER B CA 1
ATOM 3145 C C . SER B 1 151 ? 12.949 38.223 -4.565 1.00 66.28 151 SER B C 1
ATOM 3146 O O . SER B 1 151 ? 13.983 38.452 -5.196 1.00 71.99 151 SER B O 1
ATOM 3149 N N . ASN B 1 152 ? 11.834 38.918 -4.701 1.00 68.94 152 ASN B N 1
ATOM 3150 C CA . ASN B 1 152 ? 11.725 39.922 -5.736 1.00 88.63 152 ASN B CA 1
ATOM 3151 C C . ASN B 1 152 ? 12.550 41.181 -5.453 1.00 85.20 152 ASN B C 1
ATOM 3152 O O . ASN B 1 152 ? 13.271 41.657 -6.335 1.00 78.63 152 ASN B O 1
ATOM 3157 N N . SER B 1 153 ? 12.496 41.666 -4.212 1.00 76.94 153 SER B N 1
ATOM 3158 C CA . SER B 1 153 ? 12.907 43.026 -3.925 1.00 71.88 153 SER B CA 1
ATOM 3159 C C . SER B 1 153 ? 14.357 43.170 -3.477 1.00 74.44 153 SER B C 1
ATOM 3160 O O . SER B 1 153 ? 15.130 42.208 -3.472 1.00 66.18 153 SER B O 1
ATOM 3163 N N . GLN B 1 154 ? 14.708 44.408 -3.133 1.00 71.56 154 GLN B N 1
ATOM 3164 C CA . GLN B 1 154 ? 16.008 44.750 -2.567 1.00 72.46 154 GLN B CA 1
ATOM 3165 C C . GLN B 1 154 ? 15.921 45.037 -1.081 1.00 70.89 154 GLN B C 1
ATOM 3166 O O . GLN B 1 154 ? 16.906 45.463 -0.483 1.00 78.82 154 GLN B O 1
ATOM 3172 N N . LYS B 1 155 ? 14.765 44.826 -0.462 1.00 68.88 155 LYS B N 1
ATOM 3173 C CA . LYS B 1 155 ? 14.702 45.014 0.979 1.00 73.50 155 LYS B CA 1
ATOM 3174 C C . LYS B 1 155 ? 15.473 43.900 1.699 1.00 69.11 155 LYS B C 1
ATOM 3175 O O . LYS B 1 155 ? 15.811 42.871 1.119 1.00 69.36 155 LYS B O 1
ATOM 3181 N N . ASN B 1 156 ? 15.812 44.145 2.948 1.00 62.94 156 ASN B N 1
ATOM 3182 C CA . ASN B 1 156 ? 16.710 43.267 3.649 1.00 67.75 156 ASN B CA 1
ATOM 3183 C C . ASN B 1 156 ? 16.375 43.101 5.111 1.00 65.44 156 ASN B C 1
ATOM 3184 O O . ASN B 1 156 ? 17.149 42.492 5.859 1.00 57.03 156 ASN B O 1
ATOM 3189 N N . GLU B 1 157 ? 15.219 43.627 5.501 1.00 64.98 157 GLU B N 1
ATOM 3190 C CA . GLU B 1 157 ? 14.746 43.545 6.854 1.00 66.00 157 GLU B CA 1
ATOM 3191 C C . GLU B 1 157 ? 13.234 43.482 6.725 1.00 66.70 157 GLU B C 1
ATOM 3192 O O . GLU B 1 157 ? 12.687 44.022 5.777 1.00 78.01 157 GLU B O 1
ATOM 3198 N N . ILE B 1 158 ? 12.569 42.763 7.621 1.00 66.16 158 ILE B N 1
ATOM 3199 C CA . ILE B 1 158 ? 11.112 42.616 7.600 1.00 68.75 158 ILE B CA 1
ATOM 3200 C C . ILE B 1 158 ? 10.651 42.393 9.019 1.00 70.77 158 ILE B C 1
ATOM 3201 O O . ILE B 1 158 ? 11.317 41.683 9.780 1.00 64.84 158 ILE B O 1
ATOM 3206 N N . ASN B 1 159 ? 9.491 42.941 9.363 1.00 66.14 159 ASN B N 1
ATOM 3207 C CA . ASN B 1 159 ? 8.965 42.769 10.704 1.00 68.79 159 ASN B CA 1
ATOM 3208 C C . ASN B 1 159 ? 8.195 41.464 10.824 1.00 64.49 159 ASN B C 1
ATOM 3209 O O . ASN B 1 159 ? 7.094 41.341 10.312 1.00 71.89 159 ASN B O 1
ATOM 3214 N N . ALA B 1 160 ? 8.776 40.492 11.523 1.00 55.00 160 ALA B N 1
ATOM 3215 C CA . ALA B 1 160 ? 8.231 39.147 11.529 1.00 51.38 160 ALA B CA 1
ATOM 3216 C C . ALA B 1 160 ? 7.245 38.935 12.631 1.00 49.72 160 ALA B C 1
ATOM 3217 O O . ALA B 1 160 ? 6.723 37.844 12.785 1.00 51.39 160 ALA B O 1
ATOM 3219 N N . GLY B 1 161 ? 6.934 39.978 13.381 1.00 58.13 161 GLY B N 1
ATOM 3220 C CA . GLY B 1 161 ? 5.990 39.823 14.477 1.00 58.94 161 GLY B CA 1
ATOM 3221 C C . GLY B 1 161 ? 6.662 38.954 15.506 1.00 57.43 161 GLY B C 1
ATOM 3222 O O . GLY B 1 161 ? 7.898 39.018 15.669 1.00 57.61 161 GLY B O 1
ATOM 3223 N N . VAL B 1 162 ? 5.871 38.130 16.190 1.00 58.31 162 VAL B N 1
ATOM 3224 C CA . VAL B 1 162 ? 6.420 37.316 17.262 1.00 62.72 162 VAL B CA 1
ATOM 3225 C C . VAL B 1 162 ? 6.815 35.929 16.731 1.00 61.52 162 VAL B C 1
ATOM 3226 O O . VAL B 1 162 ? 5.990 35.181 16.217 1.00 58.84 162 VAL B O 1
ATOM 3230 N N . VAL B 1 163 ? 8.110 35.643 16.851 1.00 59.70 163 VAL B N 1
ATOM 3231 C CA . VAL B 1 163 ? 8.705 34.373 16.477 1.00 55.78 163 VAL B CA 1
ATOM 3232 C C . VAL B 1 163 ? 9.003 33.532 17.717 1.00 53.50 163 VAL B C 1
ATOM 3233 O O . VAL B 1 163 ? 9.557 33.999 18.682 1.00 52.17 163 VAL B O 1
ATOM 3237 N N . ASP B 1 164 ? 8.649 32.266 17.634 1.00 51.92 164 ASP B N 1
ATOM 3238 C CA . ASP B 1 164 ? 8.667 31.362 18.731 1.00 50.75 164 ASP B CA 1
ATOM 3239 C C . ASP B 1 164 ? 9.820 30.287 18.587 1.00 51.10 164 ASP B C 1
ATOM 3240 O O . ASP B 1 164 ? 9.638 29.250 17.959 1.00 49.32 164 ASP B O 1
ATOM 3245 N N . PRO B 1 165 ? 10.959 30.499 19.247 1.00 54.04 165 PRO B N 1
ATOM 3246 C CA . PRO B 1 165 ? 12.066 29.539 19.195 1.00 53.10 165 PRO B CA 1
ATOM 3247 C C . PRO B 1 165 ? 11.689 28.108 19.589 1.00 53.57 165 PRO B C 1
ATOM 3248 O O . PRO B 1 165 ? 12.391 27.167 19.247 1.00 54.34 165 PRO B O 1
ATOM 3252 N N . ASN B 1 166 ? 10.598 27.944 20.315 1.00 49.57 166 ASN B N 1
ATOM 3253 C CA . ASN B 1 166 ? 10.155 26.628 20.737 1.00 46.67 166 ASN B CA 1
ATOM 3254 C C . ASN B 1 166 ? 9.454 25.797 19.672 1.00 42.52 166 ASN B C 1
ATOM 3255 O O . ASN B 1 166 ? 9.155 24.641 19.935 1.00 47.92 166 ASN B O 1
ATOM 3260 N N . GLN B 1 167 ? 9.192 26.353 18.488 1.00 41.07 167 GLN B N 1
ATOM 3261 C CA . GLN B 1 167 ? 8.843 25.525 17.318 1.00 49.11 167 GLN B CA 1
ATOM 3262 C C . GLN B 1 167 ? 10.092 24.869 16.604 1.00 48.73 167 GLN B C 1
ATOM 3263 O O . GLN B 1 167 ? 9.954 24.148 15.620 1.00 55.81 167 GLN B O 1
ATOM 3269 N N . LEU B 1 168 ? 11.286 25.169 17.084 1.00 45.06 168 LEU B N 1
ATOM 3270 C CA . LEU B 1 168 ? 12.519 24.660 16.500 1.00 46.01 168 LEU B CA 1
ATOM 3271 C C . LEU B 1 168 ? 12.601 23.159 16.784 1.00 39.92 168 LEU B C 1
ATOM 3272 O O . LEU B 1 168 ? 12.207 22.720 17.858 1.00 36.96 168 LEU B O 1
ATOM 3277 N N . GLN B 1 169 ? 13.101 22.376 15.828 1.00 41.37 169 GLN B N 1
ATOM 3278 C CA . GLN B 1 169 ? 13.196 20.933 16.004 1.00 40.32 169 GLN B CA 1
ATOM 3279 C C . GLN B 1 169 ? 14.513 20.601 16.708 1.00 42.23 169 GLN B C 1
ATOM 3280 O O . GLN B 1 169 ? 15.527 20.394 16.049 1.00 38.52 169 GLN B O 1
ATOM 3286 N N . ILE B 1 170 ? 14.460 20.512 18.041 1.00 39.48 170 ILE B N 1
ATOM 3287 C CA . ILE B 1 170 ? 15.609 20.293 18.879 1.00 39.66 170 ILE B CA 1
ATOM 3288 C C . ILE B 1 170 ? 15.291 19.276 19.944 1.00 44.16 170 ILE B C 1
ATOM 3289 O O . ILE B 1 170 ? 14.420 19.464 20.807 1.00 43.48 170 ILE B O 1
ATOM 3294 N N . ASP B 1 171 ? 16.049 18.206 19.913 1.00 41.59 171 ASP B N 1
ATOM 3295 C CA . ASP B 1 171 ? 15.973 17.197 20.902 1.00 40.93 171 ASP B CA 1
ATOM 3296 C C . ASP B 1 171 ? 17.263 17.283 21.729 1.00 41.41 171 ASP B C 1
ATOM 3297 O O . ASP B 1 171 ? 18.347 16.984 21.246 1.00 43.10 171 ASP B O 1
ATOM 3302 N N . ASP B 1 172 ? 17.132 17.645 22.993 1.00 39.18 172 ASP B N 1
ATOM 3303 C CA . ASP B 1 172 ? 18.294 17.922 23.852 1.00 41.54 172 ASP B CA 1
ATOM 3304 C C . ASP B 1 172 ? 19.070 16.693 24.310 1.00 38.76 172 ASP B C 1
ATOM 3305 O O . ASP B 1 172 ? 20.072 16.823 25.051 1.00 40.94 172 ASP B O 1
ATOM 3310 N N . SER B 1 173 ? 18.661 15.510 23.882 1.00 33.52 173 SER B N 1
ATOM 3311 C CA . SER B 1 173 ? 19.234 14.344 24.481 1.00 35.26 173 SER B CA 1
ATOM 3312 C C . SER B 1 173 ? 20.584 13.897 23.876 1.00 37.56 173 SER B C 1
ATOM 3313 O O . SER B 1 173 ? 21.251 13.011 24.461 1.00 34.85 173 SER B O 1
ATOM 3316 N N . ALA B 1 174 ? 20.980 14.487 22.736 1.00 33.36 174 ALA B N 1
ATOM 3317 C CA . ALA B 1 174 ? 22.174 14.022 21.992 1.00 32.97 174 ALA B CA 1
ATOM 3318 C C . ALA B 1 174 ? 22.808 15.094 21.136 1.00 34.08 174 ALA B C 1
ATOM 3319 O O . ALA B 1 174 ? 22.111 15.726 20.300 1.00 31.68 174 ALA B O 1
ATOM 3321 N N . TYR B 1 175 ? 24.127 15.275 21.304 1.00 30.34 175 TYR B N 1
ATOM 3322 C CA . TYR B 1 175 ? 24.824 16.275 20.529 1.00 26.60 175 TYR B CA 1
ATOM 3323 C C . TYR B 1 175 ? 26.308 16.132 20.581 1.00 29.93 175 TYR B C 1
ATOM 3324 O O . TYR B 1 175 ? 26.902 15.508 21.494 1.00 30.43 175 TYR B O 1
ATOM 3333 N N . TYR B 1 176 ? 26.901 16.745 19.580 1.00 28.01 176 TYR B N 1
ATOM 3334 C CA . TYR B 1 176 ? 28.320 16.905 19.455 1.00 28.50 176 TYR B CA 1
ATOM 3335 C C . TYR B 1 176 ? 28.700 18.277 20.114 1.00 30.37 176 TYR B C 1
ATOM 3336 O O . TYR B 1 176 ? 27.945 19.249 20.000 1.00 26.15 176 TYR B O 1
ATOM 3345 N N . ARG B 1 177 ? 29.838 18.330 20.815 1.00 30.31 177 ARG B N 1
ATOM 3346 C CA . ARG B 1 177 ? 30.347 19.595 21.403 1.00 29.75 177 ARG B CA 1
ATOM 3347 C C . ARG B 1 177 ? 31.781 19.760 20.982 1.00 31.30 177 ARG B C 1
ATOM 3348 O O . ARG B 1 177 ? 32.596 18.885 21.214 1.00 28.70 177 ARG B O 1
ATOM 3356 N N . TYR B 1 178 ? 32.086 20.866 20.313 1.00 31.76 178 TYR B N 1
ATOM 3357 C CA . TYR B 1 178 ? 33.451 21.232 20.018 1.00 29.80 178 TYR B CA 1
ATOM 3358 C C . TYR B 1 178 ? 33.640 22.775 20.037 1.00 31.42 178 TYR B C 1
ATOM 3359 O O . TYR B 1 178 ? 32.661 23.547 20.126 1.00 29.75 178 TYR B O 1
ATOM 3368 N N . MET B 1 179 ? 34.883 23.209 20.004 1.00 32.81 179 MET B N 1
ATOM 3369 C CA . MET B 1 179 ? 35.215 24.662 20.013 1.00 33.86 179 MET B CA 1
ATOM 3370 C C . MET B 1 179 ? 35.652 24.999 18.622 1.00 34.17 179 MET B C 1
ATOM 3371 O O . MET B 1 179 ? 36.493 24.310 18.104 1.00 34.08 179 MET B O 1
ATOM 3376 N N . GLY B 1 180 ? 35.068 26.067 18.044 1.00 36.99 180 GLY B N 1
ATOM 3377 C CA . GLY B 1 180 ? 35.324 26.413 16.654 1.00 38.14 180 GLY B CA 1
ATOM 3378 C C . GLY B 1 180 ? 35.122 27.897 16.396 1.00 45.12 180 GLY B C 1
ATOM 3379 O O . GLY B 1 180 ? 35.438 28.766 17.271 1.00 37.52 180 GLY B O 1
ATOM 3380 N N . SER B 1 181 ? 34.615 28.202 15.201 1.00 38.18 181 SER B N 1
ATOM 3381 C CA . SER B 1 181 ? 34.479 29.621 14.758 1.00 36.46 181 SER B CA 1
ATOM 3382 C C . SER B 1 181 ? 33.156 29.951 14.158 1.00 36.21 181 SER B C 1
ATOM 3383 O O . SER B 1 181 ? 32.323 29.055 14.010 1.00 35.55 181 SER B O 1
ATOM 3386 N N . PHE B 1 182 ? 32.939 31.233 13.822 1.00 37.27 182 PHE B N 1
ATOM 3387 C CA . PHE B 1 182 ? 31.836 31.620 12.914 1.00 41.28 182 PHE B CA 1
ATOM 3388 C C . PHE B 1 182 ? 32.150 31.086 11.549 1.00 33.61 182 PHE B C 1
ATOM 3389 O O . PHE B 1 182 ? 33.289 31.041 11.180 1.00 31.48 182 PHE B O 1
ATOM 3397 N N . THR B 1 183 ? 31.140 30.746 10.760 1.00 37.14 183 THR B N 1
ATOM 3398 C CA . THR B 1 183 ? 31.391 30.125 9.413 1.00 38.33 183 THR B CA 1
ATOM 3399 C C . THR B 1 183 ? 31.477 31.141 8.257 1.00 39.65 183 THR B C 1
ATOM 3400 O O . THR B 1 183 ? 31.671 30.774 7.109 1.00 41.87 183 THR B O 1
ATOM 3404 N N . ALA B 1 184 ? 31.315 32.418 8.584 1.00 42.83 184 ALA B N 1
ATOM 3405 C CA . ALA B 1 184 ? 31.428 33.531 7.611 1.00 42.69 184 ALA B CA 1
ATOM 3406 C C . ALA B 1 184 ? 32.393 34.578 8.184 1.00 44.17 184 ALA B C 1
ATOM 3407 O O . ALA B 1 184 ? 32.552 34.676 9.422 1.00 41.33 184 ALA B O 1
ATOM 3409 N N . PRO B 1 185 ? 33.076 35.338 7.310 1.00 47.25 185 PRO B N 1
ATOM 3410 C CA . PRO B 1 185 ? 33.940 36.416 7.850 1.00 43.53 185 PRO B CA 1
ATOM 3411 C C . PRO B 1 185 ? 33.213 37.195 8.920 1.00 41.56 185 PRO B C 1
ATOM 3412 O O . PRO B 1 185 ? 32.023 37.460 8.776 1.00 40.23 185 PRO B O 1
ATOM 3416 N N . PRO B 1 186 ? 33.925 37.612 9.960 1.00 44.20 186 PRO B N 1
ATOM 3417 C CA . PRO B 1 186 ? 35.386 37.512 10.007 1.00 42.20 186 PRO B CA 1
ATOM 3418 C C . PRO B 1 186 ? 35.900 36.164 10.584 1.00 44.57 186 PRO B C 1
ATOM 3419 O O . PRO B 1 186 ? 37.112 36.000 10.790 1.00 40.30 186 PRO B O 1
ATOM 3423 N N . CYS B 1 187 ? 34.991 35.214 10.862 1.00 42.57 187 CYS B N 1
ATOM 3424 C CA . CYS B 1 187 ? 35.404 33.823 11.198 1.00 44.82 187 CYS B CA 1
ATOM 3425 C C . CYS B 1 187 ? 36.051 33.773 12.605 1.00 40.74 187 CYS B C 1
ATOM 3426 O O . CYS B 1 187 ? 37.023 33.052 12.837 1.00 44.48 187 CYS B O 1
ATOM 3429 N N . THR B 1 188 ? 35.536 34.574 13.523 1.00 43.83 188 THR B N 1
ATOM 3430 C CA . THR B 1 188 ? 36.187 34.741 14.822 1.00 44.31 188 THR B CA 1
ATOM 3431 C C . THR B 1 188 ? 36.061 33.423 15.611 1.00 44.55 188 THR B C 1
ATOM 3432 O O . THR B 1 188 ? 34.992 32.786 15.582 1.00 45.79 188 THR B O 1
ATOM 3436 N N . GLU B 1 189 ? 37.146 33.018 16.270 1.00 41.84 189 GLU B N 1
ATOM 3437 C CA . GLU B 1 189 ? 37.225 31.732 16.977 1.00 40.70 189 GLU B CA 1
ATOM 3438 C C . GLU B 1 189 ? 36.734 31.860 18.395 1.00 40.84 189 GLU B C 1
ATOM 3439 O O . GLU B 1 189 ? 36.111 32.851 18.729 1.00 37.75 189 GLU B O 1
ATOM 3445 N N . GLY B 1 190 ? 36.954 30.839 19.219 1.00 34.96 190 GLY B N 1
ATOM 3446 C CA . GLY B 1 190 ? 36.442 30.880 20.578 1.00 33.89 190 GLY B CA 1
ATOM 3447 C C . GLY B 1 190 ? 34.965 30.574 20.701 1.00 34.42 190 GLY B C 1
ATOM 3448 O O . GLY B 1 190 ? 34.397 30.776 21.765 1.00 32.77 190 GLY B O 1
ATOM 3449 N N . ILE B 1 191 ? 34.326 30.083 19.630 1.00 33.70 191 ILE B N 1
ATOM 3450 C CA . ILE B 1 191 ? 32.887 29.832 19.630 1.00 34.51 191 ILE B CA 1
ATOM 3451 C C . ILE B 1 191 ? 32.637 28.401 20.104 1.00 34.22 191 ILE B C 1
ATOM 3452 O O . ILE B 1 191 ? 33.301 27.474 19.680 1.00 36.94 191 ILE B O 1
ATOM 3457 N N . SER B 1 192 ? 31.679 28.240 21.009 1.00 33.71 192 SER B N 1
ATOM 3458 C CA . SER B 1 192 ? 31.339 26.917 21.449 1.00 35.58 192 SER B CA 1
ATOM 3459 C C . SER B 1 192 ? 30.305 26.454 20.442 1.00 35.68 192 SER B C 1
ATOM 3460 O O . SER B 1 192 ? 29.345 27.157 20.194 1.00 32.16 192 SER B O 1
ATOM 3463 N N . TRP B 1 193 ? 30.517 25.274 19.878 1.00 32.82 193 TRP B N 1
ATOM 3464 C CA . TRP B 1 193 ? 29.539 24.640 18.968 1.00 30.89 193 TRP B CA 1
ATOM 3465 C C . TRP B 1 193 ? 28.911 23.373 19.599 1.00 29.72 193 TRP B C 1
ATOM 3466 O O . TRP B 1 193 ? 29.596 22.518 20.108 1.00 31.16 193 TRP B O 1
ATOM 3477 N N . THR B 1 194 ? 27.596 23.282 19.500 1.00 30.68 194 THR B N 1
ATOM 3478 C CA . THR B 1 194 ? 26.787 22.145 19.844 1.00 28.57 194 THR B CA 1
ATOM 3479 C C . THR B 1 194 ? 26.029 21.854 18.546 1.00 32.56 194 THR B C 1
ATOM 3480 O O . THR B 1 194 ? 25.307 22.745 18.088 1.00 30.59 194 THR B O 1
ATOM 3484 N N . VAL B 1 195 ? 26.249 20.681 17.919 1.00 26.99 195 VAL B N 1
ATOM 3485 C CA . VAL B 1 195 ? 25.462 20.179 16.778 1.00 27.64 195 VAL B CA 1
ATOM 3486 C C . VAL B 1 195 ? 24.589 19.002 17.192 1.00 25.83 195 VAL B C 1
ATOM 3487 O O . VAL B 1 195 ? 25.098 17.952 17.656 1.00 24.27 195 VAL B O 1
ATOM 3491 N N . MET B 1 196 ? 23.284 19.136 17.018 1.00 25.24 196 MET B N 1
ATOM 3492 C CA . MET B 1 196 ? 22.382 18.169 17.569 1.00 29.06 196 MET B CA 1
ATOM 3493 C C . MET B 1 196 ? 22.498 16.921 16.692 1.00 27.54 196 MET B C 1
ATOM 3494 O O . MET B 1 196 ? 22.690 17.017 15.473 1.00 27.39 196 MET B O 1
ATOM 3499 N N . ARG B 1 197 ? 22.375 15.768 17.311 1.00 26.74 197 ARG B N 1
ATOM 3500 C CA . ARG B 1 197 ? 22.415 14.525 16.586 1.00 28.59 197 ARG B CA 1
ATOM 3501 C C . ARG B 1 197 ? 21.127 14.213 15.751 1.00 29.72 197 ARG B C 1
ATOM 3502 O O . ARG B 1 197 ? 21.202 13.766 14.596 1.00 29.30 197 ARG B O 1
ATOM 3510 N N . LYS B 1 198 ? 19.980 14.385 16.362 1.00 31.73 198 LYS B N 1
ATOM 3511 C CA . LYS B 1 198 ? 18.708 14.072 15.734 1.00 34.36 198 LYS B CA 1
ATOM 3512 C C . LYS B 1 198 ? 18.525 14.992 14.541 1.00 33.58 198 LYS B C 1
ATOM 3513 O O . LYS B 1 198 ? 18.569 16.219 14.688 1.00 30.36 198 LYS B O 1
ATOM 3519 N N . VAL B 1 199 ? 18.313 14.423 13.374 1.00 30.21 199 VAL B N 1
ATOM 3520 C CA . VAL B 1 199 ? 18.156 15.207 12.179 1.00 29.62 199 VAL B CA 1
ATOM 3521 C C . VAL B 1 199 ? 16.714 15.647 12.012 1.00 31.69 199 VAL B C 1
ATOM 3522 O O . VAL B 1 199 ? 15.810 14.843 12.035 1.00 25.73 199 VAL B O 1
ATOM 3526 N N . ALA B 1 200 ? 16.510 16.937 11.743 1.00 33.40 200 ALA B N 1
ATOM 3527 C CA . ALA B 1 200 ? 15.167 17.463 11.559 1.00 31.18 200 ALA B CA 1
ATOM 3528 C C . ALA B 1 200 ? 14.724 17.328 10.107 1.00 33.83 200 ALA B C 1
ATOM 3529 O O . ALA B 1 200 ? 15.503 16.895 9.264 1.00 29.23 200 ALA B O 1
ATOM 3531 N N . THR B 1 201 ? 13.457 17.676 9.826 1.00 32.99 201 THR B N 1
ATOM 3532 C CA . THR B 1 201 ? 12.979 17.712 8.452 1.00 34.57 201 THR B CA 1
ATOM 3533 C C . THR B 1 201 ? 12.572 19.130 8.029 1.00 33.59 201 THR B C 1
ATOM 3534 O O . THR B 1 201 ? 12.080 19.953 8.841 1.00 34.52 201 THR B O 1
ATOM 3538 N N . VAL B 1 202 ? 12.812 19.404 6.752 1.00 34.13 202 VAL B N 1
ATOM 3539 C CA . VAL B 1 202 ? 12.476 20.664 6.099 1.00 35.85 202 VAL B CA 1
ATOM 3540 C C . VAL B 1 202 ? 11.911 20.326 4.723 1.00 38.47 202 VAL B C 1
ATOM 3541 O O . VAL B 1 202 ? 12.313 19.319 4.187 1.00 37.01 202 VAL B O 1
ATOM 3545 N N . SER B 1 203 ? 10.959 21.096 4.169 1.00 35.78 203 SER B N 1
ATOM 3546 C CA . SER B 1 203 ? 10.409 20.729 2.844 1.00 36.95 203 SER B CA 1
ATOM 3547 C C . SER B 1 203 ? 11.286 21.324 1.749 1.00 33.39 203 SER B C 1
ATOM 3548 O O . SER B 1 203 ? 11.989 22.277 1.978 1.00 35.39 203 SER B O 1
ATOM 3551 N N . PRO B 1 204 ? 11.281 20.742 0.534 1.00 34.12 204 PRO B N 1
ATOM 3552 C CA . PRO B 1 204 ? 12.012 21.374 -0.548 1.00 30.09 204 PRO B CA 1
ATOM 3553 C C . PRO B 1 204 ? 11.602 22.818 -0.828 1.00 29.52 204 PRO B C 1
ATOM 3554 O O . PRO B 1 204 ? 12.463 23.651 -1.158 1.00 28.29 204 PRO B O 1
ATOM 3558 N N . ARG B 1 205 ? 10.317 23.113 -0.734 1.00 32.60 205 ARG B N 1
ATOM 3559 C CA . ARG B 1 205 ? 9.806 24.511 -0.930 1.00 34.43 205 ARG B CA 1
ATOM 3560 C C . ARG B 1 205 ? 10.428 25.504 0.045 1.00 34.22 205 ARG B C 1
ATOM 3561 O O . ARG B 1 205 ? 10.810 26.637 -0.329 1.00 36.63 205 ARG B O 1
ATOM 3569 N N . GLN B 1 206 ? 10.607 25.100 1.284 1.00 33.94 206 GLN B N 1
ATOM 3570 C CA . GLN B 1 206 ? 11.173 26.035 2.265 1.00 38.34 206 GLN B CA 1
ATOM 3571 C C . GLN B 1 206 ? 12.615 26.346 1.942 1.00 39.91 206 GLN B C 1
ATOM 3572 O O . GLN B 1 206 ? 13.059 27.493 2.112 1.00 39.10 206 GLN B O 1
ATOM 3578 N N . VAL B 1 207 ? 13.362 25.328 1.508 1.00 35.18 207 VAL B N 1
ATOM 3579 C CA . VAL B 1 207 ? 14.757 25.555 1.203 1.00 35.00 207 VAL B CA 1
ATOM 3580 C C . VAL B 1 207 ? 14.833 26.420 -0.037 1.00 31.02 207 VAL B C 1
ATOM 3581 O O . VAL B 1 207 ? 15.669 27.296 -0.141 1.00 33.87 207 VAL B O 1
ATOM 3585 N N . LEU B 1 208 ? 13.945 26.180 -0.965 1.00 34.41 208 LEU B N 1
ATOM 3586 C CA . LEU B 1 208 ? 13.918 26.947 -2.185 1.00 37.26 208 LEU B CA 1
ATOM 3587 C C . LEU B 1 208 ? 13.627 28.434 -1.877 1.00 36.77 208 LEU B C 1
ATOM 3588 O O . LEU B 1 208 ? 14.336 29.343 -2.353 1.00 36.63 208 LEU B O 1
ATOM 3593 N N . LEU B 1 209 ? 12.623 28.688 -1.045 1.00 35.55 209 LEU B N 1
ATOM 3594 C CA . LEU B 1 209 ? 12.314 30.069 -0.605 1.00 41.78 209 LEU B CA 1
ATOM 3595 C C . LEU B 1 209 ? 13.546 30.787 -0.046 1.00 39.85 209 LEU B C 1
ATOM 3596 O O . LEU B 1 209 ? 13.902 31.881 -0.475 1.00 38.30 209 LEU B O 1
ATOM 3601 N N . LEU B 1 210 ? 14.247 30.104 0.857 1.00 43.23 210 LEU B N 1
ATOM 3602 C CA . LEU B 1 210 ? 15.524 30.601 1.360 1.00 39.81 210 LEU B CA 1
ATOM 3603 C C . LEU B 1 210 ? 16.526 30.849 0.261 1.00 36.27 210 LEU B C 1
ATOM 3604 O O . LEU B 1 210 ? 17.127 31.928 0.220 1.00 37.56 210 LEU B O 1
ATOM 3609 N N . LYS B 1 211 ? 16.739 29.895 -0.648 1.00 33.41 211 LYS B N 1
ATOM 3610 C CA . LYS B 1 211 ? 17.828 30.063 -1.643 1.00 32.54 211 LYS B CA 1
ATOM 3611 C C . LYS B 1 211 ? 17.577 31.189 -2.653 1.00 36.07 211 LYS B C 1
ATOM 3612 O O . LYS B 1 211 ? 18.524 31.654 -3.291 1.00 39.52 211 LYS B O 1
ATOM 3618 N N . GLN B 1 212 ? 16.323 31.527 -2.884 1.00 38.57 212 GLN B N 1
ATOM 3619 C CA . GLN B 1 212 ? 15.976 32.554 -3.880 1.00 46.31 212 GLN B CA 1
ATOM 3620 C C . GLN B 1 212 ? 15.981 33.985 -3.271 1.00 50.32 212 GLN B C 1
ATOM 3621 O O . GLN B 1 212 ? 16.037 34.977 -3.986 1.00 48.27 212 GLN B O 1
ATOM 3627 N N . ALA B 1 213 ? 15.955 34.055 -1.941 1.00 44.47 213 ALA B N 1
ATOM 3628 C CA . ALA B 1 213 ? 16.163 35.287 -1.207 1.00 44.35 213 ALA B CA 1
ATOM 3629 C C . ALA B 1 213 ? 17.534 35.902 -1.408 1.00 50.79 213 ALA B C 1
ATOM 3630 O O . ALA B 1 213 ? 17.679 37.116 -1.397 1.00 59.08 213 ALA B O 1
ATOM 3632 N N . VAL B 1 214 ? 18.543 35.081 -1.624 1.00 47.58 214 VAL B N 1
ATOM 3633 C CA . VAL B 1 214 ? 19.888 35.499 -1.413 1.00 42.14 214 VAL B CA 1
ATOM 3634 C C . VAL B 1 214 ? 20.566 35.867 -2.736 1.00 44.18 214 VAL B C 1
ATOM 3635 O O . VAL B 1 214 ? 20.004 35.624 -3.789 1.00 42.12 214 VAL B O 1
ATOM 3639 N N . ASN B 1 215 ? 21.757 36.469 -2.691 1.00 42.93 215 ASN B N 1
ATOM 3640 C CA . ASN B 1 215 ? 22.557 36.731 -3.900 1.00 45.41 215 ASN B CA 1
ATOM 3641 C C . ASN B 1 215 ? 23.035 35.462 -4.576 1.00 47.53 215 ASN B C 1
ATOM 3642 O O . ASN B 1 215 ? 23.159 34.403 -3.939 1.00 44.09 215 ASN B O 1
ATOM 3647 N N . GLU B 1 216 ? 23.410 35.626 -5.843 1.00 44.23 216 GLU B N 1
ATOM 3648 C CA . GLU B 1 216 ? 23.680 34.528 -6.729 1.00 43.64 216 GLU B CA 1
ATOM 3649 C C . GLU B 1 216 ? 24.842 33.729 -6.209 1.00 41.94 216 GLU B C 1
ATOM 3650 O O . GLU B 1 216 ? 24.921 32.514 -6.376 1.00 40.51 216 GLU B O 1
ATOM 3656 N N . ASN B 1 217 ? 25.785 34.414 -5.624 1.00 41.75 217 ASN B N 1
ATOM 3657 C CA . ASN B 1 217 ? 26.982 33.759 -5.200 1.00 42.12 217 ASN B CA 1
ATOM 3658 C C . ASN B 1 217 ? 26.819 33.075 -3.830 1.00 39.70 217 ASN B C 1
ATOM 3659 O O . ASN B 1 217 ? 27.780 32.588 -3.235 1.00 39.68 217 ASN B O 1
ATOM 3664 N N . ALA B 1 218 ? 25.611 33.121 -3.304 1.00 35.40 218 ALA B N 1
ATOM 3665 C CA . ALA B 1 218 ? 25.324 32.498 -2.038 1.00 38.72 218 ALA B CA 1
ATOM 3666 C C . ALA B 1 218 ? 24.153 31.498 -2.155 1.00 38.22 218 ALA B C 1
ATOM 3667 O O . ALA B 1 218 ? 23.664 31.048 -1.144 1.00 35.95 218 ALA B O 1
ATOM 3669 N N . ILE B 1 219 ? 23.715 31.157 -3.380 1.00 39.98 219 ILE B N 1
ATOM 3670 C CA . ILE B 1 219 ? 22.594 30.211 -3.608 1.00 35.66 219 ILE B CA 1
ATOM 3671 C C . ILE B 1 219 ? 22.891 28.912 -2.864 1.00 30.39 219 ILE B C 1
ATOM 3672 O O . ILE B 1 219 ? 22.042 28.399 -2.213 1.00 31.52 219 ILE B O 1
ATOM 3677 N N . ASN B 1 220 ? 24.118 28.425 -2.970 1.00 28.89 220 ASN B N 1
ATOM 3678 C CA . ASN B 1 220 ? 24.654 27.525 -1.983 1.00 30.12 220 ASN B CA 1
ATOM 3679 C C . ASN B 1 220 ? 25.557 28.284 -1.018 1.00 29.15 220 ASN B C 1
ATOM 3680 O O . ASN B 1 220 ? 26.640 28.701 -1.395 1.00 32.20 220 ASN B O 1
ATOM 3685 N N . ASN B 1 221 ? 25.137 28.407 0.248 1.00 30.44 221 ASN B N 1
ATOM 3686 C CA . ASN B 1 221 ? 25.895 29.205 1.224 1.00 30.62 221 ASN B CA 1
ATOM 3687 C C . ASN B 1 221 ? 26.536 28.430 2.346 1.00 31.92 221 ASN B C 1
ATOM 3688 O O . ASN B 1 221 ? 26.580 28.921 3.492 1.00 30.65 221 ASN B O 1
ATOM 3693 N N . ALA B 1 222 ? 27.124 27.278 1.993 1.00 31.58 222 ALA B N 1
ATOM 3694 C CA . ALA B 1 222 ? 27.834 26.456 2.953 1.00 32.50 222 ALA B CA 1
ATOM 3695 C C . ALA B 1 222 ? 29.338 26.693 2.833 1.00 32.39 222 ALA B C 1
ATOM 3696 O O . ALA B 1 222 ? 29.909 26.440 1.818 1.00 28.34 222 ALA B O 1
ATOM 3698 N N . ARG B 1 223 ? 30.011 27.077 3.909 1.00 29.45 223 ARG B N 1
ATOM 3699 C CA . ARG B 1 223 ? 31.445 27.039 3.854 1.00 32.68 223 ARG B CA 1
ATOM 3700 C C . ARG B 1 223 ? 31.975 25.564 3.797 1.00 35.24 223 ARG B C 1
ATOM 3701 O O . ARG B 1 223 ? 31.469 24.691 4.538 1.00 33.12 223 ARG B O 1
ATOM 3709 N N . PRO B 1 224 ? 32.993 25.289 2.956 1.00 33.00 224 PRO B N 1
ATOM 3710 C CA . PRO B 1 224 ? 33.597 23.983 2.913 1.00 30.09 224 PRO B CA 1
ATOM 3711 C C . PRO B 1 224 ? 34.203 23.560 4.279 1.00 34.71 224 PRO B C 1
ATOM 3712 O O . PRO B 1 224 ? 34.606 24.417 5.084 1.00 28.11 224 PRO B O 1
ATOM 3716 N N . LEU B 1 225 ? 34.303 22.243 4.470 1.00 29.78 225 LEU B N 1
ATOM 3717 C CA . LEU B 1 225 ? 34.797 21.662 5.708 1.00 33.69 225 LEU B CA 1
ATOM 3718 C C . LEU B 1 225 ? 36.231 22.114 6.042 1.00 33.53 225 LEU B C 1
ATOM 3719 O O . LEU B 1 225 ? 37.093 22.217 5.145 1.00 29.34 225 LEU B O 1
ATOM 3724 N N . GLN B 1 226 ? 36.463 22.395 7.313 1.00 32.75 226 GLN B N 1
ATOM 3725 C CA . GLN B 1 226 ? 37.791 22.852 7.766 1.00 37.59 226 GLN B CA 1
ATOM 3726 C C . GLN B 1 226 ? 38.502 21.730 8.542 1.00 36.55 226 GLN B C 1
ATOM 3727 O O . GLN B 1 226 ? 37.819 20.939 9.185 1.00 41.49 226 GLN B O 1
ATOM 3733 N N . PRO B 1 227 ? 39.858 21.682 8.529 1.00 38.21 227 PRO B N 1
ATOM 3734 C CA . PRO B 1 227 ? 40.586 20.684 9.360 1.00 34.87 227 PRO B CA 1
ATOM 3735 C C . PRO B 1 227 ? 40.327 20.850 10.881 1.00 36.41 227 PRO B C 1
ATOM 3736 O O . PRO B 1 227 ? 40.120 21.973 11.389 1.00 36.23 227 PRO B O 1
ATOM 3740 N N . THR B 1 228 ? 40.202 19.714 11.573 1.00 37.23 228 THR B N 1
ATOM 3741 C CA . THR B 1 228 ? 39.963 19.685 13.014 1.00 36.48 228 THR B CA 1
ATOM 3742 C C . THR B 1 228 ? 41.269 20.032 13.707 1.00 32.97 228 THR B C 1
ATOM 3743 O O . THR B 1 228 ? 41.225 20.636 14.748 1.00 33.49 228 THR B O 1
ATOM 3747 N N . ASN B 1 229 ? 42.422 19.720 13.124 1.00 33.17 229 ASN B N 1
ATOM 3748 C CA . ASN B 1 229 ? 43.746 20.181 13.664 1.00 31.04 229 ASN B CA 1
ATOM 3749 C C . ASN B 1 229 ? 43.980 19.646 15.077 1.00 34.26 229 ASN B C 1
ATOM 3750 O O . ASN B 1 229 ? 44.062 18.427 15.278 1.00 34.35 229 ASN B O 1
ATOM 3755 N N . PHE B 1 230 ? 44.073 20.537 16.069 1.00 34.29 230 PHE B N 1
ATOM 3756 C CA . PHE B 1 230 ? 44.403 20.145 17.438 1.00 38.72 230 PHE B CA 1
ATOM 3757 C C . PHE B 1 230 ? 43.180 19.858 18.290 1.00 43.26 230 PHE B C 1
ATOM 3758 O O . PHE B 1 230 ? 43.307 19.715 19.520 1.00 41.18 230 PHE B O 1
ATOM 3766 N N . ARG B 1 231 ? 41.990 19.824 17.678 1.00 42.58 231 ARG B N 1
ATOM 3767 C CA . ARG B 1 231 ? 40.788 19.777 18.499 1.00 40.57 231 ARG B CA 1
ATOM 3768 C C . ARG B 1 231 ? 40.234 18.361 18.689 1.00 33.80 231 ARG B C 1
ATOM 3769 O O . ARG B 1 231 ? 40.314 17.499 17.829 1.00 29.22 231 ARG B O 1
ATOM 3777 N N . SER B 1 232 ? 39.695 18.104 19.853 1.00 34.77 232 SER B N 1
ATOM 3778 C CA . SER B 1 232 ? 38.956 16.885 19.998 1.00 38.68 232 SER B CA 1
ATOM 3779 C C . SER B 1 232 ? 37.487 17.311 19.943 1.00 33.31 232 SER B C 1
ATOM 3780 O O . SER B 1 232 ? 37.161 18.485 20.177 1.00 31.74 232 SER B O 1
ATOM 3783 N N . VAL B 1 233 ? 36.636 16.383 19.516 1.00 28.96 233 VAL B N 1
ATOM 3784 C CA . VAL B 1 233 ? 35.219 16.582 19.419 1.00 27.35 233 VAL B CA 1
ATOM 3785 C C . VAL B 1 233 ? 34.518 15.660 20.417 1.00 29.02 233 VAL B C 1
ATOM 3786 O O . VAL B 1 233 ? 34.721 14.401 20.385 1.00 29.45 233 VAL B O 1
ATOM 3790 N N . PHE B 1 234 ? 33.694 16.242 21.281 1.00 28.78 234 PHE B N 1
ATOM 3791 C CA . PHE B 1 234 ? 32.968 15.457 22.302 1.00 33.03 234 PHE B CA 1
ATOM 3792 C C . PHE B 1 234 ? 31.584 15.120 21.812 1.00 29.84 234 PHE B C 1
ATOM 3793 O O . PHE B 1 234 ? 31.076 15.751 20.885 1.00 28.05 234 PHE B O 1
ATOM 3801 N N . TYR B 1 235 ? 31.023 14.062 22.375 1.00 30.45 235 TYR B N 1
ATOM 3802 C CA . TYR B 1 235 ? 29.704 13.634 22.039 1.00 27.73 235 TYR B CA 1
ATOM 3803 C C . TYR B 1 235 ? 28.979 13.316 23.308 1.00 29.52 235 TYR B C 1
ATOM 3804 O O . TYR B 1 235 ? 29.484 12.580 24.159 1.00 30.68 235 TYR B O 1
ATOM 3813 N N . PHE B 1 236 ? 27.806 13.909 23.475 1.00 27.52 236 PHE B N 1
ATOM 3814 C CA . PHE B 1 236 ? 26.927 13.529 24.563 1.00 29.31 236 PHE B CA 1
ATOM 3815 C C . PHE B 1 236 ? 25.705 12.789 24.090 1.00 29.87 236 PHE B C 1
ATOM 3816 O O . PHE B 1 236 ? 25.134 13.140 23.068 1.00 26.35 236 PHE B O 1
ATOM 3824 N N . GLU B 1 237 ? 25.254 11.812 24.885 1.00 31.36 237 GLU B N 1
ATOM 3825 C CA . GLU B 1 237 ? 23.953 11.200 24.657 1.00 31.26 237 GLU B CA 1
ATOM 3826 C C . GLU B 1 237 ? 23.401 10.752 26.024 1.00 36.46 237 GLU B C 1
ATOM 3827 O O . GLU B 1 237 ? 24.165 10.226 26.845 1.00 33.15 237 GLU B O 1
ATOM 3833 N N . GLN B 1 238 ? 22.098 10.918 26.214 1.00 38.40 238 GLN B N 1
ATOM 3834 C CA . GLN B 1 238 ? 21.395 10.534 27.450 1.00 53.20 238 GLN B CA 1
ATOM 3835 C C . GLN B 1 238 ? 21.131 9.033 27.509 1.00 59.09 238 GLN B C 1
ATOM 3836 O O . GLN B 1 238 ? 20.157 8.573 26.929 1.00 59.11 238 GLN B O 1
ATOM 3842 N N . LEU B 1 239 ? 21.956 8.280 28.241 1.00 71.62 239 LEU B N 1
ATOM 3843 C CA . LEU B 1 239 ? 21.880 6.800 28.246 1.00 75.26 239 LEU B CA 1
ATOM 3844 C C . LEU B 1 239 ? 20.895 6.274 29.287 1.00 81.73 239 LEU B C 1
ATOM 3845 O O . LEU B 1 239 ? 20.081 5.383 29.002 1.00 81.60 239 LEU B O 1
#

GO terms:
  GO:0004867 serine-type endopeptidase inhibitor activity (F, IDA)
  GO:0016209 antioxidant activity (F, IDA)
  GO:0031418 L-ascorbic acid binding (F, IDA)
  GO:0016656 monodehydroascorbate reductase (NADH) activity (F, IDA)
  GO:0010628 positive regulation of gene expression (P, IEP)
  GO:0004089 carbonate dehydratase activity (F, IDA)
  GO:0050766 positive regulation of phagocytosis (P, IDA)
  GO:0015976 carbon utilization (P, IC)
  GO:0098869 cellular oxidant detoxification (P, IC)
  GO:0071244 cellular response to carbon dioxide (P, IC)
  GO:0000305 response to oxygen radical (P, IC)

Secondary structure (DSSP, 8-state):
------TTSTTSGGGHHHH-GGGHHHHH-SS-S--EE-GGGPEE-GGG-S-EEEE--EEEEEEE-SS-EEEEESS--EEEEETTEEEEEEEEEEESS-SSEETTEE-SEEEEEEEE-TT--EEEEEEEEEESSPPHHHHTTHHHHHTTTSSS-SEEEEEEE-GGGS---TTEEEEEEEE-SSTT--EEEEEEEESS-EEE-HHHHHHHHHTS-GGGSS-PPPP---TT--EEEEE----/-----TTSTTSGGGTTTT-GGGTHHHH-SS-S--EE-GGGPEE-GGG-S-EEEE--EEEEEEE-SS-EEEEEES--EEEESSS-EEEEEEEEEESS-SSEETTEE-SEEEEEEEE-TT--EEEEEEEEEESSPPHHHHTTHHHHHHHHHSS--EEEEEEE-GGGS---TTEEEEEEE--SSTT--S-EEEEEESS-EEE-HHHHHHHHHHS-GGGSS-PPPP---TT---EEEE--

Radius of gyration: 24.46 Å; Cα contacts (8 Å, |Δi|>4): 1214; chains: 2; bounding box: 50×54×72 Å

InterPro domains:
  IPR001148 Alpha carbonic anhydrase domain [PF00194] (38-260)
  IPR001148 Alpha carbonic anhydrase domain [PS51144] (28-262)
  IPR001148 Alpha carbonic anhydrase domain [SM01057] (32-261)
  IPR023561 Carbonic anhydrase, alpha-class [PTHR18952] (28-256)
  IPR036398 Alpha carbonic anhydrase domain superfamily [G3DSA:3.10.200.10] (26-271)
  IPR036398 Alpha carbonic anhydrase domain superfamily [SSF51069] (29-259)
  IPR041891 Carbonic anhydrase, prokaryotic-like [cd03124] (39-260)

Solvent-accessible surface area: 22185 Å² total; per-residue (Å²): 109,133,9,5,21,65,101,66,60,109,54,0,13,104,43,0,12,131,54,66,115,124,17,93,47,10,59,141,19,138,64,5,0,0,0,25,0,85,62,134,121,18,84,152,36,162,112,51,26,116,8,178,64,93,10,121,54,22,68,1,53,2,73,27,43,12,32,6,3,10,0,30,9,126,31,72,0,0,10,0,27,21,134,236,51,98,14,42,3,72,62,0,34,8,8,6,38,0,0,0,19,10,68,42,81,95,6,43,1,0,0,8,0,7,0,60,10,170,100,147,95,85,1,2,0,0,0,0,1,107,74,38,199,41,1,58,4,1,50,92,5,26,108,61,3,80,76,15,58,112,46,174,110,81,55,16,99,7,32,109,7,49,0,86,63,15,50,23,60,32,30,10,3,0,24,5,86,0,0,39,8,22,18,60,0,52,48,47,0,15,4,1,0,0,92,121,15,3,40,0,16,27,69,2,5,13,12,9,34,45,8,22,84,99,45,1,12,34,7,18,4,54,61,37,86,28,66,203,27,51,7,68,14,14,91,82,137,218,143,140,11,6,21,67,96,72,61,111,59,0,12,109,40,1,10,124,52,81,114,120,21,84,38,10,60,118,19,107,68,6,0,0,0,36,0,85,50,148,191,31,80,94,36,96,128,56,13,87,6,132,66,87,8,136,52,26,71,3,77,1,75,18,55,11,28,13,4,12,1,21,17,108,42,77,0,3,18,0,43,23,127,232,63,118,19,57,1,63,67,0,32,6,8,6,37,0,0,0,21,17,64,44,100,98,20,44,0,0,0,9,0,7,0,38,11,181,96,125,99,63,1,2,0,0,0,0,2,144,70,36,197,45,1,60,5,0,47,99,2,23,96,62,2,88,93,3,39,136,63,183,135,71,66,24,120,8,32,111,10,47,0,78,73,14,55,26,49,29,42,10,2,0,27,5,87,0,0,42,8,29,20,59,0,52,50,47,2,13,3,1,0,1,84,133,43,6,30,0,15,26,72,3,5,18,11,11,32,40,8,17,83,101,46,1,12,34,9,17,6,53,61,36,90,51,78,178,31,58,13,65,22,3,70,93,157

B-factor: mean 42.19, std 14.93, range [18.97, 100.69]

Foldseek 3Di:
DDAFCDPPDCRHQQNQLVPDVLQVCSNVPDFADDAEAEPVFADEDQPFDFWAWDFAWAWWKWFAPQQWIKIAGDDFGGWTAGPNFTWTFGMKTKAAFAQYHYNPHIAGMKIWTWTAGPVGQIEIEMAGAHADDAQPQLVLCLVVLLCLQVDDDGMDTSTIGHPVSGPADRFKWKWFWHFDQHPSGDTRYIYTYGPDHHHHHPVSLVSGLSNHHPSNSRPHRHHDDNNPTHMHMGGHDPD/DAFCDPPDCRHQQCQLVPDVQAVCSNPPLFADDAEAEPVFAAEDAVQDFWAWDFFWAWWKWFAPQLWIKTAGDDFGGWTDGPPFTWTFGMKTKAAFAQYAYNPHIAGMKIWTWTATPVRQIEIEIAGAHADDAQPQLVLVLVVLLVLQPDDDTIGTSGIGHCVSGPDDRFKWKWWWHFDNDPSGDTNYIYTYGDDHHHHHPVSLCSGLSNHHPRNSRNHNHHHDNRPIHMYMHGHD